Protein AF-A0A962NM46-F1 (afdb_monomer)

Structure (mmCIF, N/CA/C/O backbone):
data_AF-A0A962NM46-F1
#
_entry.id   AF-A0A962NM46-F1
#
loop_
_atom_site.group_PDB
_atom_site.id
_atom_site.type_symbol
_atom_site.label_atom_id
_atom_site.label_alt_id
_atom_site.label_comp_id
_atom_site.label_asym_id
_atom_site.label_entity_id
_atom_site.label_seq_id
_atom_site.pdbx_PDB_ins_code
_atom_site.Cartn_x
_atom_site.Cartn_y
_atom_site.Cartn_z
_atom_site.occupancy
_atom_site.B_iso_or_equiv
_atom_site.auth_seq_id
_atom_site.auth_comp_id
_atom_site.auth_asym_id
_atom_site.auth_atom_id
_atom_site.pdbx_PDB_model_num
ATOM 1 N N . MET A 1 1 ? -8.989 -58.865 26.089 1.00 31.88 1 MET A N 1
ATOM 2 C CA . MET A 1 1 ? -9.355 -58.676 24.669 1.00 31.88 1 MET A CA 1
ATOM 3 C C . MET A 1 1 ? -10.398 -57.578 24.605 1.00 31.88 1 MET A C 1
ATOM 5 O O . MET A 1 1 ? -11.474 -57.801 25.127 1.00 31.88 1 MET A O 1
ATOM 9 N N . THR A 1 2 ? -10.185 -56.383 24.078 1.00 29.22 2 THR A N 1
ATOM 10 C CA . THR A 1 2 ? -8.988 -55.623 23.687 1.00 29.22 2 THR A CA 1
ATOM 11 C C . THR A 1 2 ? -9.499 -54.190 23.529 1.00 29.22 2 THR A C 1
ATOM 13 O O . THR A 1 2 ? -10.524 -53.980 22.889 1.00 29.22 2 THR A O 1
ATOM 16 N N . GLU A 1 3 ? -8.796 -53.228 24.119 1.00 30.33 3 GLU A N 1
ATOM 17 C CA . GLU A 1 3 ? -9.032 -51.776 24.057 1.00 30.33 3 GLU A CA 1
ATOM 18 C C . GLU A 1 3 ? -8.717 -51.190 22.661 1.00 30.33 3 GLU A C 1
ATOM 20 O O . GLU A 1 3 ? -7.935 -50.255 22.536 1.00 30.33 3 GLU A O 1
ATOM 25 N N . ARG A 1 4 ? -9.260 -51.761 21.577 1.00 29.53 4 ARG A N 1
ATOM 26 C CA . ARG A 1 4 ? -8.858 -51.389 20.203 1.00 29.53 4 ARG A CA 1
ATOM 27 C C . ARG A 1 4 ? -9.951 -50.925 19.237 1.00 29.53 4 ARG A C 1
ATOM 29 O O . ARG A 1 4 ? -9.603 -50.654 18.105 1.00 29.53 4 ARG A O 1
ATOM 36 N N . ASP A 1 5 ? -11.199 -50.727 19.668 1.00 30.61 5 ASP A N 1
ATOM 37 C CA . ASP A 1 5 ? -12.300 -50.391 18.733 1.00 30.61 5 ASP A CA 1
ATOM 38 C C . ASP A 1 5 ? -13.092 -49.110 19.068 1.00 30.61 5 ASP A C 1
ATOM 40 O O . ASP A 1 5 ? -14.257 -48.965 18.704 1.00 30.61 5 ASP A O 1
ATOM 44 N N . LYS A 1 6 ? -12.488 -48.137 19.765 1.00 28.75 6 LYS A N 1
ATOM 45 C CA . LYS A 1 6 ? -13.118 -46.812 19.982 1.00 28.75 6 LYS A CA 1
ATOM 46 C C . LYS A 1 6 ? -12.271 -45.607 19.560 1.00 28.75 6 LYS A C 1
ATOM 48 O O . LYS A 1 6 ? -12.660 -44.480 19.846 1.00 28.75 6 LYS A O 1
ATOM 53 N N . SER A 1 7 ? -11.156 -45.821 18.860 1.00 29.97 7 SER A N 1
ATOM 54 C CA . SER A 1 7 ? -10.273 -44.740 18.393 1.00 29.97 7 SER A CA 1
ATOM 55 C C . SER A 1 7 ? -10.397 -44.394 16.905 1.00 29.97 7 SER A C 1
ATOM 57 O O . SER A 1 7 ? -9.749 -43.453 16.476 1.00 29.97 7 SER A O 1
ATOM 59 N N . GLU A 1 8 ? -11.231 -45.074 16.111 1.00 29.39 8 GLU A N 1
ATOM 60 C CA . GLU A 1 8 ? -11.265 -44.855 14.647 1.00 29.39 8 GLU A CA 1
ATOM 61 C C . GLU A 1 8 ? -12.450 -44.019 14.122 1.00 29.39 8 GLU A C 1
ATOM 63 O O . GLU A 1 8 ? -12.556 -43.785 12.922 1.00 29.39 8 GLU A O 1
ATOM 68 N N . HIS A 1 9 ? -13.308 -43.475 14.994 1.00 29.17 9 HIS A N 1
ATOM 69 C CA . HIS A 1 9 ? -14.426 -42.610 14.571 1.00 29.17 9 HIS A CA 1
ATOM 70 C C . HIS A 1 9 ? -14.396 -41.171 15.104 1.00 29.17 9 HIS A C 1
ATOM 72 O O . HIS A 1 9 ? -15.363 -40.433 14.925 1.00 29.17 9 HIS A O 1
ATOM 78 N N . THR A 1 10 ? -13.265 -40.724 15.657 1.00 30.36 10 THR A N 1
ATOM 79 C CA . THR A 1 10 ? -13.114 -39.344 16.164 1.00 30.36 10 THR A CA 1
ATOM 80 C C . THR A 1 10 ? -11.833 -38.650 15.690 1.00 30.36 10 THR A C 1
ATOM 82 O O . THR A 1 10 ? -11.366 -37.721 16.336 1.00 30.36 10 THR A O 1
ATOM 85 N N . GLU A 1 11 ? -11.265 -39.067 14.553 1.00 29.78 11 GLU A N 1
ATOM 86 C CA . GLU A 1 11 ? -10.057 -38.445 13.969 1.00 29.78 11 GLU A CA 1
ATOM 87 C C . GLU A 1 11 ? -10.242 -37.907 12.536 1.00 29.78 11 GLU A C 1
ATOM 89 O O . GLU A 1 11 ? -9.296 -37.412 11.933 1.00 29.78 11 GLU A O 1
ATOM 94 N N . ALA A 1 12 ? -11.466 -37.909 11.993 1.00 29.38 12 ALA A N 1
ATOM 95 C CA . ALA A 1 12 ? -11.716 -37.506 10.600 1.00 29.38 12 ALA A CA 1
ATOM 96 C C . ALA A 1 12 ? -12.562 -36.227 10.406 1.00 29.38 12 ALA A C 1
ATOM 98 O O . ALA A 1 12 ? -12.892 -35.896 9.272 1.00 29.38 12 ALA A O 1
ATOM 99 N N . HIS A 1 13 ? -12.885 -35.471 11.465 1.00 29.72 13 HIS A N 1
ATOM 100 C CA . HIS A 1 13 ? -13.749 -34.275 11.357 1.00 29.72 13 HIS A CA 1
ATOM 101 C C . HIS A 1 13 ? -13.180 -32.973 11.953 1.00 29.72 13 HIS A C 1
ATOM 103 O O . HIS A 1 13 ? -13.929 -32.031 12.187 1.00 29.72 13 HIS A O 1
ATOM 109 N N . LEU A 1 14 ? -11.859 -32.871 12.142 1.00 31.45 14 LEU A N 1
ATOM 110 C CA . LEU A 1 14 ? -11.201 -31.624 12.584 1.00 31.45 14 LEU A CA 1
ATOM 111 C C . LEU A 1 14 ? -10.217 -31.024 11.568 1.00 31.45 14 LEU A C 1
ATOM 113 O O . LEU A 1 14 ? -9.483 -30.096 11.893 1.00 31.45 14 LEU A O 1
ATOM 117 N N . ASN A 1 15 ? -10.234 -31.489 10.320 1.00 36.06 15 ASN A N 1
ATOM 118 C CA . ASN A 1 15 ? -9.473 -30.868 9.241 1.00 36.06 15 ASN A CA 1
ATOM 119 C C . ASN A 1 15 ? -10.442 -30.182 8.275 1.00 36.06 15 ASN A C 1
ATOM 121 O O . ASN A 1 15 ? -11.184 -30.877 7.585 1.00 36.06 15 ASN A O 1
ATOM 125 N N . ASN A 1 16 ? -10.419 -28.839 8.235 1.00 32.69 16 ASN A N 1
ATOM 126 C CA . ASN A 1 16 ? -10.068 -28.040 7.040 1.00 32.69 16 ASN A CA 1
ATOM 127 C C . ASN A 1 16 ? -10.710 -26.628 6.928 1.00 32.69 16 ASN A C 1
ATOM 129 O O . ASN A 1 16 ? -10.725 -26.088 5.826 1.00 32.69 16 ASN A O 1
ATOM 133 N N . GLU A 1 17 ? -11.210 -25.990 8.000 1.00 33.91 17 GLU A N 1
ATOM 134 C CA . GLU A 1 17 ? -11.895 -24.672 7.871 1.00 33.91 17 GLU A CA 1
ATOM 135 C C . GLU A 1 17 ? -11.252 -23.449 8.556 1.00 33.91 17 GLU A C 1
ATOM 137 O O . GLU A 1 17 ? -11.772 -22.346 8.427 1.00 33.91 17 GLU A O 1
ATOM 142 N N . ALA A 1 18 ? -10.077 -23.551 9.186 1.00 38.50 18 ALA A N 1
ATOM 143 C CA . ALA A 1 18 ? -9.363 -22.354 9.662 1.00 38.50 18 ALA A CA 1
ATOM 144 C C . ALA A 1 18 ? -7.853 -22.586 9.815 1.00 38.50 18 ALA A C 1
ATOM 146 O O . ALA A 1 18 ? -7.321 -22.688 10.921 1.00 38.50 18 ALA A O 1
ATOM 147 N N . LEU A 1 19 ? -7.117 -22.642 8.704 1.00 43.12 19 LEU A N 1
ATOM 148 C CA . LEU A 1 19 ? -5.683 -22.349 8.765 1.00 43.12 19 LEU A CA 1
ATOM 149 C C . LEU A 1 19 ? -5.547 -20.859 9.100 1.00 43.12 19 LEU A C 1
ATOM 151 O O . LEU A 1 19 ? -5.753 -20.008 8.236 1.00 43.12 19 LEU A O 1
ATOM 155 N N . PHE A 1 20 ? -5.264 -20.551 10.370 1.00 54.97 20 PHE A N 1
ATOM 156 C CA . PHE A 1 20 ? -5.042 -19.187 10.855 1.00 54.97 20 PHE A CA 1
ATOM 157 C C . PHE A 1 20 ? -4.118 -18.404 9.899 1.00 54.97 20 PHE A C 1
ATOM 159 O O . PHE A 1 20 ? -3.149 -18.990 9.395 1.00 54.97 20 PHE A O 1
ATOM 166 N N . PRO A 1 21 ? -4.326 -17.080 9.711 1.00 59.62 21 PRO A N 1
ATOM 167 C CA . PRO A 1 21 ? -3.437 -16.225 8.916 1.00 59.62 21 PRO A CA 1
ATOM 168 C C . PRO A 1 21 ? -1.955 -16.437 9.248 1.00 59.62 21 PRO A C 1
ATOM 170 O O . PRO A 1 21 ? -1.099 -16.363 8.372 1.00 59.62 21 PRO A O 1
ATOM 173 N N . SER A 1 22 ? -1.653 -16.807 10.496 1.00 64.06 22 SER A N 1
ATOM 174 C CA . SER A 1 22 ? -0.299 -17.054 10.970 1.00 64.06 22 SER A CA 1
ATOM 175 C C . SER A 1 22 ? 0.461 -18.163 10.231 1.00 64.06 22 SER A C 1
ATOM 177 O O . SER A 1 22 ? 1.660 -18.022 9.991 1.00 64.06 22 SER A O 1
ATOM 179 N N . VAL A 1 23 ? -0.206 -19.254 9.838 1.00 68.62 23 VAL A N 1
ATOM 180 C CA . VAL A 1 23 ? 0.435 -20.375 9.125 1.00 68.62 23 VAL A CA 1
ATOM 181 C C . VAL A 1 23 ? 0.726 -19.992 7.678 1.00 68.62 23 VAL A C 1
ATOM 183 O O . VAL A 1 23 ? 1.832 -20.224 7.190 1.00 68.62 23 VAL A O 1
ATOM 186 N N . LEU A 1 24 ? -0.237 -19.352 7.012 1.00 74.06 24 LEU A N 1
ATOM 187 C CA . LEU A 1 24 ? -0.093 -18.921 5.623 1.00 74.06 24 LEU A CA 1
ATOM 188 C C . LEU A 1 24 ? 0.945 -17.802 5.479 1.00 74.06 24 LEU A C 1
ATOM 190 O O . LEU A 1 24 ? 1.746 -17.840 4.551 1.00 74.06 24 LEU A O 1
ATOM 194 N N . ILE A 1 25 ? 1.006 -16.860 6.427 1.00 72.56 25 ILE A N 1
ATOM 195 C CA . ILE A 1 25 ? 2.055 -15.829 6.457 1.00 72.56 25 ILE A CA 1
ATOM 196 C C . ILE A 1 25 ? 3.434 -16.482 6.615 1.00 72.56 25 ILE A C 1
ATOM 198 O O . ILE A 1 25 ? 4.358 -16.132 5.888 1.00 72.56 25 ILE A O 1
ATOM 202 N N . ARG A 1 26 ? 3.589 -17.471 7.510 1.00 77.31 26 ARG A N 1
ATOM 203 C CA . ARG A 1 26 ? 4.858 -18.211 7.658 1.00 77.31 26 ARG A CA 1
ATOM 204 C C . ARG A 1 26 ? 5.228 -18.999 6.402 1.00 77.31 26 ARG A C 1
ATOM 206 O O . ARG A 1 26 ? 6.406 -19.077 6.062 1.00 77.31 26 ARG A O 1
ATOM 213 N N . GLN A 1 27 ? 4.250 -19.572 5.705 1.00 81.06 27 GLN A N 1
ATOM 214 C CA . GLN A 1 27 ? 4.488 -20.231 4.423 1.00 81.06 27 GLN A CA 1
ATOM 215 C C . GLN A 1 27 ? 4.948 -19.226 3.362 1.00 81.06 27 GLN A C 1
ATOM 217 O O . GLN A 1 27 ? 5.923 -19.491 2.664 1.00 81.06 27 GLN A O 1
ATOM 222 N N . GLU A 1 28 ? 4.315 -18.057 3.287 1.00 84.88 28 GLU A N 1
ATOM 223 C CA . GLU A 1 28 ? 4.695 -17.020 2.331 1.00 84.88 28 GLU A CA 1
ATOM 224 C C . GLU A 1 28 ? 6.080 -16.432 2.629 1.00 84.88 28 GLU A C 1
ATOM 226 O O . GLU A 1 28 ? 6.883 -16.261 1.716 1.00 84.88 28 GLU A O 1
ATOM 231 N N . ILE A 1 29 ? 6.434 -16.244 3.904 1.00 79.19 29 ILE A N 1
ATOM 232 C CA . ILE A 1 29 ? 7.799 -15.893 4.335 1.00 79.19 29 ILE A CA 1
ATOM 233 C C . ILE A 1 29 ? 8.819 -16.895 3.779 1.00 79.19 29 ILE A C 1
ATOM 235 O O . ILE A 1 29 ? 9.831 -16.491 3.203 1.00 79.19 29 ILE A O 1
ATOM 239 N N . ARG A 1 30 ? 8.535 -18.201 3.874 1.00 83.69 30 ARG A N 1
ATOM 240 C CA . ARG A 1 30 ? 9.406 -19.249 3.316 1.00 83.69 30 ARG A CA 1
ATOM 241 C C . ARG A 1 30 ? 9.459 -19.211 1.789 1.00 83.69 30 ARG A C 1
ATOM 243 O O . ARG A 1 30 ? 10.554 -19.301 1.240 1.00 83.69 30 ARG A O 1
ATOM 250 N N . ASN A 1 31 ? 8.323 -19.032 1.109 1.00 83.81 31 ASN A N 1
ATOM 251 C CA . ASN A 1 31 ? 8.256 -18.922 -0.356 1.00 83.81 31 ASN A CA 1
ATOM 252 C C . ASN A 1 31 ? 9.103 -17.752 -0.878 1.00 83.81 31 ASN A C 1
ATOM 254 O O . ASN A 1 31 ? 9.811 -17.875 -1.879 1.00 83.81 31 ASN A O 1
ATOM 258 N N . GLN A 1 32 ? 9.070 -16.626 -0.164 1.00 80.56 32 GLN A N 1
ATOM 259 C CA . GLN A 1 32 ? 9.853 -15.432 -0.475 1.00 80.56 32 GLN A CA 1
ATOM 260 C C . GLN A 1 32 ? 11.334 -15.563 -0.059 1.00 80.56 32 GLN A C 1
ATOM 262 O O . GLN A 1 32 ? 12.160 -14.739 -0.453 1.00 80.56 32 GLN A O 1
ATOM 267 N N . GLY A 1 33 ? 11.705 -16.606 0.696 1.00 78.56 33 GLY A N 1
ATOM 268 C CA . GLY A 1 33 ? 13.060 -16.813 1.216 1.00 78.56 33 GLY A CA 1
ATOM 269 C C . GLY A 1 33 ? 13.459 -15.788 2.282 1.00 78.56 33 GLY A C 1
ATOM 270 O O . GLY A 1 33 ? 14.612 -15.356 2.315 1.00 78.56 33 GLY A O 1
ATOM 271 N N . LEU A 1 34 ? 12.497 -15.361 3.101 1.00 80.44 34 LEU A N 1
ATOM 272 C CA . LEU A 1 34 ? 12.652 -14.364 4.161 1.00 80.44 34 LEU A CA 1
ATOM 273 C C . LEU A 1 34 ? 12.889 -15.038 5.528 1.00 80.44 34 LEU A C 1
ATOM 275 O O . LEU A 1 34 ? 12.496 -16.191 5.716 1.00 80.44 34 LEU A O 1
ATOM 279 N N . PRO A 1 35 ? 13.534 -14.352 6.489 1.00 74.19 35 PRO A N 1
ATOM 280 C CA . PRO A 1 35 ? 13.760 -14.897 7.829 1.00 74.19 35 PRO A CA 1
ATOM 281 C C . PRO A 1 35 ? 12.448 -15.042 8.621 1.00 74.19 35 PRO A C 1
ATOM 283 O O . PRO A 1 35 ? 11.515 -14.268 8.436 1.00 74.19 35 PRO A O 1
ATOM 286 N N . ASP A 1 36 ? 12.375 -15.998 9.555 1.00 65.00 36 ASP A N 1
ATOM 287 C CA . ASP A 1 36 ? 11.140 -16.288 10.312 1.00 65.00 36 ASP A CA 1
ATOM 288 C C . ASP A 1 36 ? 10.628 -15.095 11.147 1.00 65.00 36 ASP A C 1
ATOM 290 O O . ASP A 1 36 ? 9.420 -14.951 11.346 1.00 65.00 36 ASP A O 1
ATOM 294 N N . ASN A 1 37 ? 11.525 -14.211 11.604 1.00 66.38 37 ASN A N 1
ATOM 295 C CA . ASN A 1 37 ? 11.168 -12.980 12.325 1.00 66.38 37 ASN A CA 1
ATOM 296 C C . ASN A 1 37 ? 10.484 -11.927 11.433 1.00 66.38 37 ASN A C 1
ATOM 298 O O . ASN A 1 37 ? 10.008 -10.909 11.930 1.00 66.38 37 ASN A O 1
ATOM 302 N N . PHE A 1 38 ? 10.401 -12.166 10.122 1.00 73.31 38 PHE A N 1
ATOM 303 C CA . PHE A 1 38 ? 9.648 -11.322 9.203 1.00 73.31 38 PHE A CA 1
ATOM 304 C C . PHE A 1 38 ? 8.141 -11.364 9.494 1.00 73.31 38 PHE A C 1
ATOM 306 O O . PHE A 1 38 ? 7.422 -10.452 9.106 1.00 73.31 38 PHE A O 1
ATOM 313 N N . TYR A 1 39 ? 7.663 -12.374 10.230 1.00 65.94 39 TYR A N 1
ATOM 314 C CA . TYR A 1 39 ? 6.274 -12.463 10.679 1.00 65.94 39 TYR A CA 1
ATOM 315 C C . TYR A 1 39 ? 5.816 -11.207 11.426 1.00 65.94 39 TYR A C 1
ATOM 317 O O . TYR A 1 39 ? 4.785 -10.629 11.087 1.00 65.94 39 TYR A O 1
ATOM 325 N N . ASP A 1 40 ? 6.620 -10.748 12.386 1.00 64.19 40 ASP A N 1
ATOM 326 C CA . ASP A 1 40 ? 6.293 -9.577 13.204 1.00 64.19 40 ASP A CA 1
ATOM 327 C C . ASP A 1 40 ? 6.272 -8.297 12.354 1.00 64.19 40 ASP A C 1
ATOM 329 O O . ASP A 1 40 ? 5.532 -7.359 12.636 1.00 64.19 40 ASP A O 1
ATOM 333 N N . LEU A 1 41 ? 7.042 -8.273 11.259 1.00 74.69 41 LEU A N 1
ATOM 334 C CA . LEU A 1 41 ? 7.040 -7.171 10.297 1.00 74.69 41 LEU A CA 1
ATOM 335 C C . LEU A 1 41 ? 5.803 -7.174 9.415 1.00 74.69 41 LEU A C 1
ATOM 337 O O . LEU A 1 41 ? 5.299 -6.103 9.088 1.00 74.69 41 LEU A O 1
ATOM 341 N N . VAL A 1 42 ? 5.310 -8.355 9.045 1.00 74.19 42 VAL A N 1
ATOM 342 C CA . VAL A 1 42 ? 4.061 -8.463 8.293 1.00 74.19 42 VAL A CA 1
ATOM 343 C C . VAL A 1 42 ? 2.910 -7.931 9.127 1.00 74.19 42 VAL A C 1
ATOM 345 O O . VAL A 1 42 ? 2.148 -7.100 8.637 1.00 74.19 42 VAL A O 1
ATOM 348 N N . ASP A 1 43 ? 2.829 -8.354 10.387 1.00 69.69 43 ASP A N 1
ATOM 349 C CA . ASP A 1 43 ? 1.760 -7.914 11.274 1.00 69.69 43 ASP A CA 1
ATOM 350 C C . ASP A 1 43 ? 1.832 -6.408 11.558 1.00 69.69 43 ASP A C 1
ATOM 352 O O . ASP A 1 43 ? 0.838 -5.697 11.445 1.00 69.69 43 ASP A O 1
ATOM 356 N N . PHE A 1 44 ? 3.026 -5.887 11.847 1.00 74.25 44 PHE A N 1
ATOM 357 C CA . PHE A 1 44 ? 3.181 -4.479 12.201 1.00 74.25 44 PHE A CA 1
ATOM 358 C C . PHE A 1 44 ? 3.004 -3.526 11.007 1.00 74.25 44 PHE A C 1
ATOM 360 O O . PHE A 1 44 ? 2.372 -2.480 11.145 1.00 74.25 44 PHE A O 1
ATOM 367 N N . TRP A 1 45 ? 3.566 -3.851 9.835 1.00 84.81 45 TRP A N 1
ATOM 368 C CA . TRP A 1 45 ? 3.585 -2.930 8.691 1.00 84.81 45 TRP A CA 1
ATOM 369 C C . TRP A 1 45 ? 2.471 -3.189 7.680 1.00 84.81 45 TRP A C 1
ATOM 371 O O . TRP A 1 45 ? 1.873 -2.239 7.177 1.00 84.81 45 TRP A O 1
ATOM 381 N N . TYR A 1 46 ? 2.171 -4.451 7.365 1.00 88.50 46 TYR A N 1
ATOM 382 C CA . TYR A 1 46 ? 1.227 -4.776 6.293 1.00 88.50 46 TYR A CA 1
ATOM 383 C C . TYR A 1 46 ? -0.213 -4.959 6.790 1.00 88.50 46 TYR A C 1
ATOM 385 O O . TYR A 1 46 ? -1.137 -4.690 6.019 1.00 88.50 46 TYR A O 1
ATOM 393 N N . SER A 1 47 ? -0.451 -5.338 8.055 1.00 80.31 47 SER A N 1
ATOM 394 C CA . SER A 1 47 ? -1.822 -5.421 8.594 1.00 80.31 47 SER A CA 1
ATOM 395 C C . SER A 1 47 ? -2.542 -4.059 8.603 1.00 80.31 47 SER A C 1
ATOM 397 O O . SER A 1 47 ? -3.655 -3.993 8.080 1.00 80.31 47 SER A O 1
ATOM 399 N N . PRO A 1 48 ? -1.950 -2.939 9.080 1.00 81.62 48 PRO A N 1
ATOM 400 C CA . PRO A 1 48 ? -2.626 -1.637 9.033 1.00 81.62 48 PRO A CA 1
ATOM 401 C C . PRO A 1 48 ? -2.922 -1.182 7.602 1.00 81.62 48 PRO A C 1
ATOM 403 O O . PRO A 1 48 ? -4.007 -0.683 7.316 1.00 81.62 48 PRO A O 1
ATOM 406 N N . LEU A 1 49 ? -1.973 -1.407 6.689 1.00 91.81 49 LEU A N 1
ATOM 407 C CA . LEU A 1 49 ? -2.124 -1.051 5.283 1.00 91.81 49 LEU A CA 1
ATOM 408 C C . LEU A 1 49 ? -3.223 -1.883 4.602 1.00 91.81 49 LEU A C 1
ATOM 410 O O . LEU A 1 49 ? -4.071 -1.328 3.914 1.00 91.81 49 LEU A O 1
ATOM 414 N N . SER A 1 50 ? -3.258 -3.200 4.820 1.00 91.19 50 SER A N 1
ATOM 415 C CA . SER A 1 50 ? -4.320 -4.061 4.275 1.00 91.19 50 SER A CA 1
ATOM 416 C C . SER A 1 50 ? -5.699 -3.741 4.862 1.00 91.19 50 SER A C 1
ATOM 418 O O . SER A 1 50 ? -6.675 -3.734 4.114 1.00 91.19 50 SER A O 1
ATOM 420 N N . SER A 1 51 ? -5.775 -3.393 6.151 1.00 84.75 51 SER A N 1
ATOM 421 C CA . SER A 1 51 ? -7.004 -2.914 6.794 1.00 84.75 51 SER A CA 1
ATOM 422 C C . SER A 1 51 ? -7.527 -1.629 6.148 1.00 84.75 51 SER A C 1
ATOM 424 O O . SER A 1 51 ? -8.702 -1.552 5.791 1.00 84.75 51 SER A O 1
ATOM 426 N N . GLU A 1 52 ? -6.650 -0.648 5.911 1.00 91.12 52 GLU A N 1
ATOM 427 C CA . GLU A 1 52 ? -7.011 0.599 5.225 1.00 91.12 52 GLU A CA 1
ATOM 428 C C . GLU A 1 52 ? -7.539 0.332 3.808 1.00 91.12 52 GLU A C 1
ATOM 430 O O . GLU A 1 52 ? -8.607 0.821 3.438 1.00 91.12 52 GLU A O 1
ATOM 435 N N . LEU A 1 53 ? -6.846 -0.500 3.024 1.00 96.50 53 LEU A N 1
ATOM 436 C CA . LEU A 1 53 ? -7.281 -0.863 1.670 1.00 96.50 53 LEU A CA 1
ATOM 437 C C . LEU A 1 53 ? -8.638 -1.588 1.676 1.00 96.50 53 LEU A C 1
ATOM 439 O O . LEU A 1 53 ? -9.526 -1.269 0.881 1.00 96.50 53 LEU A O 1
ATOM 443 N N . ALA A 1 54 ? -8.832 -2.537 2.595 1.00 91.31 54 ALA A N 1
ATOM 444 C CA . ALA A 1 54 ? -10.094 -3.254 2.740 1.00 91.31 54 ALA A CA 1
ATOM 445 C C . ALA A 1 54 ? -11.241 -2.326 3.171 1.00 91.31 54 ALA A C 1
ATOM 447 O O . ALA A 1 54 ? -12.360 -2.466 2.664 1.00 91.31 54 ALA A O 1
ATOM 448 N N . SER A 1 55 ? -10.971 -1.378 4.071 1.00 88.19 55 SER A N 1
ATOM 449 C CA . SER A 1 55 ? -11.919 -0.357 4.526 1.00 88.19 55 SER A CA 1
ATOM 450 C C . SER A 1 55 ? -12.345 0.562 3.379 1.00 88.19 55 SER A C 1
ATOM 452 O O . SER A 1 55 ? -13.542 0.693 3.114 1.00 88.19 55 SER A O 1
ATOM 454 N N . ARG A 1 56 ? -11.388 1.104 2.608 1.00 93.38 56 ARG A N 1
ATOM 455 C CA . ARG A 1 56 ? -11.676 1.956 1.439 1.00 93.38 56 ARG A CA 1
ATOM 456 C C . ARG A 1 56 ? -12.573 1.268 0.418 1.00 93.38 56 ARG A C 1
ATOM 458 O O . ARG A 1 56 ? -13.579 1.848 0.019 1.00 93.38 56 ARG A O 1
ATOM 465 N N . HIS A 1 57 ? -12.269 0.021 0.056 1.00 95.62 57 HIS A N 1
ATOM 466 C CA . HIS A 1 57 ? -13.151 -0.747 -0.826 1.00 95.62 57 HIS A CA 1
ATOM 467 C C . HIS A 1 57 ? -14.534 -0.966 -0.195 1.00 95.62 57 HIS A C 1
ATOM 469 O O . HIS A 1 57 ? -15.552 -0.880 -0.871 1.00 95.62 57 HIS A O 1
ATOM 475 N N . SER A 1 58 ? -14.611 -1.265 1.104 1.00 88.75 58 SER A N 1
ATOM 476 C CA . SER A 1 58 ? -15.899 -1.540 1.762 1.00 88.75 58 SER A CA 1
ATOM 477 C C . SER A 1 58 ? -16.806 -0.305 1.835 1.00 88.75 58 SER A C 1
ATOM 479 O O . SER A 1 58 ? -18.024 -0.457 1.821 1.00 88.75 58 SER A O 1
ATOM 481 N N . ASN A 1 59 ? -16.231 0.901 1.825 1.00 87.81 59 ASN A N 1
ATOM 482 C CA . ASN A 1 59 ? -16.969 2.164 1.728 1.00 87.81 59 ASN A CA 1
ATOM 483 C C . ASN A 1 59 ? -17.498 2.455 0.311 1.00 87.81 59 ASN A C 1
ATOM 485 O O . ASN A 1 59 ? -18.444 3.226 0.163 1.00 87.81 59 ASN A O 1
ATOM 489 N N . ASN A 1 60 ? -16.924 1.839 -0.728 1.00 90.00 60 ASN A N 1
ATOM 490 C CA . ASN A 1 60 ? -17.421 1.915 -2.101 1.00 90.00 60 ASN A CA 1
ATOM 491 C C . ASN A 1 60 ? -17.303 0.552 -2.816 1.00 90.00 60 ASN A C 1
ATOM 493 O O . ASN A 1 60 ? -16.450 0.379 -3.684 1.00 90.00 60 ASN A O 1
ATOM 497 N N . PRO A 1 61 ? -18.176 -0.420 -2.496 1.00 87.75 61 PRO A N 1
ATOM 498 C CA . PRO A 1 61 ? -18.059 -1.792 -2.996 1.00 87.75 61 PRO A CA 1
ATOM 499 C C . PRO A 1 61 ? -18.503 -1.952 -4.460 1.00 87.75 61 PRO A C 1
ATOM 501 O O . PRO A 1 61 ? -18.559 -3.067 -4.971 1.00 87.75 61 PRO A O 1
ATOM 504 N N . SER A 1 62 ? -18.899 -0.859 -5.122 1.00 85.81 62 SER A N 1
ATOM 505 C CA . SER A 1 62 ? -19.466 -0.890 -6.475 1.00 85.81 62 SER A CA 1
ATOM 506 C C . SER A 1 62 ? -18.414 -1.006 -7.582 1.00 85.81 62 SER A C 1
ATOM 508 O O . SER A 1 62 ? -18.758 -1.345 -8.715 1.00 85.81 62 SER A O 1
ATOM 510 N N . ALA A 1 63 ? -17.143 -0.752 -7.263 1.00 89.44 63 ALA A N 1
ATOM 511 C CA . ALA A 1 63 ? -16.032 -0.832 -8.199 1.00 89.44 63 ALA A CA 1
ATOM 512 C C . ALA A 1 63 ? -14.775 -1.393 -7.511 1.00 89.44 63 ALA A C 1
ATOM 514 O O . ALA A 1 63 ? -14.582 -1.153 -6.318 1.00 89.44 63 ALA A O 1
ATOM 515 N N . PRO A 1 64 ? -13.898 -2.096 -8.255 1.00 96.75 64 PRO A N 1
ATOM 516 C CA . PRO A 1 64 ? -12.605 -2.502 -7.728 1.00 96.75 64 PRO A CA 1
ATOM 517 C C . PRO A 1 64 ? -11.772 -1.287 -7.314 1.00 96.75 64 PRO A C 1
ATOM 519 O O . PRO A 1 64 ? -11.694 -0.320 -8.071 1.00 96.75 64 PRO A O 1
ATOM 522 N N . LEU A 1 65 ? -11.096 -1.376 -6.169 1.00 98.31 65 LEU A N 1
ATOM 523 C CA . LEU A 1 65 ? -10.129 -0.375 -5.716 1.00 98.31 65 LEU A CA 1
ATOM 524 C C . LEU A 1 65 ? -8.800 -0.557 -6.469 1.00 98.31 65 LEU A C 1
ATOM 526 O O . LEU A 1 65 ? -8.152 -1.598 -6.320 1.00 98.31 65 LEU A O 1
ATOM 530 N N . LEU A 1 66 ? -8.371 0.438 -7.248 1.00 98.56 66 LEU A N 1
ATOM 531 C CA . LEU A 1 66 ? -7.069 0.443 -7.916 1.00 98.56 66 LEU A CA 1
ATOM 532 C C . LEU A 1 66 ? -5.984 0.993 -6.984 1.00 98.56 66 LEU A C 1
ATOM 534 O O . LEU A 1 66 ? -5.930 2.184 -6.680 1.00 98.56 66 LEU A O 1
ATOM 538 N N . VAL A 1 67 ? -5.076 0.112 -6.574 1.00 98.75 67 VAL A N 1
ATOM 539 C CA . VAL A 1 67 ? -3.950 0.424 -5.696 1.00 98.75 67 VAL A CA 1
ATOM 540 C C . VAL A 1 67 ? -2.666 0.469 -6.516 1.00 98.75 67 VAL A C 1
ATOM 542 O O . VAL A 1 67 ? -2.173 -0.566 -6.965 1.00 98.75 67 VAL A O 1
ATOM 545 N N . GLY A 1 68 ? -2.112 1.665 -6.689 1.00 98.56 68 GLY A N 1
ATOM 546 C CA . GLY A 1 68 ? -0.827 1.884 -7.343 1.00 98.56 68 GLY A CA 1
ATOM 547 C C . GLY A 1 68 ? 0.328 1.728 -6.360 1.00 98.56 68 GLY A C 1
ATOM 548 O O . GLY A 1 68 ? 0.290 2.289 -5.264 1.00 98.56 68 GLY A O 1
ATOM 549 N N . ILE A 1 69 ? 1.370 0.984 -6.733 1.00 98.75 69 ILE A N 1
ATOM 550 C CA . ILE A 1 69 ? 2.526 0.714 -5.868 1.00 98.75 69 ILE A CA 1
ATOM 551 C C . ILE A 1 69 ? 3.817 1.071 -6.606 1.00 98.75 69 ILE A C 1
ATOM 553 O O . ILE A 1 69 ? 4.227 0.389 -7.546 1.00 98.75 69 ILE A O 1
ATOM 557 N N . ASN A 1 70 ? 4.496 2.119 -6.139 1.00 98.62 70 ASN A N 1
ATOM 558 C CA . ASN A 1 70 ? 5.807 2.528 -6.639 1.00 98.62 70 ASN A CA 1
ATOM 559 C C . ASN A 1 70 ? 6.925 2.130 -5.670 1.00 98.62 70 ASN A C 1
ATOM 561 O O . ASN A 1 70 ? 6.774 2.158 -4.452 1.00 98.62 70 ASN A O 1
ATOM 565 N N . GLY A 1 71 ? 8.080 1.787 -6.222 1.00 96.69 71 GLY A N 1
ATOM 566 C CA . GLY A 1 71 ? 9.324 1.596 -5.492 1.00 96.69 71 GLY A CA 1
ATOM 567 C C . GLY A 1 71 ? 10.461 1.286 -6.457 1.00 96.69 71 GLY A C 1
ATOM 568 O O . GLY A 1 71 ? 10.253 0.658 -7.499 1.00 96.69 71 GLY A O 1
ATOM 569 N N . ALA A 1 72 ? 11.684 1.688 -6.122 1.00 92.50 72 ALA A N 1
ATOM 570 C CA . ALA A 1 72 ? 12.838 1.446 -6.984 1.00 92.50 72 ALA A CA 1
ATOM 571 C C . ALA A 1 72 ? 13.089 -0.057 -7.244 1.00 92.50 72 ALA A C 1
ATOM 573 O O . ALA A 1 72 ? 12.525 -0.952 -6.601 1.00 92.50 72 ALA A O 1
ATOM 574 N N . GLN A 1 73 ? 13.941 -0.374 -8.218 1.00 85.56 73 GLN A N 1
ATOM 575 C CA . GLN A 1 73 ? 14.351 -1.762 -8.448 1.00 85.56 73 GLN A CA 1
ATOM 576 C C . GLN A 1 73 ? 15.015 -2.337 -7.185 1.00 85.56 73 GLN A C 1
ATOM 578 O O . GLN A 1 73 ? 15.810 -1.668 -6.535 1.00 85.56 73 GLN A O 1
ATOM 583 N N . GLY A 1 74 ? 14.640 -3.562 -6.805 1.00 85.19 74 GLY A N 1
ATOM 584 C CA . GLY A 1 74 ? 15.130 -4.199 -5.578 1.00 85.19 74 GLY A CA 1
ATOM 585 C C . GLY A 1 74 ? 14.494 -3.705 -4.268 1.00 85.19 74 GLY A C 1
ATOM 586 O O . GLY A 1 74 ? 14.778 -4.278 -3.224 1.00 85.19 74 GLY A O 1
ATOM 587 N N . SER A 1 75 ? 13.586 -2.719 -4.278 1.00 90.50 75 SER A N 1
ATOM 588 C CA . SER A 1 75 ? 12.987 -2.168 -3.044 1.00 90.50 75 SER A CA 1
ATOM 589 C C . SER A 1 75 ? 11.987 -3.091 -2.324 1.00 90.50 75 SER A C 1
ATOM 591 O O . SER A 1 75 ? 11.462 -2.715 -1.288 1.00 90.50 75 SER A O 1
ATOM 593 N N . GLY A 1 76 ? 11.665 -4.271 -2.866 1.00 89.44 76 GLY A N 1
ATOM 594 C CA . GLY A 1 76 ? 10.702 -5.195 -2.244 1.00 89.44 76 GLY A CA 1
ATOM 595 C C . GLY A 1 76 ? 9.227 -4.981 -2.621 1.00 89.44 76 GLY A C 1
ATOM 596 O O . GLY A 1 76 ? 8.350 -5.471 -1.912 1.00 89.44 76 GLY A O 1
ATOM 597 N N . LYS A 1 77 ? 8.926 -4.304 -3.744 1.00 92.88 77 LYS A N 1
ATOM 598 C CA . LYS A 1 77 ? 7.550 -4.144 -4.273 1.00 92.88 77 LYS A CA 1
ATOM 599 C C . LYS A 1 77 ? 6.788 -5.466 -4.371 1.00 92.88 77 LYS A C 1
ATOM 601 O O . LYS A 1 77 ? 5.746 -5.611 -3.748 1.00 92.88 77 LYS A O 1
ATOM 606 N N . SER A 1 78 ? 7.325 -6.444 -5.104 1.00 90.06 78 SER A N 1
ATOM 607 C CA . SER A 1 78 ? 6.658 -7.736 -5.321 1.00 90.06 78 SER A CA 1
ATOM 608 C C . SER A 1 78 ? 6.431 -8.493 -4.007 1.00 90.06 78 SER A C 1
ATOM 610 O O . SER A 1 78 ? 5.400 -9.133 -3.834 1.00 90.06 78 SER A O 1
ATOM 612 N N . THR A 1 79 ? 7.353 -8.361 -3.047 1.00 90.94 79 THR A N 1
ATOM 613 C CA . THR A 1 79 ? 7.192 -8.901 -1.690 1.00 90.94 79 THR A CA 1
ATOM 614 C C . THR A 1 79 ? 6.044 -8.210 -0.952 1.00 90.94 79 THR A C 1
ATOM 616 O O . THR A 1 79 ? 5.185 -8.889 -0.400 1.00 90.94 79 THR A O 1
ATOM 619 N N . THR A 1 80 ? 5.981 -6.875 -0.996 1.00 94.12 80 THR A N 1
ATOM 620 C CA . THR A 1 80 ? 4.882 -6.084 -0.412 1.00 94.12 80 THR A CA 1
ATOM 621 C C . THR A 1 80 ? 3.537 -6.482 -1.020 1.00 94.12 80 THR A C 1
ATOM 623 O O . THR A 1 80 ? 2.594 -6.765 -0.288 1.00 94.12 80 THR A O 1
ATOM 626 N N . VAL A 1 81 ? 3.461 -6.583 -2.352 1.00 96.62 81 VAL A N 1
ATOM 627 C CA . VAL A 1 81 ? 2.262 -7.029 -3.078 1.00 96.62 81 VAL A CA 1
ATOM 628 C C . VAL A 1 81 ? 1.831 -8.422 -2.631 1.00 96.62 81 VAL A C 1
ATOM 630 O O . VAL A 1 81 ? 0.648 -8.619 -2.379 1.00 96.62 81 VAL A O 1
ATOM 633 N N . SER A 1 82 ? 2.763 -9.371 -2.484 1.00 94.56 82 SER A N 1
ATOM 634 C CA . SER A 1 82 ? 2.427 -10.737 -2.065 1.00 94.56 82 SER A CA 1
ATOM 635 C C . SER A 1 82 ? 1.802 -10.781 -0.667 1.00 94.56 82 SER A C 1
ATOM 637 O O . SER A 1 82 ? 0.766 -11.415 -0.464 1.00 94.56 82 SER A O 1
ATOM 639 N N . PHE A 1 83 ? 2.372 -10.049 0.298 1.00 92.25 83 PHE A N 1
ATOM 640 C CA . PHE A 1 83 ? 1.808 -9.990 1.648 1.00 92.25 83 PHE A CA 1
ATOM 641 C C . PHE A 1 83 ? 0.480 -9.232 1.700 1.00 92.25 83 PHE A C 1
ATOM 643 O O . PHE A 1 83 ? -0.447 -9.705 2.353 1.00 92.25 83 PHE A O 1
ATOM 650 N N . LEU A 1 84 ? 0.344 -8.108 0.988 1.00 95.81 84 LEU A N 1
ATOM 651 C CA . LEU A 1 84 ? -0.935 -7.396 0.900 1.00 95.81 84 LEU A CA 1
ATOM 652 C C . LEU A 1 84 ? -2.019 -8.277 0.284 1.00 95.81 84 LEU A C 1
ATOM 654 O O . LEU A 1 84 ? -3.107 -8.366 0.844 1.00 95.81 84 LEU A O 1
ATOM 658 N N . LYS A 1 85 ? -1.703 -8.976 -0.812 1.00 96.56 85 LYS A N 1
ATOM 659 C CA . LYS A 1 85 ? -2.588 -9.954 -1.448 1.00 96.56 85 LYS A CA 1
ATOM 660 C C . LYS A 1 85 ? -3.087 -10.980 -0.432 1.00 96.56 85 LYS A C 1
ATOM 662 O O . LYS A 1 85 ? -4.290 -11.151 -0.254 1.00 96.56 85 LYS A O 1
ATOM 667 N N . LEU A 1 86 ? -2.150 -11.622 0.267 1.00 90.88 86 LEU A N 1
ATOM 668 C CA . LEU A 1 86 ? -2.451 -12.657 1.247 1.00 90.88 86 LEU A CA 1
ATOM 669 C C . LEU A 1 86 ? -3.350 -12.139 2.378 1.00 90.88 86 LEU A C 1
ATOM 671 O O . LEU A 1 86 ? -4.328 -12.797 2.728 1.00 90.88 86 LEU A O 1
ATOM 675 N N . LEU A 1 87 ? -3.031 -10.977 2.954 1.00 85.69 87 LEU A N 1
ATOM 676 C CA . LEU A 1 87 ? -3.798 -10.397 4.060 1.00 85.69 87 LEU A CA 1
ATOM 677 C C . LEU A 1 87 ? -5.203 -9.982 3.608 1.00 85.69 87 LEU A C 1
ATOM 679 O O . LEU A 1 87 ? -6.182 -10.331 4.264 1.00 85.69 87 LEU A O 1
ATOM 683 N N . LEU A 1 88 ? -5.323 -9.318 2.457 1.00 93.50 88 LEU A N 1
ATOM 684 C CA . LEU A 1 88 ? -6.607 -8.917 1.876 1.00 93.50 88 LEU A CA 1
ATOM 685 C C . LEU A 1 88 ? -7.526 -10.118 1.613 1.00 93.50 88 LEU A C 1
ATOM 687 O O . LEU A 1 88 ? -8.700 -10.086 1.983 1.00 93.50 88 LEU A O 1
ATOM 691 N N . GLU A 1 89 ? -6.991 -11.194 1.036 1.00 93.81 89 GLU A N 1
ATOM 692 C CA . GLU A 1 89 ? -7.761 -12.407 0.740 1.00 93.81 89 GLU A CA 1
ATOM 693 C C . GLU A 1 89 ? -8.142 -13.183 2.003 1.00 93.81 89 GLU A C 1
ATOM 695 O O . GLU A 1 89 ? -9.262 -13.683 2.110 1.00 93.81 89 GLU A O 1
ATOM 700 N N . ARG A 1 90 ? -7.226 -13.304 2.972 1.00 82.81 90 ARG A N 1
ATOM 701 C CA . ARG A 1 90 ? -7.405 -14.214 4.117 1.00 82.81 90 ARG A CA 1
ATOM 702 C C . ARG A 1 90 ? -7.997 -13.565 5.356 1.00 82.81 90 ARG A C 1
ATOM 704 O O . ARG A 1 90 ? -8.721 -14.242 6.074 1.00 82.81 90 ARG A O 1
ATOM 711 N N . GLN A 1 91 ? -7.690 -12.300 5.627 1.00 78.81 91 GLN A N 1
ATOM 712 C CA . GLN A 1 91 ? -8.229 -11.586 6.789 1.00 78.81 91 GLN A CA 1
ATOM 713 C C . GLN A 1 91 ? -9.509 -10.824 6.447 1.00 78.81 91 GLN A C 1
ATOM 715 O O . GLN A 1 91 ? -10.413 -10.757 7.274 1.00 78.81 91 GLN A O 1
ATOM 720 N N . PHE A 1 92 ? -9.604 -10.278 5.232 1.00 83.06 92 PHE A N 1
ATOM 721 C CA . PHE A 1 92 ? -10.707 -9.394 4.837 1.00 83.06 92 PHE A CA 1
ATOM 722 C C . PHE A 1 92 ? -11.638 -9.993 3.776 1.00 83.06 92 PHE A C 1
ATOM 724 O O . PHE A 1 92 ? -12.600 -9.336 3.373 1.00 83.06 92 PHE A O 1
ATOM 731 N N . GLY A 1 93 ? -11.361 -11.216 3.307 1.00 89.25 93 GLY A N 1
ATOM 732 C CA . GLY A 1 93 ? -12.187 -11.917 2.320 1.00 89.25 93 GLY A CA 1
ATOM 733 C C . GLY A 1 93 ? -12.291 -11.201 0.969 1.00 89.25 93 GLY A C 1
ATOM 734 O O . GLY A 1 93 ? -13.274 -11.399 0.259 1.00 89.25 93 GLY A O 1
ATOM 735 N N . LYS A 1 94 ? -11.325 -10.338 0.624 1.00 95.50 94 LYS A N 1
ATOM 736 C CA . LYS A 1 94 ? -11.318 -9.584 -0.637 1.00 95.50 94 LYS A CA 1
ATOM 737 C C . LYS A 1 94 ? -10.735 -10.426 -1.763 1.00 95.50 94 LYS A C 1
ATOM 739 O O . LYS A 1 94 ? -9.712 -11.075 -1.589 1.00 95.50 94 LYS A O 1
ATOM 744 N N . ARG A 1 95 ? -11.329 -10.361 -2.949 1.00 97.31 95 ARG A N 1
ATOM 745 C CA . ARG A 1 95 ? -10.756 -10.910 -4.182 1.00 97.31 95 ARG A CA 1
ATOM 746 C C . ARG A 1 95 ? -9.740 -9.927 -4.732 1.00 97.31 95 ARG A C 1
ATOM 748 O O . ARG A 1 95 ? -10.054 -8.750 -4.907 1.00 97.31 95 ARG A O 1
ATOM 755 N N . THR A 1 96 ? -8.543 -10.404 -5.041 1.00 98.00 96 THR A N 1
ATOM 756 C CA . THR A 1 96 ? -7.472 -9.525 -5.503 1.00 98.00 96 THR A CA 1
ATOM 757 C C . THR A 1 96 ? -6.889 -9.979 -6.834 1.00 98.00 96 THR A C 1
ATOM 759 O O . THR A 1 96 ? -6.796 -11.172 -7.125 1.00 98.00 96 THR A O 1
ATOM 762 N N . VAL A 1 97 ? -6.474 -9.012 -7.648 1.00 98.25 97 VAL A N 1
ATOM 763 C CA . VAL A 1 97 ? -5.656 -9.240 -8.844 1.00 98.25 97 VAL A CA 1
ATOM 764 C C . VAL A 1 97 ? -4.387 -8.413 -8.713 1.00 98.25 97 VAL A C 1
ATOM 766 O O . VAL A 1 97 ? -4.433 -7.252 -8.318 1.00 98.25 97 VAL A O 1
ATOM 769 N N . THR A 1 98 ? -3.250 -9.021 -9.035 1.00 98.25 98 THR A N 1
ATOM 770 C CA . THR A 1 98 ? -1.939 -8.369 -9.016 1.00 98.25 98 THR A CA 1
ATOM 771 C C . THR A 1 98 ? -1.477 -8.124 -10.444 1.00 98.25 98 THR A C 1
ATOM 773 O O . THR A 1 98 ? -1.468 -9.063 -11.239 1.00 98.25 98 THR A O 1
ATOM 776 N N . LEU A 1 99 ? -1.067 -6.898 -10.751 1.00 98.31 99 LEU A N 1
ATOM 777 C CA . LEU A 1 99 ? -0.492 -6.504 -12.034 1.00 98.31 99 LEU A CA 1
ATOM 778 C C . LEU A 1 99 ? 0.920 -5.962 -11.802 1.00 98.31 99 LEU A C 1
ATOM 780 O O . LEU A 1 99 ? 1.131 -5.162 -10.890 1.00 98.31 99 LEU A O 1
ATOM 784 N N . SER A 1 100 ? 1.876 -6.381 -12.628 1.00 97.50 100 SER A N 1
ATOM 785 C CA . SER A 1 100 ? 3.208 -5.781 -12.689 1.00 97.50 100 SER A CA 1
ATOM 786 C C . SER A 1 100 ? 3.343 -4.999 -13.981 1.00 97.50 100 SER A C 1
ATOM 788 O O . SER A 1 100 ? 2.997 -5.505 -15.045 1.00 97.50 100 SER A O 1
ATOM 790 N N . LEU A 1 101 ? 3.894 -3.788 -13.921 1.00 97.50 101 LEU A N 1
ATOM 791 C CA . LEU A 1 101 ? 4.185 -3.006 -15.124 1.00 97.50 101 LEU A CA 1
ATOM 792 C C . LEU A 1 101 ? 5.141 -3.757 -16.069 1.00 97.50 101 LEU A C 1
ATOM 794 O O . LEU A 1 101 ? 5.049 -3.601 -17.285 1.00 97.50 101 LEU A O 1
ATOM 798 N N . ASP A 1 102 ? 6.000 -4.624 -15.521 1.00 95.75 102 ASP A N 1
ATOM 799 C CA . ASP A 1 102 ? 6.912 -5.459 -16.304 1.00 95.75 102 ASP A CA 1
ATOM 800 C C . ASP A 1 102 ? 6.166 -6.447 -17.225 1.00 95.75 102 ASP A C 1
ATOM 802 O O . ASP A 1 102 ? 6.681 -6.788 -18.288 1.00 95.75 102 ASP A O 1
ATOM 806 N N . ASP A 1 103 ? 4.954 -6.890 -16.877 1.00 97.50 103 ASP A N 1
ATOM 807 C CA . ASP A 1 103 ? 4.164 -7.786 -17.739 1.00 97.50 103 ASP A CA 1
ATOM 808 C C . ASP A 1 103 ? 3.636 -7.084 -18.999 1.00 97.50 103 ASP A C 1
ATOM 810 O O . ASP A 1 103 ? 3.280 -7.724 -19.991 1.00 97.50 103 ASP A O 1
ATOM 814 N N . PHE A 1 104 ? 3.646 -5.751 -18.981 1.00 98.06 104 PHE A N 1
ATOM 815 C CA . PHE A 1 104 ? 3.197 -4.895 -20.068 1.00 98.06 104 PHE A CA 1
ATOM 81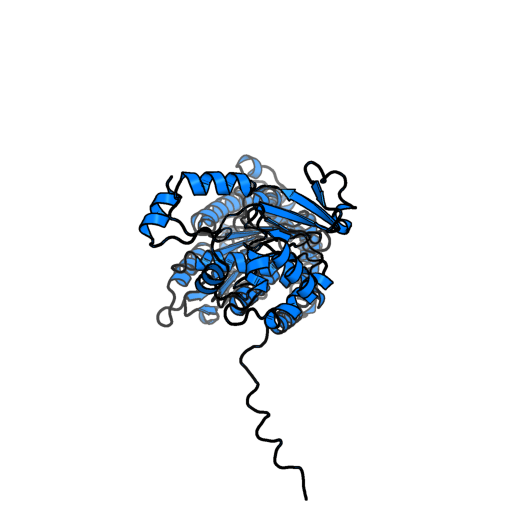6 C C . PHE A 1 104 ? 4.336 -4.382 -20.934 1.00 98.06 104 PHE A C 1
ATOM 818 O O . PHE A 1 104 ? 4.093 -3.519 -21.771 1.00 98.06 104 PHE A O 1
ATOM 825 N N . TYR A 1 105 ? 5.568 -4.882 -20.801 1.00 98.25 105 TYR A N 1
ATOM 826 C CA . TYR A 1 105 ? 6.599 -4.534 -21.777 1.00 98.25 105 TYR A CA 1
ATOM 827 C C . TYR A 1 105 ? 6.101 -4.791 -23.211 1.00 98.25 105 TYR A C 1
ATOM 829 O O . TYR A 1 105 ? 5.359 -5.743 -23.496 1.00 98.25 105 TYR A O 1
ATOM 837 N N . LEU A 1 106 ? 6.519 -3.914 -24.124 1.00 97.88 106 LEU A N 1
ATOM 838 C CA . LEU A 1 106 ? 6.386 -4.129 -25.562 1.00 97.88 106 LEU A CA 1
ATOM 839 C C . LEU A 1 106 ? 7.031 -5.469 -25.944 1.00 97.88 106 LEU A C 1
ATOM 841 O O . LEU A 1 106 ? 7.841 -6.022 -25.202 1.00 97.88 106 LEU A O 1
ATOM 845 N N . THR A 1 107 ? 6.719 -6.003 -27.112 1.00 96.50 107 THR A N 1
ATOM 846 C CA . THR A 1 107 ? 7.435 -7.164 -27.648 1.00 96.50 107 THR A CA 1
ATOM 847 C C . THR A 1 107 ? 8.866 -6.798 -28.042 1.00 96.50 107 THR A C 1
ATOM 849 O O . THR A 1 107 ? 9.208 -5.625 -28.253 1.00 96.50 107 THR A O 1
ATOM 852 N N . ARG A 1 108 ? 9.734 -7.804 -28.202 1.00 95.25 108 ARG A N 1
ATOM 853 C CA . ARG A 1 108 ? 11.106 -7.586 -28.697 1.00 95.25 108 ARG A CA 1
ATOM 854 C C . ARG A 1 108 ? 11.104 -6.885 -30.058 1.00 95.25 108 ARG A C 1
ATOM 856 O O . ARG A 1 108 ? 11.894 -5.969 -30.288 1.00 95.25 108 ARG A O 1
ATOM 863 N N . THR A 1 109 ? 10.190 -7.285 -30.940 1.00 96.88 109 THR A N 1
ATOM 864 C CA . THR A 1 109 ? 10.036 -6.710 -32.285 1.00 96.88 109 THR A CA 1
ATOM 865 C C . THR A 1 109 ? 9.638 -5.235 -32.233 1.00 96.88 109 THR A C 1
ATOM 867 O O . THR A 1 109 ? 10.196 -4.419 -32.970 1.00 96.88 109 THR A O 1
ATOM 870 N N . GLU A 1 110 ? 8.707 -4.867 -31.355 1.00 97.94 110 GLU A N 1
ATOM 871 C CA . GLU A 1 110 ? 8.291 -3.473 -31.166 1.00 97.94 110 GLU A CA 1
ATOM 872 C C . GLU A 1 110 ? 9.429 -2.614 -30.612 1.00 97.94 110 GLU A C 1
ATOM 874 O O . GLU A 1 110 ? 9.675 -1.530 -31.138 1.00 97.94 110 GLU A O 1
ATOM 879 N N . ARG A 1 111 ? 10.206 -3.117 -29.642 1.00 97.44 111 ARG A N 1
ATOM 880 C CA . ARG A 1 111 ? 11.390 -2.401 -29.131 1.00 97.44 111 ARG A CA 1
ATOM 881 C C . ARG A 1 111 ? 12.479 -2.216 -30.184 1.00 97.44 111 ARG A C 1
ATOM 883 O O . ARG A 1 111 ? 13.106 -1.162 -30.226 1.00 97.44 111 ARG A O 1
ATOM 890 N N . VAL A 1 112 ? 12.694 -3.192 -31.072 1.00 98.06 112 VAL A N 1
ATOM 891 C CA . VAL A 1 112 ? 13.618 -3.028 -32.212 1.00 98.06 112 VAL A CA 1
ATOM 892 C C . VAL A 1 112 ? 13.154 -1.885 -33.116 1.00 98.06 112 VAL A C 1
ATOM 894 O O . VAL A 1 112 ? 13.967 -1.035 -33.476 1.00 98.06 112 VAL A O 1
ATOM 897 N N . ARG A 1 113 ? 11.856 -1.808 -33.435 1.00 98.25 113 ARG A N 1
ATOM 898 C CA . ARG A 1 113 ? 11.304 -0.685 -34.213 1.00 98.25 113 ARG A CA 1
ATOM 899 C C . ARG A 1 113 ? 11.488 0.643 -33.482 1.00 98.25 113 ARG A C 1
ATOM 901 O O . ARG A 1 113 ? 12.046 1.565 -34.063 1.00 98.25 113 ARG A O 1
ATOM 908 N N . LEU A 1 114 ? 11.135 0.703 -32.198 1.00 97.56 114 LEU A N 1
ATOM 909 C CA . LEU A 1 114 ? 11.301 1.896 -31.365 1.00 97.56 114 LEU A CA 1
ATOM 910 C C . LEU A 1 114 ? 12.767 2.360 -31.305 1.00 97.56 114 LEU A C 1
ATOM 912 O O . LEU A 1 114 ? 13.049 3.553 -31.401 1.00 97.56 114 LEU A O 1
ATOM 916 N N . SER A 1 115 ? 13.710 1.416 -31.231 1.00 97.88 115 SER A N 1
ATOM 917 C CA . SER A 1 115 ? 15.146 1.709 -31.215 1.00 97.88 115 SER A CA 1
ATOM 918 C C . SER A 1 115 ? 15.670 2.309 -32.521 1.00 97.88 115 SER A C 1
ATOM 920 O O . SER A 1 115 ? 16.555 3.161 -32.504 1.00 97.88 115 SER A O 1
ATOM 922 N N . ARG A 1 116 ? 15.101 1.885 -33.654 1.00 97.81 116 ARG A N 1
ATOM 923 C CA . ARG A 1 116 ? 15.450 2.374 -34.991 1.00 97.81 116 ARG A CA 1
ATOM 924 C C . ARG A 1 116 ? 14.797 3.722 -35.277 1.00 97.81 116 ARG A C 1
ATOM 926 O O . ARG A 1 116 ? 15.439 4.610 -35.828 1.00 97.81 116 ARG A O 1
ATOM 933 N N . ASP A 1 117 ? 13.520 3.844 -34.932 1.00 97.69 117 ASP A N 1
ATOM 934 C CA . ASP A 1 117 ? 12.680 4.965 -35.343 1.00 97.69 117 ASP A CA 1
ATOM 935 C C . ASP A 1 117 ? 12.838 6.159 -34.391 1.00 97.69 117 ASP A C 1
ATOM 937 O O . ASP A 1 117 ? 12.843 7.304 -34.848 1.00 97.69 117 ASP A O 1
ATOM 941 N N . ILE A 1 118 ? 13.031 5.907 -33.088 1.00 97.38 118 ILE A N 1
ATOM 942 C CA . ILE A 1 118 ? 13.155 6.940 -32.050 1.00 97.38 118 ILE A CA 1
ATOM 943 C C . ILE A 1 118 ? 14.579 7.037 -31.502 1.00 97.38 118 ILE A C 1
ATOM 945 O O . ILE A 1 118 ? 15.226 8.060 -31.699 1.00 97.38 118 ILE A O 1
ATOM 949 N N . HIS A 1 119 ? 15.081 6.025 -30.793 1.00 98.31 119 HIS A N 1
ATOM 950 C CA . HIS A 1 119 ? 16.415 6.120 -30.190 1.00 98.31 119 HIS A CA 1
ATOM 951 C C . HIS A 1 119 ? 17.007 4.751 -29.819 1.00 98.31 119 HIS A C 1
ATOM 953 O O . HIS A 1 119 ? 16.314 3.984 -29.146 1.00 98.31 119 HIS A O 1
ATOM 959 N N . PRO A 1 120 ? 18.290 4.451 -30.129 1.00 97.62 120 PRO A N 1
ATOM 960 C CA . PRO A 1 120 ? 18.896 3.133 -29.899 1.00 97.62 120 PRO A CA 1
ATOM 961 C C . PRO A 1 120 ? 18.734 2.570 -28.479 1.00 97.62 120 PRO A C 1
ATOM 963 O O . PRO A 1 120 ? 18.569 1.363 -28.309 1.00 97.62 120 PRO A O 1
ATOM 966 N N . LEU A 1 121 ? 18.716 3.434 -27.458 1.00 97.44 121 LEU A N 1
ATOM 967 C CA . LEU A 1 121 ? 18.536 3.039 -26.053 1.00 97.44 121 LEU A CA 1
ATOM 968 C C . LEU A 1 121 ? 17.201 2.327 -25.762 1.00 97.44 121 LEU A C 1
ATOM 970 O O . LEU A 1 121 ? 17.127 1.565 -24.800 1.00 97.44 121 LEU A O 1
ATOM 974 N N . PHE A 1 122 ? 16.171 2.491 -26.599 1.00 97.69 122 PHE A N 1
ATOM 975 C CA . PHE A 1 122 ? 14.883 1.800 -26.440 1.00 97.69 122 PHE A CA 1
ATOM 976 C C . PHE A 1 122 ? 14.920 0.301 -26.765 1.00 97.69 122 PHE A C 1
ATOM 978 O O . PHE A 1 122 ? 13.929 -0.403 -26.566 1.00 97.69 122 PHE A O 1
ATOM 985 N N . ILE A 1 123 ? 16.067 -0.222 -27.212 1.00 95.38 123 ILE A N 1
ATOM 986 C CA . ILE A 1 123 ? 16.274 -1.670 -27.295 1.00 95.38 123 ILE A CA 1
ATOM 987 C C . ILE A 1 123 ? 16.234 -2.332 -25.908 1.00 95.38 123 ILE A C 1
ATOM 989 O O . ILE A 1 123 ? 15.867 -3.507 -25.793 1.00 95.38 123 ILE A O 1
ATOM 993 N N . THR A 1 124 ? 16.594 -1.571 -24.869 1.00 92.81 124 THR A N 1
ATOM 994 C CA . THR A 1 124 ? 16.537 -1.958 -23.459 1.00 92.81 124 THR A CA 1
ATOM 995 C C . THR A 1 124 ? 15.134 -1.689 -22.924 1.00 92.81 124 THR A C 1
ATOM 997 O O . THR A 1 124 ? 14.663 -0.553 -22.936 1.00 92.81 124 THR A O 1
ATOM 1000 N N . ARG A 1 125 ? 14.459 -2.728 -22.424 1.00 93.12 125 ARG A N 1
ATOM 1001 C CA . ARG A 1 125 ? 13.173 -2.584 -21.725 1.00 93.12 125 ARG A CA 1
ATOM 1002 C C . ARG A 1 125 ? 13.360 -1.871 -20.378 1.00 93.12 125 ARG A C 1
ATOM 1004 O O . ARG A 1 125 ? 14.368 -2.092 -19.708 1.00 93.12 125 ARG A O 1
ATOM 1011 N N . GLY A 1 126 ? 12.391 -1.068 -19.946 1.00 93.50 126 GLY A N 1
ATOM 1012 C CA . GLY A 1 126 ? 12.347 -0.536 -18.580 1.00 93.50 126 GLY A CA 1
ATOM 1013 C C . GLY A 1 126 ? 11.729 0.847 -18.455 1.00 93.50 126 GLY A C 1
ATOM 1014 O O . GLY A 1 126 ? 10.877 1.074 -17.601 1.00 93.50 126 GLY A O 1
ATOM 1015 N N . VAL A 1 127 ? 12.194 1.785 -19.273 1.00 96.56 127 VAL A N 1
ATOM 1016 C CA . VAL A 1 127 ? 11.777 3.191 -19.202 1.00 96.56 127 VAL A CA 1
ATOM 1017 C C . VAL A 1 127 ? 10.381 3.408 -19.796 1.00 96.56 127 VAL A C 1
ATOM 1019 O O . VAL A 1 127 ? 9.960 2.614 -20.647 1.00 96.56 127 VAL A O 1
ATOM 1022 N N . PRO A 1 128 ? 9.641 4.453 -19.373 1.00 97.81 128 PRO A N 1
ATOM 1023 C CA . PRO A 1 128 ? 8.407 4.857 -20.044 1.00 97.81 128 PRO A CA 1
ATOM 1024 C C . PRO A 1 128 ? 8.586 4.931 -21.567 1.00 97.81 128 PRO A C 1
ATOM 1026 O O . PRO A 1 128 ? 9.633 5.348 -22.063 1.00 97.81 128 PRO A O 1
ATOM 1029 N N . GLY A 1 129 ? 7.586 4.437 -22.295 1.00 97.25 129 GLY A N 1
ATOM 1030 C CA . GLY A 1 129 ? 7.651 4.193 -23.740 1.00 97.25 129 GLY A CA 1
ATOM 1031 C C . GLY A 1 129 ? 8.035 2.766 -24.132 1.00 97.25 129 GLY A C 1
ATOM 1032 O O . GLY A 1 129 ? 7.826 2.372 -25.272 1.00 97.25 129 GLY A O 1
ATOM 1033 N N . THR A 1 130 ? 8.550 1.958 -23.199 1.00 98.06 130 THR A N 1
ATOM 1034 C CA . THR A 1 130 ? 8.837 0.530 -23.450 1.00 98.06 130 THR A CA 1
ATOM 1035 C C . THR A 1 130 ? 7.744 -0.419 -22.960 1.00 98.06 130 THR A C 1
ATOM 1037 O O . THR A 1 130 ? 7.904 -1.633 -23.098 1.00 98.06 130 THR A O 1
ATOM 1040 N N . HIS A 1 131 ? 6.638 0.114 -22.434 1.00 98.44 131 HIS A N 1
ATOM 1041 C CA . HIS A 1 131 ? 5.445 -0.642 -22.053 1.00 98.44 131 HIS A CA 1
ATOM 1042 C C . HIS A 1 131 ? 4.258 -0.278 -22.945 1.00 98.44 131 HIS A C 1
ATOM 1044 O O . HIS A 1 131 ? 4.093 0.879 -23.330 1.00 98.44 131 HIS A O 1
ATOM 1050 N N . ASP A 1 132 ? 3.419 -1.271 -23.200 1.00 98.19 132 ASP A N 1
ATOM 1051 C CA . ASP A 1 132 ? 2.099 -1.180 -23.809 1.00 98.19 132 ASP A CA 1
ATOM 1052 C C . ASP A 1 132 ? 1.089 -0.681 -22.761 1.00 98.19 132 ASP A C 1
ATOM 1054 O O . ASP A 1 132 ? 0.355 -1.448 -22.131 1.00 98.19 132 ASP A O 1
ATOM 1058 N N . ILE A 1 133 ? 1.138 0.624 -22.483 1.00 98.12 133 ILE A N 1
ATOM 1059 C CA . ILE A 1 133 ? 0.342 1.236 -21.411 1.00 98.12 133 ILE A CA 1
ATOM 1060 C C . ILE A 1 133 ? -1.151 1.299 -21.753 1.00 98.12 133 ILE A C 1
ATOM 1062 O O . ILE A 1 133 ? -1.992 1.223 -20.859 1.00 98.12 133 ILE A O 1
ATOM 1066 N N . ASP A 1 134 ? -1.488 1.355 -23.042 1.00 98.38 134 ASP A N 1
ATOM 1067 C CA . ASP A 1 134 ? -2.873 1.306 -23.509 1.00 98.38 134 ASP A CA 1
ATOM 1068 C C . ASP A 1 134 ? -3.481 -0.079 -23.257 1.00 98.38 134 ASP A C 1
ATOM 1070 O O . ASP A 1 134 ? -4.619 -0.178 -22.789 1.00 98.38 134 ASP A O 1
ATOM 1074 N N . LEU A 1 135 ? -2.710 -1.159 -23.462 1.00 98.12 135 LEU A N 1
ATOM 1075 C CA . LEU A 1 135 ? -3.114 -2.498 -23.031 1.00 98.12 135 LEU A CA 1
ATOM 1076 C C . LEU A 1 135 ? -3.308 -2.564 -21.511 1.00 98.12 135 LEU A C 1
ATOM 1078 O O . LEU A 1 135 ? -4.297 -3.140 -21.056 1.00 98.12 135 LEU A O 1
ATOM 1082 N N . ALA A 1 136 ? -2.410 -1.966 -20.723 1.00 98.38 136 ALA A N 1
ATOM 1083 C CA . ALA A 1 136 ? -2.544 -1.925 -19.264 1.00 98.38 136 ALA A CA 1
ATOM 1084 C C . ALA A 1 136 ? -3.829 -1.215 -18.817 1.00 98.38 136 ALA A C 1
ATOM 1086 O O . ALA A 1 136 ? -4.601 -1.773 -18.033 1.00 98.38 136 ALA A O 1
ATOM 1087 N N . SER A 1 137 ? -4.101 -0.030 -19.367 1.00 98.38 137 SER A N 1
ATOM 1088 C CA . SER A 1 137 ? -5.334 0.725 -19.123 1.00 98.38 137 SER A CA 1
ATOM 1089 C C . SER A 1 137 ? -6.580 -0.071 -19.530 1.00 98.38 137 SER A C 1
ATOM 1091 O O . SER A 1 137 ? -7.528 -0.221 -18.750 1.00 98.38 137 SER A O 1
ATOM 1093 N N . GLY A 1 138 ? -6.552 -0.683 -20.719 1.00 98.31 138 GLY A N 1
ATOM 1094 C CA . GLY A 1 138 ? -7.629 -1.536 -21.216 1.00 98.31 138 GLY A CA 1
ATOM 1095 C C . GLY A 1 138 ? -7.911 -2.736 -20.310 1.00 98.31 138 GLY A C 1
ATOM 1096 O O . GLY A 1 138 ? -9.074 -3.071 -20.081 1.00 98.31 138 GLY A O 1
ATOM 1097 N N . ILE A 1 139 ? -6.873 -3.353 -19.739 1.00 98.25 139 ILE A N 1
ATOM 1098 C CA . ILE A 1 139 ? -7.006 -4.470 -18.797 1.00 98.25 139 ILE A CA 1
ATOM 1099 C C . ILE A 1 139 ? -7.579 -4.023 -17.459 1.00 98.25 139 ILE A C 1
ATOM 1101 O O . ILE A 1 139 ? -8.495 -4.673 -16.957 1.00 98.25 139 ILE A O 1
ATOM 1105 N N . VAL A 1 140 ? -7.114 -2.903 -16.903 1.00 98.25 140 VAL A N 1
ATOM 1106 C CA . VAL A 1 140 ? -7.697 -2.339 -15.676 1.00 98.25 140 VAL A CA 1
ATOM 1107 C C . VAL A 1 140 ? -9.187 -2.052 -15.874 1.00 98.25 140 VAL A C 1
ATOM 1109 O O . VAL A 1 140 ? -9.998 -2.400 -15.017 1.00 98.25 140 VAL A O 1
ATOM 1112 N N . SER A 1 141 ? -9.575 -1.506 -17.029 1.00 97.31 141 SER A N 1
ATOM 1113 C CA . SER A 1 141 ? -10.983 -1.300 -17.388 1.00 97.31 141 SER A CA 1
ATOM 1114 C C . SER A 1 141 ? -11.753 -2.623 -17.542 1.00 97.31 141 SER A C 1
ATOM 1116 O 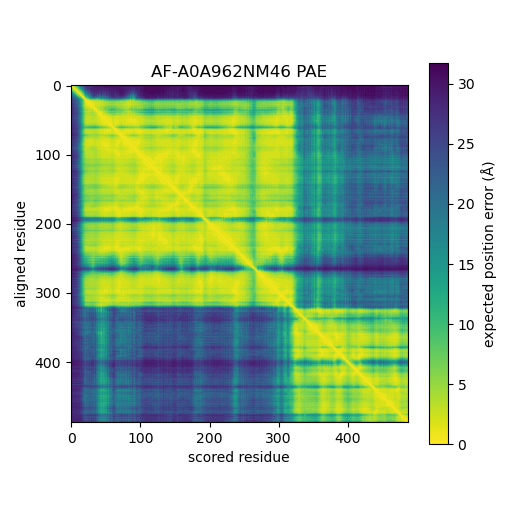O . SER A 1 141 ? -12.847 -2.782 -16.995 1.00 97.31 141 SER A O 1
ATOM 1118 N N . ALA A 1 142 ? -11.173 -3.616 -18.224 1.00 97.50 142 ALA A N 1
ATOM 1119 C CA . ALA A 1 142 ? -11.795 -4.923 -18.428 1.00 97.50 142 ALA A CA 1
ATOM 1120 C C . ALA A 1 142 ? -12.002 -5.696 -17.114 1.00 97.50 142 ALA A C 1
ATOM 1122 O O . ALA A 1 142 ? -13.035 -6.348 -16.949 1.00 97.50 142 ALA A O 1
ATOM 1123 N N . LEU A 1 143 ?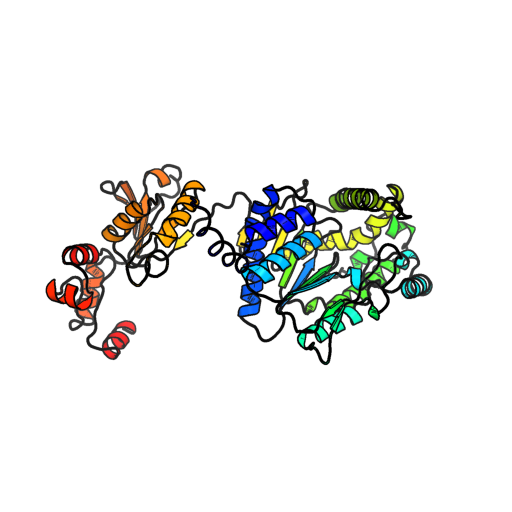 -11.070 -5.595 -16.161 1.00 97.62 143 LEU A N 1
ATOM 1124 C CA . LEU A 1 143 ? -11.173 -6.236 -14.848 1.00 97.62 143 LEU A CA 1
ATOM 1125 C C . LEU A 1 143 ? -12.416 -5.784 -14.075 1.00 97.62 143 LEU A C 1
ATOM 1127 O O . LEU A 1 143 ? -13.030 -6.611 -13.405 1.00 97.62 143 LEU A O 1
ATOM 1131 N N . LYS A 1 144 ? -12.857 -4.528 -14.241 1.00 95.25 144 LYS A N 1
ATOM 1132 C CA . LYS A 1 144 ? -14.063 -3.986 -13.585 1.00 95.25 144 LYS A CA 1
ATOM 1133 C C . LYS A 1 144 ? -15.356 -4.720 -13.965 1.00 95.25 144 LYS A C 1
ATOM 1135 O O . LYS A 1 144 ? -16.339 -4.620 -13.242 1.00 95.25 144 LYS A O 1
ATOM 1140 N N . SER A 1 145 ? -15.379 -5.439 -15.091 1.00 95.00 145 SER A N 1
ATOM 1141 C CA . SER A 1 145 ? -16.597 -6.071 -15.630 1.00 95.00 145 SER A CA 1
ATOM 1142 C C . SER A 1 145 ? -16.389 -7.481 -16.196 1.00 95.00 145 SER A C 1
ATOM 1144 O O . SER A 1 145 ? -17.266 -8.010 -16.884 1.00 95.00 145 SER A O 1
ATOM 1146 N N . CYS A 1 146 ? -15.235 -8.103 -15.938 1.00 96.38 146 CYS A N 1
ATOM 1147 C CA . CYS A 1 146 ? -14.938 -9.435 -16.457 1.00 96.38 146 CYS A CA 1
ATOM 1148 C C . CYS A 1 146 ? -15.872 -10.508 -15.872 1.00 96.38 146 CYS A C 1
ATOM 1150 O O . CYS A 1 146 ? -16.420 -10.367 -14.784 1.00 96.38 146 CYS A O 1
ATOM 1152 N N . SER A 1 147 ? -16.102 -11.575 -16.632 1.00 96.75 147 SER A N 1
ATOM 1153 C CA . SER A 1 147 ? -17.007 -12.671 -16.264 1.00 96.75 147 SER A CA 1
ATOM 1154 C C . SER A 1 147 ? -16.549 -13.986 -16.902 1.00 96.75 147 SER A C 1
ATOM 1156 O O . SER A 1 147 ? -15.680 -13.984 -17.771 1.00 96.75 147 SER A O 1
ATOM 1158 N N . GLU A 1 148 ? -17.167 -15.114 -16.551 1.00 96.12 148 GLU A N 1
ATOM 1159 C CA . GLU A 1 148 ? -16.918 -16.395 -17.234 1.00 96.12 148 GLU A CA 1
ATOM 1160 C C . GLU A 1 148 ? -17.158 -16.312 -18.752 1.00 96.12 148 GLU A C 1
ATOM 1162 O O . GLU A 1 148 ? -16.368 -16.840 -19.538 1.00 96.12 148 GLU A O 1
ATOM 1167 N N . ALA A 1 149 ? -18.209 -15.593 -19.169 1.00 96.75 149 ALA A N 1
ATOM 1168 C CA . ALA A 1 149 ? -18.554 -15.388 -20.578 1.00 96.75 149 ALA A CA 1
ATOM 1169 C C . ALA A 1 149 ? -17.607 -14.411 -21.295 1.00 96.75 149 ALA A C 1
ATOM 1171 O O . ALA A 1 149 ? -17.427 -14.499 -22.509 1.00 96.75 149 ALA A O 1
ATOM 1172 N N . LYS A 1 150 ? -17.005 -13.475 -20.552 1.00 96.81 150 LYS A N 1
ATOM 1173 C CA . LYS A 1 150 ? -16.055 -12.483 -21.064 1.00 96.81 150 LYS A CA 1
ATOM 1174 C C . LYS A 1 150 ? -14.874 -12.349 -20.092 1.00 96.81 150 LYS A C 1
ATOM 1176 O O . LYS A 1 150 ? -14.845 -11.402 -19.298 1.00 96.81 150 LYS A O 1
ATOM 1181 N N . PRO A 1 151 ? -13.932 -13.306 -20.110 1.00 97.06 151 PRO A N 1
ATOM 1182 C CA . PRO A 1 151 ? -12.789 -13.278 -19.211 1.00 97.06 151 PRO A CA 1
ATOM 1183 C C . PRO A 1 151 ? -11.828 -12.145 -19.580 1.00 97.06 151 PRO A C 1
ATOM 1185 O O . PRO A 1 151 ? -11.699 -11.782 -20.749 1.00 97.06 151 PRO A O 1
ATOM 1188 N N . CYS A 1 152 ? -11.125 -11.614 -18.584 1.00 97.94 152 CYS A N 1
ATOM 1189 C CA . CYS A 1 152 ? -9.981 -10.734 -18.791 1.00 97.94 152 CYS A CA 1
ATOM 1190 C C . CYS A 1 152 ? -8.705 -11.586 -18.869 1.00 97.94 152 CYS A C 1
ATOM 1192 O O . CYS A 1 152 ? -8.526 -12.502 -18.064 1.00 97.94 152 CYS A O 1
ATOM 1194 N N . LEU A 1 153 ? -7.839 -11.314 -19.846 1.00 97.56 153 LEU A N 1
ATOM 1195 C CA . LEU A 1 153 ? -6.563 -12.010 -20.026 1.00 97.56 153 LEU A CA 1
ATOM 1196 C C . LEU A 1 153 ? -5.428 -11.058 -19.666 1.00 97.56 153 LEU A C 1
ATOM 1198 O O . LEU A 1 153 ? -5.316 -9.997 -20.274 1.00 97.56 153 LEU A O 1
ATOM 1202 N N . LEU A 1 154 ? -4.605 -11.441 -18.695 1.00 97.94 154 LEU A N 1
ATOM 1203 C CA . LEU A 1 154 ? -3.477 -10.649 -18.215 1.00 97.94 154 LEU A CA 1
ATOM 1204 C C . LEU A 1 154 ? -2.191 -11.114 -18.906 1.00 97.94 154 LEU A C 1
ATOM 1206 O O . LEU A 1 154 ? -1.888 -12.313 -18.832 1.00 97.94 154 LEU A O 1
ATOM 1210 N N . PRO A 1 155 ? -1.437 -10.214 -19.562 1.00 97.31 155 PRO A N 1
ATOM 1211 C CA . PRO A 1 155 ? -0.204 -10.582 -20.230 1.00 97.31 155 PRO A CA 1
ATOM 1212 C C . PRO A 1 155 ? 0.808 -11.126 -19.232 1.00 97.31 155 PRO A C 1
ATOM 1214 O O . PRO A 1 155 ? 0.767 -10.827 -18.041 1.00 97.31 155 PRO A O 1
ATOM 1217 N N . VAL A 1 156 ? 1.718 -11.942 -19.749 1.00 96.31 156 VAL A N 1
ATOM 1218 C CA . VAL A 1 156 ? 2.857 -12.457 -18.996 1.00 96.31 156 VAL A CA 1
ATOM 1219 C C . VAL A 1 156 ? 4.105 -12.144 -19.800 1.00 96.31 156 VAL A C 1
ATOM 1221 O O . VAL A 1 156 ? 4.187 -12.502 -20.980 1.00 96.31 156 VAL A O 1
ATOM 1224 N N . PHE A 1 157 ? 5.077 -11.482 -19.179 1.00 94.88 157 PHE A N 1
ATOM 1225 C CA . PHE A 1 157 ? 6.358 -11.205 -19.821 1.00 94.88 157 PHE A CA 1
ATOM 1226 C C . PHE A 1 157 ? 7.426 -12.204 -19.375 1.00 94.88 157 PHE A C 1
ATOM 1228 O O . PHE A 1 157 ? 7.704 -12.361 -18.184 1.00 94.88 157 PHE A O 1
ATOM 1235 N N . ASP A 1 158 ? 8.072 -12.865 -20.334 1.00 90.06 158 ASP A N 1
ATOM 1236 C CA . ASP A 1 158 ? 9.155 -13.798 -20.054 1.00 90.06 158 ASP A CA 1
ATOM 1237 C C . ASP A 1 158 ? 10.510 -13.087 -20.164 1.00 90.06 158 ASP A C 1
ATOM 1239 O O . ASP A 1 158 ? 11.022 -12.772 -21.241 1.00 90.06 158 ASP A O 1
ATOM 1243 N N . LYS A 1 159 ? 11.125 -12.839 -19.003 1.00 86.50 159 LYS A N 1
ATOM 1244 C CA . LYS A 1 159 ? 12.436 -12.182 -18.907 1.00 86.50 159 LYS A CA 1
ATOM 1245 C C . LYS A 1 159 ? 13.580 -13.038 -19.459 1.00 86.50 159 LYS A C 1
ATOM 1247 O O . LYS A 1 159 ? 14.635 -12.472 -19.731 1.00 86.50 159 LYS A O 1
ATOM 1252 N N . SER A 1 160 ? 13.402 -14.355 -19.598 1.00 84.12 160 SER A N 1
ATOM 1253 C CA . SER A 1 160 ? 14.424 -15.260 -20.138 1.00 84.12 160 SER A CA 1
ATOM 1254 C C . SER A 1 160 ? 14.515 -15.179 -21.661 1.00 84.12 160 SER A C 1
ATOM 1256 O O . SER A 1 160 ? 15.616 -15.183 -22.208 1.00 84.12 160 SER A O 1
ATOM 1258 N N . THR A 1 161 ? 13.375 -15.024 -22.335 1.00 87.00 161 THR A N 1
ATOM 1259 C CA . THR A 1 161 ? 13.301 -14.814 -23.788 1.00 87.00 161 THR A CA 1
ATOM 1260 C C . THR A 1 161 ? 13.279 -13.333 -24.175 1.00 87.00 161 THR A C 1
ATOM 1262 O O . THR A 1 161 ? 13.366 -13.017 -25.358 1.00 87.00 161 THR A O 1
ATOM 1265 N N . ASP A 1 162 ? 13.188 -12.428 -23.192 1.00 89.38 162 ASP A N 1
ATOM 1266 C CA . ASP A 1 162 ? 13.030 -10.979 -23.376 1.00 89.38 162 ASP A CA 1
ATOM 1267 C C . ASP A 1 162 ? 11.806 -10.615 -24.239 1.00 89.38 162 ASP A C 1
ATOM 1269 O O . ASP A 1 162 ? 11.841 -9.665 -25.026 1.00 89.38 162 ASP A O 1
ATOM 1273 N N . ASP A 1 163 ? 10.710 -11.364 -24.105 1.00 94.94 163 ASP A N 1
ATOM 1274 C CA . ASP A 1 163 ? 9.505 -11.138 -24.905 1.00 94.94 163 ASP A CA 1
ATOM 1275 C C . ASP A 1 163 ? 8.214 -11.500 -24.162 1.00 94.94 163 ASP A C 1
ATOM 1277 O O . ASP A 1 163 ? 8.222 -12.187 -23.136 1.00 94.94 163 ASP A O 1
ATOM 1281 N N . ARG A 1 164 ? 7.086 -11.019 -24.686 1.00 94.38 164 ARG A N 1
ATOM 1282 C CA . ARG A 1 164 ? 5.760 -11.353 -24.164 1.00 94.38 164 ARG A CA 1
ATOM 1283 C C . ARG A 1 164 ? 5.413 -12.793 -24.529 1.00 94.38 164 ARG A C 1
ATOM 1285 O O . ARG A 1 164 ? 5.643 -13.228 -25.658 1.00 94.38 164 ARG A O 1
ATOM 1292 N N . LYS A 1 165 ? 4.808 -13.519 -23.592 1.00 94.81 165 LYS A N 1
ATOM 1293 C CA . LYS A 1 165 ? 4.277 -14.851 -23.873 1.00 94.81 165 LYS A CA 1
ATOM 1294 C C . LYS A 1 165 ? 3.109 -14.801 -24.870 1.00 94.81 165 LYS A C 1
ATOM 1296 O O . LYS A 1 165 ? 2.382 -13.798 -24.904 1.00 94.81 165 LYS A O 1
ATOM 1301 N N . PRO A 1 166 ? 2.891 -15.882 -25.640 1.00 94.38 166 PRO A N 1
ATOM 1302 C CA . PRO A 1 166 ? 1.684 -16.073 -26.442 1.00 94.38 166 PRO A CA 1
ATOM 1303 C C . PRO A 1 166 ? 0.390 -15.866 -25.637 1.00 94.38 166 PRO A C 1
ATOM 1305 O O . PRO A 1 166 ? 0.344 -16.123 -24.435 1.00 94.38 166 PRO A O 1
ATOM 1308 N N . ALA A 1 167 ? -0.666 -15.379 -26.297 1.00 92.50 167 ALA A N 1
ATOM 1309 C CA . ALA A 1 167 ? -1.917 -14.975 -25.642 1.00 92.50 167 ALA A CA 1
ATOM 1310 C C . ALA A 1 167 ? -2.684 -16.128 -24.964 1.00 92.50 167 ALA A C 1
ATOM 1312 O O . ALA A 1 167 ? -3.477 -15.894 -24.057 1.00 92.50 167 ALA A O 1
ATOM 1313 N N . ASP A 1 168 ? -2.459 -17.369 -25.388 1.00 94.19 168 ASP A N 1
ATOM 1314 C CA . ASP A 1 168 ? -3.005 -18.586 -24.780 1.00 94.19 168 ASP A CA 1
ATOM 1315 C C . ASP A 1 168 ? -2.298 -18.986 -23.473 1.00 94.19 168 ASP A C 1
ATOM 1317 O O . ASP A 1 168 ? -2.854 -19.757 -22.692 1.00 94.19 168 ASP A O 1
ATOM 1321 N N . GLU A 1 169 ? -1.126 -18.414 -23.185 1.00 94.88 169 GLU A N 1
ATOM 1322 C CA . GLU A 1 169 ? -0.418 -18.545 -21.904 1.00 94.88 169 GLU A CA 1
ATOM 1323 C C . GLU A 1 169 ? -0.697 -17.380 -20.935 1.00 94.88 169 GLU A C 1
ATOM 1325 O O . GLU A 1 169 ? -0.101 -17.304 -19.857 1.00 94.88 169 GLU A O 1
ATOM 1330 N N . TRP A 1 170 ? -1.578 -16.445 -21.302 1.00 96.38 170 TRP A N 1
ATOM 1331 C CA . TRP A 1 170 ? -1.939 -15.315 -20.445 1.00 96.38 170 TRP A CA 1
ATOM 1332 C C . TRP A 1 170 ? -2.808 -15.758 -19.268 1.00 96.38 170 TRP A C 1
ATOM 1334 O O . TRP A 1 170 ? -3.606 -16.694 -19.356 1.00 96.38 170 TRP A O 1
ATOM 1344 N N . THR A 1 171 ? -2.681 -15.054 -18.144 1.00 96.25 171 THR A N 1
ATOM 1345 C CA . THR A 1 171 ? -3.443 -15.395 -16.938 1.00 96.25 171 THR A CA 1
ATOM 1346 C C . THR A 1 171 ? -4.905 -15.013 -17.133 1.00 96.25 171 THR A C 1
ATOM 1348 O O . THR A 1 171 ? -5.224 -13.861 -17.417 1.00 96.25 171 THR A O 1
ATOM 1351 N N . ARG A 1 172 ? -5.813 -15.974 -16.962 1.00 97.25 172 ARG A N 1
ATOM 1352 C CA . ARG A 1 172 ? -7.252 -15.767 -17.150 1.00 97.25 172 ARG A CA 1
ATOM 1353 C C . ARG A 1 172 ? -7.933 -15.373 -15.838 1.00 97.25 172 ARG A C 1
ATOM 1355 O O . ARG A 1 172 ? -7.874 -16.120 -14.868 1.00 97.25 172 ARG A O 1
ATOM 1362 N N . VAL A 1 173 ? -8.641 -14.244 -15.841 1.00 97.81 173 VAL A N 1
ATOM 1363 C CA . VAL A 1 173 ? -9.489 -13.771 -14.736 1.00 97.81 173 VAL A CA 1
ATOM 1364 C C . VAL A 1 173 ? -10.946 -13.767 -15.190 1.00 97.81 173 VAL A C 1
ATOM 1366 O O . VAL A 1 173 ? -11.293 -13.149 -16.197 1.00 97.81 173 VAL A O 1
ATOM 1369 N N . THR A 1 174 ? -11.807 -14.478 -14.463 1.00 97.06 174 THR A N 1
ATOM 1370 C CA . THR A 1 174 ? -13.213 -14.695 -14.846 1.00 97.06 174 THR A CA 1
ATOM 1371 C C . THR A 1 174 ? -14.216 -14.010 -13.925 1.00 97.06 174 THR A C 1
ATOM 1373 O O . THR A 1 174 ? -15.420 -14.142 -14.128 1.00 97.06 174 THR A O 1
ATOM 1376 N N . GLN A 1 175 ? -13.750 -13.272 -12.920 1.00 95.88 175 GLN A N 1
ATOM 1377 C CA . GLN A 1 175 ? -14.602 -12.516 -12.008 1.00 95.88 175 GLN A CA 1
ATOM 1378 C C . GLN A 1 175 ? -13.950 -11.178 -11.662 1.00 95.88 175 GLN A C 1
ATOM 1380 O O . GLN A 1 175 ? -12.725 -11.146 -11.502 1.00 95.88 175 GLN A O 1
ATOM 1385 N N . PRO A 1 176 ? -14.729 -10.092 -11.497 1.00 96.75 176 PRO A N 1
ATOM 1386 C CA . PRO A 1 176 ? -14.167 -8.805 -11.119 1.00 96.75 176 PRO A CA 1
ATOM 1387 C C . PRO A 1 176 ? -13.514 -8.903 -9.734 1.00 96.75 176 PRO A C 1
ATOM 1389 O O . PRO A 1 176 ? -14.145 -9.441 -8.815 1.00 96.75 176 PRO A O 1
ATOM 1392 N N . PRO A 1 177 ? -12.269 -8.422 -9.566 1.00 97.88 177 PRO A N 1
ATOM 1393 C CA . PRO A 1 177 ? -11.650 -8.341 -8.252 1.00 97.88 177 PRO A CA 1
ATOM 1394 C C . PRO A 1 177 ? -12.301 -7.235 -7.422 1.00 97.88 177 PRO A C 1
ATOM 1396 O O . PRO A 1 177 ? -12.867 -6.291 -7.962 1.00 97.88 177 PRO A O 1
ATOM 1399 N N . ASP A 1 178 ? -12.153 -7.320 -6.107 1.00 98.44 178 ASP A N 1
ATOM 1400 C CA . ASP A 1 178 ? -12.483 -6.219 -5.203 1.00 98.44 178 ASP A CA 1
ATOM 1401 C C . ASP A 1 178 ? -11.320 -5.208 -5.163 1.00 98.44 178 ASP A C 1
ATOM 1403 O O . ASP A 1 178 ? -11.522 -4.005 -5.039 1.00 98.44 178 ASP A O 1
ATOM 1407 N N . ILE A 1 179 ? -10.071 -5.675 -5.290 1.00 98.69 179 ILE A N 1
ATOM 1408 C CA . ILE A 1 179 ? -8.874 -4.822 -5.234 1.00 98.69 179 ILE A CA 1
ATOM 1409 C C . ILE A 1 179 ? -7.881 -5.218 -6.335 1.00 98.69 179 ILE A C 1
ATOM 1411 O O . ILE A 1 179 ? -7.551 -6.395 -6.500 1.00 98.69 179 ILE A O 1
ATOM 1415 N N . ILE A 1 180 ? -7.372 -4.231 -7.073 1.00 98.75 180 ILE A N 1
ATOM 1416 C CA . ILE A 1 180 ? -6.305 -4.389 -8.068 1.00 98.75 180 ILE A CA 1
ATOM 1417 C C . ILE A 1 180 ? -5.016 -3.818 -7.473 1.00 98.75 180 ILE A C 1
ATOM 1419 O O . ILE A 1 180 ? -4.925 -2.619 -7.235 1.00 98.75 180 ILE A O 1
ATOM 1423 N N . LEU A 1 181 ? -4.014 -4.666 -7.243 1.00 98.75 181 LEU A N 1
ATOM 1424 C CA . LEU A 1 181 ? -2.680 -4.262 -6.793 1.00 98.75 181 LEU A CA 1
ATOM 1425 C C . LEU A 1 181 ? -1.772 -4.110 -8.019 1.00 98.75 181 LEU A C 1
ATOM 1427 O O . LEU A 1 181 ? -1.304 -5.113 -8.558 1.00 98.75 181 LEU A O 1
ATOM 1431 N N . PHE A 1 182 ? -1.533 -2.879 -8.470 1.00 98.62 182 PHE A N 1
ATOM 1432 C CA . PHE A 1 182 ? -0.708 -2.588 -9.642 1.00 98.62 182 PHE A CA 1
ATOM 1433 C C . PHE A 1 182 ? 0.640 -2.005 -9.211 1.00 98.62 182 PHE A C 1
ATOM 1435 O O . PHE A 1 182 ? 0.732 -0.861 -8.772 1.00 98.62 182 PHE A O 1
ATOM 1442 N N . GLU A 1 183 ? 1.707 -2.792 -9.343 1.00 98.31 183 GLU A N 1
ATOM 1443 C CA . GLU A 1 183 ? 3.065 -2.359 -9.019 1.00 98.31 183 GLU A CA 1
ATOM 1444 C C . GLU A 1 183 ? 3.899 -2.000 -10.253 1.00 98.31 183 GLU A C 1
ATOM 1446 O O . GLU A 1 183 ? 3.797 -2.624 -11.309 1.00 98.31 183 GLU A O 1
ATOM 1451 N N . GLY A 1 184 ? 4.763 -0.996 -10.110 1.00 97.31 184 GLY A N 1
ATOM 1452 C CA . GLY A 1 184 ? 5.734 -0.625 -11.132 1.00 97.31 184 GLY A CA 1
ATOM 1453 C C . GLY A 1 184 ? 6.763 0.365 -10.600 1.00 97.31 184 GLY A C 1
ATOM 1454 O O . GLY A 1 184 ? 6.460 1.231 -9.783 1.00 97.31 184 GLY A O 1
ATOM 1455 N N . TRP A 1 185 ? 8.012 0.267 -11.060 1.00 96.12 185 TRP A N 1
ATOM 1456 C CA . TRP A 1 185 ? 9.093 1.116 -10.536 1.00 96.12 185 TRP A CA 1
ATOM 1457 C C . TRP A 1 185 ? 8.919 2.611 -10.863 1.00 96.12 185 TRP A C 1
ATOM 1459 O O . TRP A 1 185 ? 9.404 3.462 -10.121 1.00 96.12 185 TRP A O 1
ATOM 1469 N N . CYS A 1 186 ? 8.216 2.920 -11.955 1.00 96.81 186 CYS A N 1
ATOM 1470 C CA . CYS A 1 186 ? 7.865 4.274 -12.378 1.00 96.81 186 CYS A CA 1
ATOM 1471 C C . CYS A 1 186 ? 6.362 4.578 -12.241 1.00 96.81 186 CYS A C 1
ATOM 1473 O O . CYS A 1 186 ? 5.890 5.552 -12.819 1.00 96.81 186 CYS A O 1
ATOM 1475 N N . TYR A 1 187 ? 5.604 3.773 -11.485 1.00 98.00 187 TYR A N 1
ATOM 1476 C CA . TYR A 1 187 ? 4.169 3.995 -11.285 1.00 98.00 187 TYR A CA 1
ATOM 1477 C C . TYR A 1 187 ? 3.910 5.360 -10.620 1.00 98.00 187 TYR A C 1
ATOM 1479 O O . TYR A 1 187 ? 4.525 5.651 -9.598 1.00 98.00 187 TYR A O 1
ATOM 1487 N N . ASN A 1 188 ? 3.045 6.213 -11.174 1.00 97.56 188 ASN A N 1
ATOM 1488 C CA . ASN A 1 188 ? 2.855 7.610 -10.734 1.00 97.56 188 ASN A CA 1
ATOM 1489 C C . ASN A 1 188 ? 4.155 8.443 -10.677 1.00 97.56 188 ASN A C 1
ATOM 1491 O O . ASN A 1 188 ? 4.240 9.391 -9.896 1.00 97.56 188 ASN A O 1
ATOM 1495 N N . ALA A 1 189 ? 5.199 8.090 -11.441 1.00 97.06 189 ALA A N 1
ATOM 1496 C CA . ALA A 1 189 ? 6.444 8.852 -11.425 1.00 97.06 189 ALA A CA 1
ATOM 1497 C C . ALA A 1 189 ? 6.198 10.324 -11.813 1.00 97.06 189 ALA A C 1
ATOM 1499 O O . ALA A 1 189 ? 5.500 10.578 -12.788 1.00 97.06 189 ALA A O 1
ATOM 1500 N N . PRO A 1 190 ? 6.786 11.307 -11.110 1.00 94.12 190 PRO A N 1
ATOM 1501 C CA . PRO A 1 190 ? 6.455 12.709 -11.333 1.00 94.12 190 PRO A CA 1
ATOM 1502 C C . PRO A 1 190 ? 6.856 13.191 -12.729 1.00 94.12 190 PRO A C 1
ATOM 1504 O O . PRO A 1 190 ? 7.962 12.914 -13.196 1.00 94.12 190 PRO A O 1
ATOM 1507 N N . LEU A 1 191 ? 6.016 14.030 -13.336 1.00 91.62 191 LEU A N 1
ATOM 1508 C CA . LEU A 1 191 ? 6.383 14.758 -14.548 1.00 91.62 191 LEU A CA 1
ATOM 1509 C C . LEU A 1 191 ? 7.509 15.766 -14.252 1.00 91.62 191 LEU A C 1
ATOM 1511 O O . LEU A 1 191 ? 7.473 16.521 -13.274 1.00 91.62 191 LEU A O 1
ATOM 1515 N N . GLN A 1 192 ? 8.538 15.767 -15.097 1.00 78.12 192 GLN A N 1
ATOM 1516 C CA . GLN A 1 192 ? 9.683 16.673 -14.991 1.00 78.12 192 GLN A CA 1
ATOM 1517 C C . GLN A 1 192 ? 9.400 18.032 -15.644 1.00 78.12 192 GLN A C 1
ATOM 1519 O O . GLN A 1 192 ? 8.571 18.155 -16.542 1.00 78.12 192 GLN A O 1
ATOM 1524 N N . GLY A 1 193 ? 10.102 19.078 -15.201 1.00 73.12 193 GLY A N 1
ATOM 1525 C CA . GLY A 1 193 ? 10.066 20.372 -15.886 1.00 73.12 193 GLY A CA 1
ATOM 1526 C C . GLY A 1 193 ? 10.958 20.366 -17.131 1.00 73.12 193 GLY A C 1
ATOM 1527 O O . GLY A 1 193 ? 12.032 19.771 -17.108 1.00 73.12 193 GLY A O 1
ATOM 1528 N N . VAL A 1 194 ? 10.570 21.095 -18.184 1.00 68.00 194 VAL A N 1
ATOM 1529 C CA . VAL A 1 194 ? 11.300 21.163 -19.473 1.00 68.00 194 VAL A CA 1
ATOM 1530 C C . VAL A 1 194 ? 12.788 21.519 -19.302 1.00 68.00 194 VAL A C 1
ATOM 1532 O O . VAL A 1 194 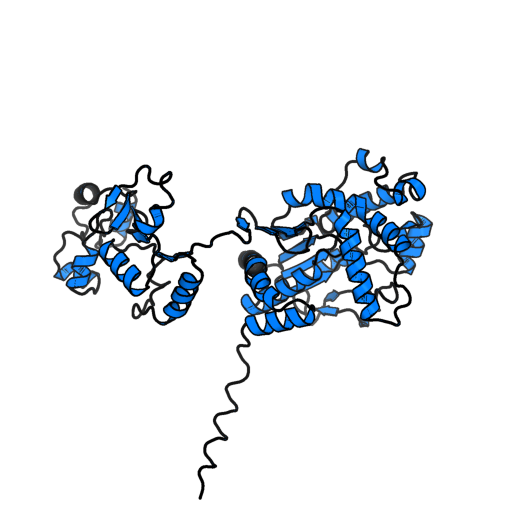? 13.642 20.961 -19.980 1.00 68.00 194 VAL A O 1
ATOM 1535 N N . VAL A 1 195 ? 13.132 22.392 -18.346 1.00 63.69 195 VAL A N 1
ATOM 1536 C CA . VAL A 1 195 ? 14.531 22.779 -18.064 1.00 63.69 195 VAL A CA 1
ATOM 1537 C C . VAL A 1 195 ? 15.373 21.596 -17.564 1.00 63.69 195 VAL A C 1
ATOM 1539 O O . VAL A 1 195 ? 16.537 21.475 -17.934 1.00 63.69 195 VAL A O 1
ATOM 1542 N N . GLN A 1 196 ? 14.784 20.688 -16.778 1.00 74.50 196 GLN A N 1
ATOM 1543 C CA . GLN A 1 196 ? 15.482 19.525 -16.213 1.00 74.50 196 GLN A CA 1
ATOM 1544 C C . GLN A 1 196 ? 15.833 18.471 -17.274 1.00 74.50 196 GLN A C 1
ATOM 1546 O O . GLN A 1 196 ? 16.720 17.649 -17.044 1.00 74.50 196 GLN A O 1
ATOM 1551 N N . LEU A 1 197 ? 15.153 18.483 -18.426 1.00 81.06 197 LEU A N 1
ATOM 1552 C CA . LEU A 1 197 ? 15.400 17.547 -19.524 1.00 81.06 197 LEU A CA 1
ATOM 1553 C C . LEU A 1 197 ? 16.636 17.914 -20.351 1.00 81.06 197 LEU A C 1
ATOM 1555 O O . LEU A 1 197 ? 17.160 17.047 -21.034 1.00 81.06 197 LEU A O 1
ATOM 1559 N N . ASN A 1 198 ? 17.144 19.147 -20.272 1.00 82.69 198 ASN A N 1
ATOM 1560 C CA . ASN A 1 198 ? 18.323 19.556 -21.044 1.00 82.69 198 ASN A CA 1
ATOM 1561 C C . ASN A 1 198 ? 19.640 19.072 -20.413 1.00 82.69 198 ASN A C 1
ATOM 1563 O O . ASN A 1 198 ? 20.604 18.767 -21.118 1.00 82.69 198 ASN A O 1
ATOM 1567 N N . GLU A 1 199 ? 19.694 18.955 -19.087 1.00 89.31 199 GLU A N 1
ATOM 1568 C CA . GLU A 1 199 ? 20.906 18.580 -18.353 1.00 89.31 199 GLU A CA 1
ATOM 1569 C C . GLU A 1 199 ? 21.000 17.065 -18.184 1.00 89.31 199 GLU A C 1
ATOM 1571 O O . GLU A 1 199 ? 20.064 16.428 -17.706 1.00 89.31 199 GLU A O 1
ATOM 1576 N N . SER A 1 200 ? 22.113 16.459 -18.606 1.00 93.44 200 SER A N 1
ATOM 1577 C CA . SER A 1 200 ? 22.369 15.027 -18.394 1.00 93.44 200 SER A CA 1
ATOM 1578 C C . SER A 1 200 ? 22.590 14.739 -16.908 1.00 93.44 200 SER A C 1
ATOM 1580 O O . SER A 1 200 ? 23.436 15.396 -16.298 1.00 93.44 200 SER A O 1
ATOM 1582 N N . VAL A 1 201 ? 21.913 13.739 -16.337 1.00 93.94 201 VAL A N 1
ATOM 1583 C CA . VAL A 1 201 ? 22.111 13.357 -14.922 1.00 93.94 201 VAL A CA 1
ATOM 1584 C C . VAL A 1 201 ? 23.207 12.311 -14.726 1.00 93.94 201 VAL A C 1
ATOM 1586 O O . VAL A 1 201 ? 23.690 12.138 -13.611 1.00 93.94 201 VAL A O 1
ATOM 1589 N N . ASN A 1 202 ? 23.622 11.628 -15.797 1.00 95.25 202 ASN A N 1
ATOM 1590 C CA . ASN A 1 202 ? 24.661 10.602 -15.755 1.00 95.25 202 ASN A CA 1
ATOM 1591 C C . ASN A 1 202 ? 25.411 10.446 -17.085 1.00 95.25 202 ASN A C 1
ATOM 1593 O O . ASN A 1 202 ? 25.188 11.175 -18.053 1.00 95.25 202 ASN A O 1
ATOM 1597 N N . THR A 1 203 ? 26.361 9.509 -17.105 1.00 96.31 203 THR A N 1
ATOM 1598 C CA . THR A 1 203 ? 27.249 9.264 -18.245 1.00 96.31 203 THR A CA 1
ATOM 1599 C C . THR A 1 203 ? 26.506 8.699 -19.454 1.00 96.31 203 THR A C 1
ATOM 1601 O O . THR A 1 203 ? 26.841 9.077 -20.575 1.00 96.31 203 THR A O 1
ATOM 1604 N N . LEU A 1 204 ? 25.500 7.846 -19.242 1.00 96.56 204 LEU A N 1
ATOM 1605 C CA . LEU A 1 204 ? 24.661 7.296 -20.307 1.00 96.56 204 LEU A CA 1
ATOM 1606 C C . LEU A 1 204 ? 23.943 8.414 -21.062 1.00 96.56 204 LEU A C 1
ATOM 1608 O O . LEU A 1 204 ? 24.087 8.509 -22.274 1.00 96.56 204 LEU A O 1
ATOM 1612 N N . GLU A 1 205 ? 23.250 9.311 -20.363 1.00 96.44 205 GLU A N 1
ATOM 1613 C CA . GLU A 1 205 ? 22.571 10.427 -21.028 1.00 96.44 205 GLU A CA 1
ATOM 1614 C C . GLU A 1 205 ? 23.557 11.374 -21.712 1.00 96.44 205 GLU A C 1
ATOM 1616 O O . GLU A 1 205 ? 23.341 11.793 -22.842 1.00 96.44 205 GLU A O 1
ATOM 1621 N N . LYS A 1 206 ? 24.680 11.682 -21.055 1.00 96.75 206 LYS A N 1
ATOM 1622 C CA . LYS A 1 206 ? 25.687 12.596 -21.607 1.00 96.75 206 LYS A CA 1
ATOM 1623 C C . LYS A 1 206 ? 26.295 12.087 -22.917 1.00 96.75 206 LYS A C 1
ATOM 1625 O O . LYS A 1 206 ? 26.561 12.883 -23.814 1.00 96.75 206 LYS A O 1
ATOM 1630 N N . ASN A 1 207 ? 26.584 10.789 -22.991 1.00 97.19 207 ASN A N 1
ATOM 1631 C CA . ASN A 1 207 ? 27.361 10.212 -24.086 1.00 97.19 207 ASN A CA 1
ATOM 1632 C C . ASN A 1 207 ? 26.487 9.543 -25.151 1.00 97.19 207 ASN A C 1
ATOM 1634 O O . ASN A 1 207 ? 26.887 9.505 -26.311 1.00 97.19 207 ASN A O 1
ATOM 1638 N N . GLU A 1 208 ? 25.335 8.993 -24.763 1.00 97.12 208 GLU A N 1
ATOM 1639 C CA . GLU A 1 208 ? 24.470 8.195 -25.637 1.00 97.12 208 GLU A CA 1
ATOM 1640 C C . GLU A 1 208 ? 23.136 8.882 -25.964 1.00 97.12 208 GLU A C 1
ATOM 1642 O O . GLU A 1 208 ? 22.491 8.448 -26.908 1.00 97.12 208 GLU A O 1
ATOM 1647 N N . ASP A 1 209 ? 22.746 9.950 -25.252 1.00 96.81 209 ASP A N 1
ATOM 1648 C CA . ASP A 1 209 ? 21.577 10.809 -25.548 1.00 96.81 209 ASP A CA 1
ATOM 1649 C C . ASP A 1 209 ? 21.938 12.320 -25.511 1.00 96.81 209 ASP A C 1
ATOM 1651 O O . ASP A 1 209 ? 21.278 13.114 -24.831 1.00 96.81 209 ASP A O 1
ATOM 1655 N N . PRO A 1 210 ? 23.017 12.765 -26.193 1.00 94.69 210 PRO A N 1
ATOM 1656 C CA . PRO A 1 210 ? 23.518 14.136 -26.060 1.00 94.69 210 PRO A CA 1
ATOM 1657 C C . PRO A 1 210 ? 22.540 15.205 -26.573 1.00 94.69 210 PRO A C 1
ATOM 1659 O O . PRO A 1 210 ? 22.600 16.349 -26.124 1.00 94.69 210 PRO A O 1
ATOM 1662 N N . ASP A 1 211 ? 21.650 14.852 -27.505 1.00 93.12 211 ASP A N 1
ATOM 1663 C CA . ASP A 1 211 ? 20.597 15.731 -28.028 1.00 93.12 211 ASP A CA 1
ATOM 1664 C C . ASP A 1 211 ? 19.302 15.680 -27.196 1.00 93.12 211 ASP A C 1
ATOM 1666 O O . ASP A 1 211 ? 18.396 16.486 -27.402 1.00 93.12 211 ASP A O 1
ATOM 1670 N N . GLY A 1 212 ? 19.230 14.773 -26.217 1.00 93.62 212 GLY A N 1
ATOM 1671 C CA . GLY A 1 212 ? 18.097 14.594 -25.325 1.00 93.62 212 GLY A CA 1
ATOM 1672 C C . GLY A 1 212 ? 16.851 13.993 -25.962 1.00 93.62 212 GLY A C 1
ATOM 1673 O O . GLY A 1 212 ? 15.770 14.095 -25.371 1.00 93.62 212 GLY A O 1
ATOM 1674 N N . ARG A 1 213 ? 16.958 13.386 -27.146 1.00 95.12 213 ARG A N 1
ATOM 1675 C CA . ARG A 1 213 ? 15.825 12.776 -27.842 1.00 95.12 213 ARG A CA 1
ATOM 1676 C C . ARG A 1 213 ? 15.211 11.625 -27.044 1.00 95.12 213 ARG A C 1
ATOM 1678 O O . ARG A 1 213 ? 13.987 11.511 -26.989 1.00 95.12 213 ARG A O 1
ATOM 1685 N N . TRP A 1 214 ? 16.031 10.786 -26.410 1.00 96.38 214 TRP A N 1
ATOM 1686 C CA . TRP A 1 214 ? 15.564 9.642 -25.622 1.00 96.38 214 TRP A CA 1
ATOM 1687 C C . TRP A 1 214 ? 14.820 10.089 -24.364 1.00 96.38 214 TRP A C 1
ATOM 1689 O O . TRP A 1 214 ? 13.678 9.679 -24.152 1.00 96.38 214 TRP A O 1
ATOM 1699 N N . ARG A 1 215 ? 15.417 10.979 -23.561 1.00 94.75 215 ARG A N 1
ATOM 1700 C CA . ARG A 1 215 ? 14.772 11.499 -22.340 1.00 94.75 215 ARG A CA 1
ATOM 1701 C C . ARG A 1 215 ? 13.546 12.372 -22.618 1.00 94.75 215 ARG A C 1
ATOM 1703 O O . ARG A 1 215 ? 12.598 12.328 -21.838 1.00 94.75 215 ARG A O 1
ATOM 1710 N N . SER A 1 216 ? 13.515 13.098 -23.738 1.00 94.31 216 SER A N 1
ATOM 1711 C CA . SER A 1 216 ? 12.319 13.851 -24.154 1.00 94.31 216 SER A CA 1
ATOM 1712 C C . SER A 1 216 ? 11.168 12.913 -24.519 1.00 94.31 216 SER A C 1
ATOM 1714 O O . SER A 1 216 ? 10.051 13.110 -24.053 1.00 94.31 216 SER A O 1
ATOM 1716 N N . TYR A 1 217 ? 11.446 11.833 -25.258 1.00 96.06 217 TYR A N 1
ATOM 1717 C CA . TYR A 1 217 ? 10.424 10.832 -25.569 1.00 96.06 217 TYR A CA 1
ATOM 1718 C C . TYR A 1 217 ? 9.924 10.105 -24.313 1.00 96.06 217 TYR A C 1
ATOM 1720 O O . TYR A 1 217 ? 8.725 9.900 -24.158 1.00 96.06 217 TYR A O 1
ATOM 1728 N N . ILE A 1 218 ? 10.812 9.753 -23.374 1.00 96.31 218 ILE A N 1
ATOM 1729 C CA . ILE A 1 218 ? 10.410 9.181 -22.074 1.00 96.31 218 ILE A CA 1
ATOM 1730 C C . ILE A 1 218 ? 9.433 10.104 -21.347 1.00 96.31 218 ILE A C 1
ATOM 1732 O O . ILE A 1 218 ? 8.450 9.628 -20.784 1.00 96.31 218 ILE A O 1
ATOM 1736 N N . TYR A 1 219 ? 9.706 11.408 -21.350 1.00 94.94 219 TYR A N 1
ATOM 1737 C CA . TYR A 1 219 ? 8.836 12.394 -20.726 1.00 94.94 219 TYR A CA 1
ATOM 1738 C C . TYR A 1 219 ? 7.448 12.431 -21.378 1.00 94.94 219 TYR A C 1
ATOM 1740 O O . TYR A 1 219 ? 6.453 12.322 -20.665 1.00 94.94 219 TYR A O 1
ATOM 1748 N N . GLU A 1 220 ? 7.375 12.503 -22.711 1.00 95.56 220 GLU A N 1
ATOM 1749 C CA . GLU A 1 220 ? 6.106 12.455 -23.458 1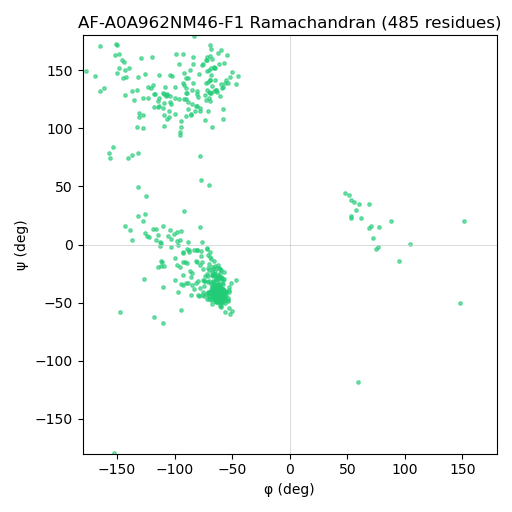.00 95.56 220 GLU A CA 1
ATOM 1750 C C . GLU A 1 220 ? 5.316 11.176 -23.144 1.00 95.56 220 GLU A C 1
ATOM 1752 O O . GLU A 1 220 ? 4.112 11.209 -22.897 1.00 95.56 220 GLU A O 1
ATOM 1757 N N . GLN A 1 221 ? 6.001 10.033 -23.082 1.00 97.38 221 GLN A N 1
ATOM 1758 C CA . GLN A 1 221 ? 5.371 8.762 -22.732 1.00 97.38 221 GLN A CA 1
ATOM 1759 C C . GLN A 1 221 ? 4.895 8.738 -21.281 1.00 97.38 221 GLN A C 1
ATOM 1761 O O . GLN A 1 221 ? 3.829 8.206 -20.999 1.00 97.38 221 GLN A O 1
ATOM 1766 N N . LEU A 1 222 ? 5.636 9.338 -20.350 1.00 96.88 222 LEU A N 1
ATOM 1767 C CA . LEU A 1 222 ? 5.201 9.425 -18.960 1.00 96.88 222 LEU A CA 1
ATOM 1768 C C . LEU A 1 222 ? 3.943 10.300 -18.811 1.00 96.88 222 LEU A C 1
ATOM 1770 O O . LEU A 1 222 ? 3.086 9.970 -17.997 1.00 96.88 222 LEU A O 1
ATOM 1774 N N . GLN A 1 223 ? 3.782 11.352 -19.625 1.00 97.12 223 GLN A N 1
ATOM 1775 C CA . GLN A 1 223 ? 2.526 12.115 -19.691 1.00 97.12 223 GLN A CA 1
ATOM 1776 C C . GLN A 1 223 ? 1.356 11.230 -20.132 1.00 97.12 223 GLN A C 1
ATOM 1778 O O . GLN A 1 223 ? 0.308 11.246 -19.490 1.00 97.12 223 GLN A O 1
ATOM 1783 N N . HIS A 1 224 ? 1.562 10.404 -21.161 1.00 97.81 224 HIS A N 1
ATOM 1784 C CA . HIS A 1 224 ? 0.554 9.436 -21.604 1.00 97.81 224 HIS A CA 1
ATOM 1785 C C . HIS A 1 224 ? 0.199 8.436 -20.495 1.00 97.81 224 HIS A C 1
ATOM 1787 O O . HIS A 1 224 ? -0.970 8.138 -20.280 1.00 97.81 224 HIS A O 1
ATOM 1793 N N . TYR A 1 225 ? 1.186 7.965 -19.721 1.00 98.25 225 TYR A N 1
ATOM 1794 C CA . TYR A 1 225 ? 0.951 7.026 -18.613 1.00 98.25 225 TYR A CA 1
ATOM 1795 C C . TYR A 1 225 ? 0.064 7.643 -17.524 1.00 98.25 225 TYR A C 1
ATOM 1797 O O . TYR A 1 225 ? -0.806 6.952 -16.986 1.00 98.25 225 TYR A O 1
ATOM 1805 N N . HIS A 1 226 ? 0.275 8.930 -17.229 1.00 97.81 226 HIS A N 1
ATOM 1806 C CA . HIS A 1 226 ? -0.602 9.738 -16.379 1.00 97.81 226 HIS A CA 1
ATOM 1807 C C . HIS A 1 226 ? -2.033 9.757 -16.894 1.00 97.81 226 HIS A C 1
ATOM 1809 O O . HIS A 1 226 ? -2.929 9.267 -16.204 1.00 97.81 226 HIS A O 1
ATOM 1815 N N . GLU A 1 227 ? -2.211 10.206 -18.133 1.00 97.44 227 GLU A N 1
ATOM 1816 C CA . GLU A 1 227 ? -3.521 10.372 -18.753 1.00 97.44 227 GLU A CA 1
ATOM 1817 C C . GLU A 1 227 ? -4.343 9.074 -18.770 1.00 97.44 227 GLU A C 1
ATOM 1819 O O . GLU A 1 227 ? -5.518 9.072 -18.396 1.00 97.44 227 GLU A O 1
ATOM 1824 N N . VAL A 1 228 ? -3.742 7.953 -19.181 1.00 97.69 228 VAL A N 1
ATOM 1825 C CA . VAL A 1 228 ? -4.511 6.726 -19.439 1.00 97.69 228 VAL A CA 1
ATOM 1826 C C . VAL A 1 228 ? -4.609 5.773 -18.260 1.00 97.69 228 VAL A C 1
ATOM 1828 O O . VAL A 1 228 ? -5.436 4.863 -18.318 1.00 97.69 228 VAL A O 1
ATOM 1831 N N . LEU A 1 229 ? -3.793 5.911 -17.212 1.00 97.62 229 LEU A N 1
ATOM 1832 C CA . LEU A 1 229 ? -3.759 4.917 -16.134 1.00 97.62 229 LEU A CA 1
ATOM 1833 C C . LEU A 1 229 ? -3.460 5.501 -14.755 1.00 97.62 229 LEU A C 1
ATOM 1835 O O . LEU A 1 229 ? -4.239 5.298 -13.828 1.00 97.62 229 LEU A O 1
ATOM 1839 N N . PHE A 1 230 ? -2.322 6.168 -14.594 1.00 97.62 230 PHE A N 1
ATOM 1840 C CA . PHE A 1 230 ? -1.801 6.560 -13.281 1.00 97.62 230 PHE A CA 1
ATOM 1841 C C . PHE A 1 230 ? -2.750 7.511 -12.540 1.00 97.62 230 PHE A C 1
ATOM 1843 O O . PHE A 1 230 ? -3.011 7.299 -11.353 1.00 97.62 230 PHE A O 1
ATOM 1850 N N . ASP A 1 231 ? -3.381 8.453 -13.246 1.00 96.06 231 ASP A N 1
ATOM 1851 C CA . ASP A 1 231 ? -4.337 9.399 -12.655 1.00 96.06 231 ASP A CA 1
ATOM 1852 C C . ASP A 1 231 ? -5.671 8.743 -12.236 1.00 96.06 231 ASP A C 1
ATOM 1854 O O . ASP A 1 231 ? -6.476 9.361 -11.542 1.00 96.06 231 ASP A O 1
ATOM 1858 N N . GLN A 1 232 ? -5.908 7.476 -12.603 1.00 95.00 232 GLN A N 1
ATOM 1859 C CA . GLN A 1 232 ? -7.085 6.699 -12.183 1.00 95.00 232 GLN A CA 1
ATOM 1860 C C . GLN A 1 232 ? -6.871 5.942 -10.862 1.00 95.00 232 GLN A C 1
ATOM 1862 O O . GLN A 1 232 ? -7.734 5.169 -10.452 1.00 95.00 232 GLN A O 1
ATOM 1867 N N . THR A 1 233 ? -5.707 6.092 -10.228 1.00 97.25 233 THR A N 1
ATOM 1868 C CA . THR A 1 233 ? -5.342 5.366 -9.005 1.00 97.25 233 THR A CA 1
ATOM 1869 C C . THR A 1 233 ? -6.160 5.847 -7.804 1.00 97.25 233 THR A C 1
ATOM 1871 O O . THR A 1 233 ? -6.134 7.030 -7.479 1.00 97.25 233 THR A O 1
ATOM 1874 N N . ASP A 1 234 ? -6.820 4.927 -7.096 1.00 97.69 234 ASP A N 1
ATOM 1875 C CA . ASP A 1 234 ? -7.644 5.240 -5.918 1.00 97.69 234 ASP A CA 1
ATOM 1876 C C . ASP A 1 234 ? -6.830 5.308 -4.613 1.00 97.69 234 ASP A C 1
ATOM 1878 O O . ASP A 1 234 ? -7.209 5.984 -3.652 1.00 97.69 234 ASP A O 1
ATOM 1882 N N . PHE A 1 235 ? -5.725 4.560 -4.550 1.00 98.25 235 PHE A N 1
ATOM 1883 C CA . PHE A 1 235 ? -4.784 4.576 -3.431 1.00 98.25 235 PHE A CA 1
ATOM 1884 C C . PHE A 1 235 ? -3.356 4.415 -3.934 1.00 98.25 235 PHE A C 1
ATOM 1886 O O . PHE A 1 235 ? -3.050 3.457 -4.647 1.00 98.25 235 PHE A O 1
ATOM 1893 N N . PHE A 1 236 ? -2.459 5.302 -3.515 1.00 98.56 236 PHE A N 1
ATOM 1894 C CA . PHE A 1 236 ? -1.067 5.276 -3.937 1.00 98.56 236 PHE A CA 1
ATOM 1895 C C . PHE A 1 236 ? -0.097 4.976 -2.785 1.00 98.56 236 PHE A C 1
ATOM 1897 O O . PHE A 1 236 ? 0.036 5.742 -1.828 1.00 98.56 236 PHE A O 1
ATOM 1904 N N . LEU A 1 237 ? 0.635 3.866 -2.912 1.00 98.69 237 LEU A N 1
ATOM 1905 C CA . LEU A 1 237 ? 1.710 3.453 -2.012 1.00 98.69 237 LEU A CA 1
ATOM 1906 C C . LEU A 1 237 ? 3.080 3.714 -2.647 1.00 98.69 237 LEU A C 1
ATOM 1908 O O . LEU A 1 237 ? 3.380 3.209 -3.729 1.00 98.69 237 LEU A O 1
ATOM 1912 N N . PHE A 1 238 ? 3.956 4.410 -1.925 1.00 98.62 238 PHE A N 1
ATOM 1913 C CA . PHE A 1 238 ? 5.358 4.578 -2.304 1.00 98.62 238 PHE A CA 1
ATOM 1914 C C . PHE A 1 238 ? 6.309 3.882 -1.321 1.00 98.62 238 PHE A C 1
ATOM 1916 O O . PHE A 1 238 ? 6.292 4.142 -0.121 1.00 98.62 238 PHE A O 1
ATOM 1923 N N . ILE A 1 239 ? 7.189 3.023 -1.835 1.00 98.25 239 ILE A N 1
ATOM 1924 C CA . ILE A 1 239 ? 8.289 2.409 -1.087 1.00 98.25 239 ILE A CA 1
ATOM 1925 C C . ILE A 1 239 ? 9.551 3.245 -1.323 1.00 98.25 239 ILE A C 1
ATOM 1927 O O . ILE A 1 239 ? 10.253 3.092 -2.327 1.00 98.25 239 ILE A O 1
ATOM 1931 N N . SER A 1 240 ? 9.829 4.141 -0.380 1.00 97.44 240 SER A N 1
ATOM 1932 C CA . SER A 1 240 ? 10.974 5.045 -0.396 1.00 97.44 240 SER A CA 1
ATOM 1933 C C . SER A 1 240 ? 12.234 4.322 0.065 1.00 97.44 240 SER A C 1
ATOM 1935 O O . SER A 1 240 ? 12.283 3.773 1.165 1.00 97.44 240 SER A O 1
ATOM 1937 N N . ILE A 1 241 ? 13.281 4.392 -0.750 1.00 95.62 241 ILE A N 1
ATOM 1938 C CA . ILE A 1 241 ? 14.635 3.955 -0.384 1.00 95.62 241 ILE A CA 1
ATOM 1939 C C . ILE A 1 241 ? 15.423 5.155 0.184 1.00 95.62 241 ILE A C 1
ATOM 1941 O O . ILE A 1 241 ? 14.981 6.289 -0.020 1.00 95.62 241 ILE A O 1
ATOM 1945 N N . PRO A 1 242 ? 16.559 4.955 0.880 1.00 93.56 242 PRO A N 1
ATOM 1946 C CA . PRO A 1 242 ? 17.350 6.069 1.415 1.00 93.56 242 PRO A CA 1
ATOM 1947 C C . PRO A 1 242 ? 17.853 7.022 0.327 1.00 93.56 242 PRO A C 1
ATOM 1949 O O . PRO A 1 242 ? 17.683 8.235 0.422 1.00 93.56 242 PRO A O 1
ATOM 1952 N N . ASP A 1 243 ? 18.449 6.463 -0.725 1.00 92.56 243 ASP A N 1
ATOM 1953 C CA . ASP A 1 243 ? 19.000 7.204 -1.851 1.00 92.56 243 ASP A CA 1
ATOM 1954 C C . ASP A 1 243 ? 19.260 6.268 -3.046 1.00 92.56 243 ASP A C 1
ATOM 1956 O O . ASP A 1 243 ? 19.174 5.042 -2.939 1.00 92.56 243 ASP A O 1
ATOM 1960 N N . PHE A 1 244 ? 19.586 6.851 -4.202 1.00 91.12 244 PHE A N 1
ATOM 1961 C CA . PHE A 1 244 ? 19.758 6.111 -5.453 1.00 91.12 244 PHE A CA 1
ATOM 1962 C C . PHE A 1 244 ? 20.899 5.077 -5.429 1.00 91.12 244 PHE A C 1
ATOM 1964 O O . PHE A 1 244 ? 20.810 4.074 -6.135 1.00 91.12 244 PHE A O 1
ATOM 1971 N N . SER A 1 245 ? 21.941 5.254 -4.604 1.00 89.12 245 SER A N 1
ATOM 1972 C CA . SER A 1 245 ? 23.056 4.293 -4.528 1.00 89.12 245 SER A CA 1
ATOM 1973 C C . SER A 1 245 ? 22.594 2.894 -4.110 1.00 89.12 245 SER A C 1
ATOM 1975 O O . SER A 1 245 ? 23.160 1.892 -4.551 1.00 89.12 245 SER A O 1
ATOM 1977 N N . LYS A 1 246 ? 21.496 2.809 -3.345 1.00 89.00 246 LYS A N 1
ATOM 1978 C CA . LYS A 1 246 ? 20.894 1.540 -2.923 1.00 89.00 246 LYS A CA 1
ATOM 1979 C C . LYS A 1 246 ? 20.287 0.738 -4.065 1.00 89.00 246 LYS A C 1
ATOM 1981 O O . LYS A 1 246 ? 20.230 -0.484 -3.968 1.00 89.00 246 LYS A O 1
ATOM 1986 N N . VAL A 1 247 ? 19.906 1.379 -5.172 1.00 85.69 247 VAL A N 1
ATOM 1987 C CA . VAL A 1 247 ? 19.430 0.661 -6.365 1.00 85.69 247 VAL A CA 1
ATOM 1988 C C . VAL A 1 247 ? 20.530 -0.237 -6.917 1.00 85.69 247 VAL A C 1
ATOM 1990 O O . VAL A 1 247 ? 20.258 -1.390 -7.241 1.00 85.69 247 VAL A O 1
ATOM 1993 N N . ALA A 1 248 ? 21.769 0.258 -6.975 1.00 78.81 248 ALA A N 1
ATOM 1994 C CA . ALA A 1 248 ? 22.894 -0.519 -7.481 1.00 78.81 248 ALA A CA 1
ATOM 1995 C C . ALA A 1 248 ? 23.196 -1.736 -6.605 1.00 78.81 248 ALA A C 1
ATOM 1997 O O . ALA A 1 248 ? 23.279 -2.860 -7.101 1.00 78.81 248 ALA A O 1
ATOM 1998 N N . GLU A 1 249 ? 23.274 -1.510 -5.294 1.00 82.44 249 GLU A N 1
ATOM 1999 C CA . GLU A 1 249 ? 23.523 -2.550 -4.298 1.00 82.44 249 GLU A CA 1
ATOM 2000 C C . GLU A 1 249 ? 22.437 -3.638 -4.335 1.00 82.44 249 GLU A C 1
ATOM 2002 O O . GLU A 1 249 ? 22.724 -4.826 -4.504 1.00 82.44 249 GLU A O 1
ATOM 2007 N N . TRP A 1 250 ? 21.166 -3.245 -4.230 1.00 84.38 250 TRP A N 1
ATOM 2008 C CA . TRP A 1 250 ? 20.062 -4.197 -4.125 1.00 84.38 250 TRP A CA 1
ATOM 2009 C C . TRP A 1 250 ? 19.747 -4.883 -5.450 1.00 84.38 250 TRP A C 1
ATOM 2011 O O . TRP A 1 250 ? 19.362 -6.056 -5.450 1.00 84.38 250 TRP A O 1
ATOM 2021 N N . ARG A 1 251 ? 19.961 -4.208 -6.587 1.00 79.75 251 ARG A N 1
ATOM 2022 C CA . ARG A 1 251 ? 19.861 -4.862 -7.893 1.00 79.75 251 ARG A CA 1
ATOM 2023 C C . ARG A 1 251 ? 20.974 -5.886 -8.084 1.00 79.75 251 ARG A C 1
ATOM 2025 O O . ARG A 1 251 ? 20.676 -6.989 -8.530 1.00 79.75 251 ARG A O 1
ATOM 2032 N N . GLY A 1 252 ? 22.209 -5.572 -7.692 1.00 74.62 252 GLY A N 1
ATOM 2033 C CA . GLY A 1 252 ? 23.315 -6.532 -7.728 1.00 74.62 252 GLY A CA 1
ATOM 2034 C C . GLY A 1 252 ? 23.004 -7.803 -6.931 1.00 74.62 252 GLY A C 1
ATOM 2035 O O . GLY A 1 252 ? 23.159 -8.912 -7.440 1.00 74.62 252 GLY A O 1
ATOM 2036 N N . LEU A 1 253 ? 22.456 -7.655 -5.720 1.00 74.12 253 LEU A N 1
ATOM 2037 C CA . LEU A 1 253 ? 22.007 -8.788 -4.900 1.00 74.12 253 LEU A CA 1
ATOM 2038 C C . LEU A 1 253 ? 20.874 -9.592 -5.563 1.00 74.12 253 LEU A C 1
ATOM 2040 O O . LEU A 1 253 ? 20.825 -10.818 -5.439 1.00 74.12 253 LEU A O 1
ATOM 2044 N N . GLN A 1 254 ? 19.956 -8.927 -6.267 1.00 72.94 254 GLN A N 1
ATOM 2045 C CA . GLN A 1 254 ? 18.884 -9.596 -7.006 1.00 72.94 254 GLN A CA 1
ATOM 2046 C C . GLN A 1 254 ? 19.426 -10.417 -8.184 1.00 72.94 254 GLN A C 1
ATOM 2048 O O . GLN A 1 254 ? 19.021 -11.568 -8.349 1.00 72.94 254 GLN A O 1
ATOM 2053 N N . GLU A 1 255 ? 20.354 -9.861 -8.967 1.00 72.31 255 GLU A N 1
ATOM 2054 C CA . GLU A 1 255 ? 21.013 -10.563 -10.077 1.00 72.31 255 GLU A CA 1
ATOM 2055 C C . GLU A 1 255 ? 21.791 -11.791 -9.578 1.00 72.31 255 GLU A C 1
ATOM 2057 O O . GLU A 1 255 ? 21.663 -12.875 -10.143 1.00 72.31 255 GLU A O 1
ATOM 2062 N N . GLN A 1 256 ? 22.504 -11.676 -8.451 1.00 70.31 256 GLN A N 1
ATOM 2063 C CA . GLN A 1 256 ? 23.191 -12.814 -7.822 1.00 70.31 256 GLN A CA 1
ATOM 2064 C C . GLN A 1 256 ? 22.217 -13.933 -7.420 1.00 70.31 256 GLN A C 1
ATOM 2066 O O . GLN A 1 256 ? 22.480 -15.113 -7.666 1.00 70.31 256 GLN A O 1
ATOM 2071 N N . LYS A 1 257 ? 21.063 -13.584 -6.833 1.00 72.00 257 LYS A N 1
ATOM 2072 C CA . LYS A 1 257 ? 20.020 -14.562 -6.475 1.00 72.00 257 LYS A CA 1
ATOM 2073 C C . LYS A 1 257 ? 19.398 -15.223 -7.710 1.00 72.00 257 LYS A C 1
ATOM 2075 O O . LYS A 1 257 ? 19.118 -16.420 -7.670 1.00 72.00 257 LYS A O 1
ATOM 2080 N N . LEU A 1 258 ? 19.175 -14.467 -8.787 1.00 68.19 258 LEU A N 1
ATOM 2081 C CA . LEU A 1 258 ? 18.672 -14.988 -10.063 1.00 68.19 258 LEU A CA 1
ATOM 2082 C C . LEU A 1 258 ? 19.668 -15.967 -10.694 1.00 68.19 258 LEU A C 1
ATOM 2084 O O . LEU A 1 258 ? 19.275 -17.074 -11.058 1.00 68.19 258 LEU A O 1
ATOM 2088 N N . ALA A 1 259 ? 20.951 -15.602 -10.734 1.00 67.62 259 ALA A N 1
ATOM 2089 C CA . ALA A 1 259 ? 22.029 -16.450 -11.237 1.00 67.62 259 ALA A CA 1
ATOM 2090 C C . ALA A 1 259 ? 22.131 -17.779 -10.467 1.00 67.62 259 ALA A C 1
ATOM 2092 O O . ALA A 1 259 ? 22.257 -18.842 -11.069 1.00 67.62 259 ALA A O 1
ATOM 2093 N N . ALA A 1 260 ? 22.006 -17.736 -9.136 1.00 65.00 260 ALA A N 1
ATOM 2094 C CA . ALA A 1 260 ? 22.044 -18.934 -8.297 1.00 65.00 260 ALA A CA 1
ATOM 2095 C C . ALA A 1 260 ? 20.844 -19.876 -8.524 1.00 65.00 260 ALA A C 1
ATOM 2097 O O . ALA A 1 260 ? 20.983 -21.091 -8.393 1.00 65.00 260 ALA A O 1
ATOM 2098 N N . ARG A 1 261 ? 19.665 -19.329 -8.856 1.00 64.88 261 ARG A N 1
ATOM 2099 C CA . ARG A 1 261 ? 18.432 -20.105 -9.093 1.00 64.88 261 ARG A CA 1
ATOM 2100 C C . ARG A 1 261 ? 18.314 -20.638 -10.521 1.00 64.88 261 ARG A C 1
ATOM 2102 O O . ARG A 1 261 ? 17.637 -21.640 -10.718 1.00 64.88 261 ARG A O 1
ATOM 2109 N N . ASN A 1 262 ? 18.965 -19.999 -11.493 1.00 62.66 262 ASN A N 1
ATOM 2110 C CA . ASN A 1 262 ? 18.961 -20.409 -12.897 1.00 62.66 262 ASN A CA 1
ATOM 2111 C C . ASN A 1 262 ? 20.392 -20.430 -13.471 1.00 62.66 262 ASN A C 1
ATOM 2113 O O . ASN A 1 262 ? 20.769 -19.532 -14.225 1.00 62.66 262 ASN A O 1
ATOM 2117 N N . PRO A 1 263 ? 21.185 -21.483 -13.185 1.00 57.81 263 PRO A N 1
ATOM 2118 C CA . PRO A 1 263 ? 22.576 -21.582 -13.642 1.00 57.81 263 PRO A CA 1
ATOM 2119 C C . PRO A 1 263 ? 22.738 -21.618 -15.170 1.00 57.81 263 PRO A C 1
ATOM 2121 O O . PRO A 1 263 ? 23.835 -21.405 -15.674 1.00 57.81 263 PRO A O 1
ATOM 2124 N N . GLN A 1 264 ? 21.662 -21.923 -15.906 1.00 52.16 264 GLN A N 1
ATOM 2125 C CA . GLN A 1 264 ? 21.647 -21.981 -17.372 1.00 52.16 264 GLN A CA 1
ATOM 2126 C C . GLN A 1 264 ? 21.119 -20.703 -18.044 1.00 52.16 264 GLN A C 1
ATOM 2128 O O . GLN A 1 264 ? 21.075 -20.645 -19.271 1.00 52.16 264 GLN A O 1
ATOM 2133 N N . ALA A 1 265 ? 20.718 -19.675 -17.283 1.00 57.09 265 ALA A N 1
ATOM 2134 C CA . ALA A 1 265 ? 20.301 -18.404 -17.870 1.00 57.09 265 ALA A CA 1
ATOM 2135 C C . ALA A 1 265 ? 21.510 -17.686 -18.492 1.00 57.09 265 ALA A C 1
ATOM 2137 O O . ALA A 1 265 ? 22.507 -17.409 -17.829 1.00 57.09 265 ALA A O 1
ATOM 2138 N N . SER A 1 266 ? 21.415 -17.373 -19.782 1.00 47.44 266 SER A N 1
ATOM 2139 C CA . SER A 1 266 ? 22.534 -16.954 -20.631 1.00 47.44 266 SER A CA 1
ATOM 2140 C C . SER A 1 266 ? 22.989 -15.494 -20.473 1.00 47.44 266 SER A C 1
ATOM 2142 O O . SER A 1 266 ? 23.702 -14.997 -21.340 1.00 47.44 266 SER A O 1
ATOM 2144 N N . ALA A 1 267 ? 22.600 -14.776 -19.416 1.00 55.44 267 ALA A N 1
ATOM 2145 C CA . ALA A 1 267 ? 22.974 -13.368 -19.258 1.00 55.44 267 ALA A CA 1
ATOM 2146 C C . ALA A 1 267 ? 22.925 -12.899 -17.795 1.00 55.44 267 ALA A C 1
ATOM 2148 O O . ALA A 1 267 ? 21.992 -12.215 -17.383 1.00 55.44 267 ALA A O 1
ATOM 2149 N N . VAL A 1 268 ? 23.949 -13.235 -17.009 1.00 61.41 268 VAL A N 1
ATOM 2150 C CA . VAL A 1 268 ? 24.251 -12.472 -15.788 1.00 61.41 268 VAL A CA 1
ATOM 2151 C C . VAL A 1 268 ? 25.032 -11.238 -16.230 1.00 61.41 268 VAL A C 1
ATOM 2153 O O . VAL A 1 268 ? 26.082 -11.375 -16.857 1.00 61.41 268 VAL A O 1
ATOM 2156 N N . MET A 1 269 ? 24.504 -10.039 -15.967 1.00 68.56 269 MET A N 1
ATOM 2157 C CA . MET A 1 269 ? 25.228 -8.799 -16.264 1.00 68.56 269 MET A CA 1
ATOM 2158 C C . MET A 1 269 ? 26.489 -8.728 -15.399 1.00 68.56 269 MET A C 1
ATOM 2160 O O . MET A 1 269 ? 26.423 -8.957 -14.190 1.00 68.56 269 MET A O 1
ATOM 2164 N N . ASP A 1 270 ? 27.628 -8.393 -16.003 1.00 77.62 270 ASP A N 1
ATOM 2165 C CA . ASP A 1 270 ? 28.812 -8.019 -15.233 1.00 77.62 270 ASP A CA 1
ATOM 2166 C C . ASP A 1 270 ? 28.607 -6.660 -14.532 1.00 77.62 270 ASP A C 1
ATOM 2168 O O . ASP A 1 270 ? 27.609 -5.964 -14.739 1.00 77.62 270 ASP A O 1
ATOM 2172 N N . GLU A 1 271 ? 29.545 -6.275 -13.665 1.00 79.44 271 GLU A N 1
ATOM 2173 C CA . GLU A 1 271 ? 29.443 -5.040 -12.880 1.00 79.44 271 GLU A CA 1
ATOM 2174 C C . GLU A 1 271 ? 29.342 -3.784 -13.765 1.00 79.44 271 GLU A C 1
ATOM 2176 O O . GLU A 1 271 ? 28.586 -2.860 -13.459 1.00 79.44 271 GLU A O 1
ATOM 2181 N N . ALA A 1 272 ? 30.053 -3.751 -14.895 1.00 84.12 272 ALA A N 1
ATOM 2182 C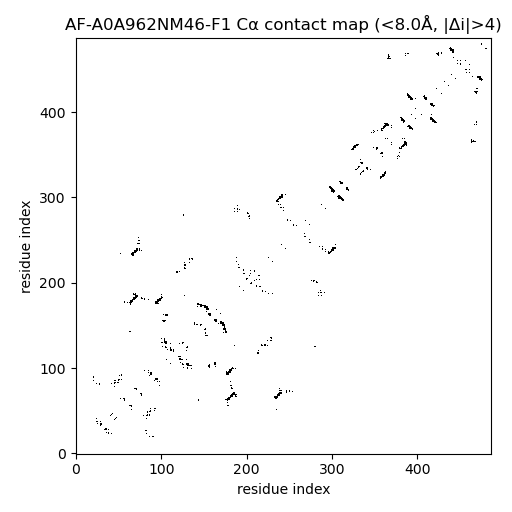 CA . ALA A 1 272 ? 30.026 -2.618 -15.816 1.00 84.12 272 ALA A CA 1
ATOM 2183 C C . ALA A 1 272 ? 28.674 -2.514 -16.541 1.00 84.12 272 ALA A C 1
ATOM 2185 O O . ALA A 1 272 ? 28.092 -1.428 -16.627 1.00 84.12 272 ALA A O 1
ATOM 2186 N N . ALA A 1 273 ? 28.145 -3.642 -17.014 1.00 83.75 273 ALA A N 1
ATOM 2187 C CA . ALA A 1 273 ? 26.832 -3.744 -17.632 1.00 83.75 273 ALA A CA 1
ATOM 2188 C C . ALA A 1 273 ? 25.721 -3.385 -16.639 1.00 83.75 273 ALA A C 1
ATOM 2190 O O . ALA A 1 273 ? 24.810 -2.642 -17.002 1.00 83.75 273 ALA A O 1
ATOM 2191 N N . LEU A 1 274 ? 25.828 -3.824 -15.381 1.00 83.69 274 LEU A N 1
ATOM 2192 C CA . LEU A 1 274 ? 24.897 -3.466 -14.314 1.00 83.69 274 LEU A CA 1
ATOM 2193 C C . LEU A 1 274 ? 24.926 -1.956 -14.029 1.00 83.69 274 LEU A C 1
ATOM 2195 O O . LEU A 1 274 ? 23.877 -1.310 -14.033 1.00 83.69 274 LEU A O 1
ATOM 2199 N N . ASN A 1 275 ? 26.114 -1.367 -13.863 1.00 86.19 275 ASN A N 1
ATOM 2200 C CA . ASN A 1 275 ? 26.276 0.074 -13.640 1.00 86.19 275 ASN A CA 1
ATOM 2201 C C . ASN A 1 275 ? 25.735 0.910 -14.808 1.00 86.19 275 ASN A C 1
ATOM 2203 O O . ASN A 1 275 ? 25.134 1.966 -14.598 1.00 86.19 275 ASN A O 1
ATOM 2207 N N . ARG A 1 276 ? 25.905 0.447 -16.051 1.00 91.19 276 ARG A N 1
ATOM 2208 C CA . ARG A 1 276 ? 25.286 1.084 -17.221 1.00 91.19 276 ARG A CA 1
ATOM 2209 C C . ARG A 1 276 ? 23.766 0.883 -17.237 1.00 91.19 276 ARG A C 1
ATOM 2211 O O . ARG A 1 276 ? 23.028 1.806 -17.562 1.00 91.19 276 ARG A O 1
ATOM 2218 N N . PHE A 1 277 ? 23.273 -0.302 -16.885 1.00 88.88 277 PHE A N 1
ATOM 2219 C CA . PHE A 1 277 ? 21.843 -0.605 -16.842 1.00 88.88 277 PHE A CA 1
ATOM 2220 C C . PHE A 1 277 ? 21.106 0.301 -15.850 1.00 88.88 277 PHE A C 1
ATOM 2222 O O . PHE A 1 277 ? 20.121 0.935 -16.224 1.00 88.88 277 PHE A O 1
ATOM 2229 N N . ILE A 1 278 ? 21.630 0.449 -14.633 1.00 90.38 278 ILE A N 1
ATOM 2230 C CA . ILE A 1 278 ? 21.045 1.281 -13.570 1.00 90.38 278 ILE A CA 1
ATOM 2231 C C . ILE A 1 278 ? 20.891 2.747 -14.003 1.00 90.38 278 ILE A C 1
ATOM 2233 O O . ILE A 1 278 ? 19.900 3.386 -13.648 1.00 90.38 278 ILE A O 1
ATOM 2237 N N . GLN A 1 279 ? 21.804 3.263 -14.831 1.00 94.25 279 GLN A N 1
ATOM 2238 C CA . GLN A 1 279 ? 21.740 4.638 -15.337 1.00 94.25 279 GLN A CA 1
ATOM 2239 C C . GLN A 1 279 ? 20.474 4.943 -16.154 1.00 94.25 279 GLN A C 1
ATOM 2241 O O . GLN A 1 279 ? 20.048 6.096 -16.168 1.00 94.25 279 GLN A O 1
ATOM 2246 N N . HIS A 1 280 ? 19.805 3.950 -16.758 1.00 94.88 280 HIS A N 1
ATOM 2247 C CA . HIS A 1 280 ? 18.530 4.199 -17.456 1.00 94.88 280 HIS A CA 1
ATOM 2248 C C . HIS A 1 280 ? 17.410 4.623 -16.492 1.00 94.88 280 HIS A C 1
ATOM 2250 O O . HIS A 1 280 ? 16.457 5.286 -16.892 1.00 94.88 280 HIS A O 1
ATOM 2256 N N . TYR A 1 281 ? 17.510 4.224 -15.223 1.00 93.19 281 TYR A N 1
ATOM 2257 C CA . TYR A 1 281 ? 16.466 4.403 -14.213 1.00 93.19 281 TYR A CA 1
ATOM 2258 C C . TYR A 1 281 ? 16.726 5.605 -13.301 1.00 93.19 281 TYR A C 1
ATOM 2260 O O . TYR A 1 281 ? 15.849 5.995 -12.526 1.00 93.19 281 TYR A O 1
ATOM 2268 N N . GLU A 1 282 ? 17.926 6.184 -13.362 1.00 94.25 282 GLU A N 1
ATOM 2269 C CA . GLU A 1 282 ? 18.424 7.149 -12.384 1.00 94.25 282 GLU A CA 1
ATOM 2270 C C . GLU A 1 282 ? 17.579 8.407 -12.280 1.00 94.25 282 GLU A C 1
ATOM 2272 O O . GLU A 1 282 ? 17.126 8.752 -11.188 1.00 94.25 282 GLU A O 1
ATOM 2277 N N . ARG A 1 283 ? 17.336 9.060 -13.416 1.00 94.31 283 ARG A N 1
ATOM 2278 C CA . ARG A 1 283 ? 16.569 10.302 -13.500 1.00 94.31 283 ARG A CA 1
ATOM 2279 C C . ARG A 1 283 ? 15.218 10.178 -12.801 1.00 94.31 283 ARG A C 1
ATOM 2281 O O . ARG A 1 283 ? 14.959 10.875 -11.823 1.00 94.31 283 ARG A O 1
AT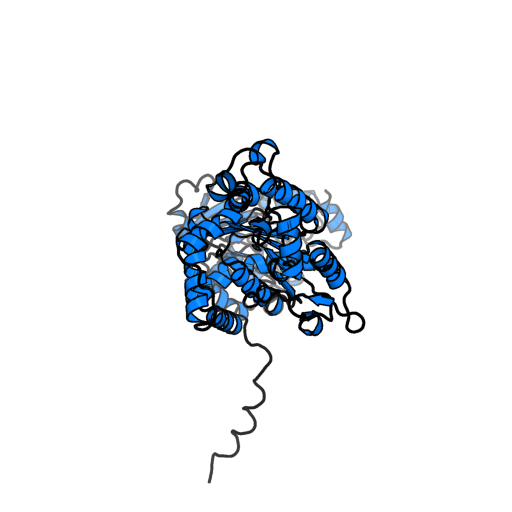OM 2288 N N . ILE A 1 284 ? 14.401 9.233 -13.264 1.00 95.12 284 ILE A N 1
ATOM 2289 C CA . ILE A 1 284 ? 13.054 9.006 -12.734 1.00 95.12 284 ILE A CA 1
ATOM 2290 C C . ILE A 1 284 ? 13.118 8.576 -11.267 1.00 95.12 284 ILE A C 1
ATOM 2292 O O . ILE A 1 284 ? 12.350 9.075 -10.454 1.00 95.12 284 ILE A O 1
ATOM 2296 N N . THR A 1 285 ? 14.052 7.698 -10.889 1.00 95.25 285 THR A N 1
ATOM 2297 C CA . THR A 1 285 ? 14.151 7.242 -9.494 1.00 95.25 285 THR A CA 1
ATOM 2298 C C . THR A 1 285 ? 14.474 8.397 -8.545 1.00 95.25 285 THR A C 1
ATOM 2300 O O . THR A 1 285 ? 13.887 8.482 -7.467 1.00 95.25 285 THR A O 1
ATOM 2303 N N . ARG A 1 286 ? 15.373 9.311 -8.930 1.00 94.69 286 ARG A N 1
ATOM 2304 C CA . ARG A 1 286 ? 15.707 10.495 -8.123 1.00 94.69 286 ARG A CA 1
ATOM 2305 C C . ARG A 1 286 ? 14.504 11.423 -7.955 1.00 94.69 286 ARG A C 1
ATOM 2307 O O . ARG A 1 286 ? 14.226 11.839 -6.833 1.00 94.69 286 ARG A O 1
ATOM 2314 N N . ASP A 1 287 ? 13.762 11.684 -9.030 1.00 94.31 287 ASP A N 1
ATOM 2315 C CA . ASP A 1 287 ? 12.514 12.453 -8.962 1.00 94.31 287 ASP A CA 1
ATOM 2316 C C . ASP A 1 287 ? 11.476 11.784 -8.061 1.00 94.31 287 ASP A C 1
ATOM 2318 O O . ASP A 1 287 ? 10.852 12.448 -7.228 1.00 94.31 287 ASP A O 1
ATOM 2322 N N . CYS A 1 288 ? 11.324 10.465 -8.194 1.00 96.69 288 CYS A N 1
ATOM 2323 C CA . CYS A 1 288 ? 10.425 9.676 -7.369 1.00 96.69 288 CYS A CA 1
ATOM 2324 C C . CYS A 1 288 ? 10.745 9.855 -5.879 1.00 96.69 288 CYS A C 1
ATOM 2326 O O . CYS A 1 288 ? 9.863 10.194 -5.092 1.00 96.69 288 CYS A O 1
ATOM 2328 N N . LEU A 1 289 ? 12.016 9.701 -5.497 1.00 96.19 289 LEU A N 1
ATOM 2329 C CA . LEU A 1 289 ? 12.461 9.850 -4.109 1.00 96.19 289 LEU A CA 1
ATOM 2330 C C . LEU A 1 289 ? 12.247 11.260 -3.562 1.00 96.19 289 LEU A C 1
ATOM 2332 O O . LEU A 1 289 ? 11.923 11.416 -2.386 1.00 96.19 289 LEU A O 1
ATOM 2336 N N . GLN A 1 290 ? 12.401 12.279 -4.405 1.00 95.44 290 GLN A N 1
ATOM 2337 C CA . GLN A 1 290 ? 12.226 13.665 -3.995 1.00 95.44 290 GLN A CA 1
ATOM 2338 C C . GLN A 1 290 ? 10.749 14.048 -3.828 1.00 95.44 290 GLN A C 1
ATOM 2340 O O . GLN A 1 290 ? 10.416 14.787 -2.902 1.00 95.44 290 GLN A O 1
ATOM 2345 N N . LYS A 1 291 ? 9.867 13.593 -4.726 1.00 96.62 291 LYS A N 1
ATOM 2346 C CA . LYS A 1 291 ? 8.511 14.154 -4.865 1.00 96.62 291 LYS A CA 1
ATOM 2347 C C . LYS A 1 291 ? 7.399 13.210 -4.399 1.00 96.62 291 LYS A C 1
ATOM 2349 O O . LYS A 1 291 ? 6.436 13.677 -3.795 1.00 96.62 291 LYS A O 1
ATOM 2354 N N . LEU A 1 292 ? 7.521 11.896 -4.617 1.00 97.50 292 LEU A N 1
ATOM 2355 C CA . LEU A 1 292 ? 6.457 10.941 -4.267 1.00 97.50 292 LEU A CA 1
ATOM 2356 C C . LEU A 1 292 ? 6.123 10.871 -2.773 1.00 97.50 292 LEU A C 1
ATOM 2358 O O . LEU A 1 292 ? 4.939 10.721 -2.462 1.00 97.50 292 LEU A O 1
ATOM 2362 N N . PRO A 1 293 ? 7.076 11.041 -1.828 1.00 97.25 293 PRO A N 1
ATOM 2363 C CA . PRO A 1 293 ? 6.738 11.026 -0.411 1.00 97.25 293 PRO A CA 1
ATOM 2364 C C . PRO A 1 293 ? 5.696 12.062 0.013 1.00 97.25 293 PRO A C 1
ATOM 2366 O O . PRO A 1 293 ? 5.062 11.864 1.046 1.00 97.25 293 PRO A O 1
ATOM 2369 N N . ALA A 1 294 ? 5.537 13.155 -0.738 1.00 95.56 294 ALA A N 1
ATOM 2370 C CA . ALA A 1 294 ? 4.579 14.212 -0.427 1.00 95.56 294 ALA A CA 1
ATOM 2371 C C . ALA A 1 294 ? 3.171 13.947 -0.986 1.00 95.56 294 ALA A C 1
ATOM 2373 O O . ALA A 1 294 ? 2.215 14.510 -0.465 1.00 95.56 294 ALA A O 1
ATOM 2374 N N . ILE A 1 295 ? 3.040 13.111 -2.022 1.00 95.19 295 ILE A N 1
ATOM 2375 C CA . ILE A 1 295 ? 1.767 12.903 -2.736 1.00 95.19 295 ILE A CA 1
ATOM 2376 C C . ILE A 1 295 ? 1.160 11.513 -2.529 1.00 95.19 295 ILE A C 1
ATOM 2378 O O . ILE A 1 295 ? -0.023 11.331 -2.784 1.00 95.19 295 ILE A O 1
ATOM 2382 N N . ALA A 1 296 ? 1.942 10.528 -2.080 1.00 98.00 296 ALA A N 1
ATOM 2383 C CA . ALA A 1 296 ? 1.429 9.186 -1.819 1.00 98.00 296 ALA A CA 1
ATOM 2384 C C . ALA A 1 296 ? 0.486 9.151 -0.604 1.00 98.00 296 ALA A C 1
ATOM 2386 O O . ALA A 1 296 ? 0.765 9.787 0.419 1.00 98.00 296 ALA A O 1
ATOM 2387 N N . ASP A 1 297 ? -0.584 8.356 -0.679 1.00 98.19 297 ASP A N 1
ATOM 2388 C CA . ASP A 1 297 ? -1.457 8.062 0.464 1.00 98.19 297 ASP A CA 1
ATOM 2389 C C . ASP A 1 297 ? -0.673 7.362 1.579 1.00 98.19 297 ASP A C 1
ATOM 2391 O O . ASP A 1 297 ? -0.838 7.682 2.759 1.00 98.19 297 ASP A O 1
ATOM 2395 N N . ALA A 1 298 ? 0.226 6.450 1.198 1.00 98.19 298 ALA A N 1
ATOM 2396 C CA . ALA A 1 298 ? 1.122 5.760 2.112 1.00 98.19 298 ALA A CA 1
ATOM 2397 C C . ALA A 1 298 ? 2.575 5.772 1.634 1.00 98.19 298 ALA A C 1
ATOM 2399 O O . ALA A 1 298 ? 2.864 5.648 0.443 1.00 98.19 298 ALA A O 1
ATOM 2400 N N . VAL A 1 299 ? 3.508 5.880 2.581 1.00 98.38 299 VAL A N 1
ATOM 2401 C CA . VAL A 1 299 ? 4.949 5.830 2.319 1.00 98.38 299 VAL A CA 1
ATOM 2402 C C . VAL A 1 299 ? 5.607 4.850 3.272 1.00 98.38 299 VAL A C 1
ATOM 2404 O O . VAL A 1 299 ? 5.703 5.132 4.461 1.00 98.38 299 VAL A O 1
ATOM 2407 N N . ILE A 1 300 ? 6.120 3.741 2.748 1.00 97.38 300 ILE A N 1
ATOM 2408 C CA . ILE A 1 300 ? 7.014 2.837 3.480 1.00 97.38 300 ILE A CA 1
ATOM 2409 C C . ILE A 1 300 ? 8.442 3.340 3.278 1.00 97.38 300 ILE A C 1
ATOM 2411 O O . ILE A 1 300 ? 8.897 3.464 2.142 1.00 97.38 300 ILE A O 1
ATOM 2415 N N . ARG A 1 301 ? 9.163 3.640 4.359 1.00 97.00 301 ARG A N 1
ATOM 2416 C CA . ARG A 1 301 ? 10.558 4.097 4.307 1.00 97.00 301 ARG A CA 1
ATOM 2417 C C . ARG A 1 301 ? 11.496 2.969 4.693 1.00 97.00 301 ARG A C 1
ATOM 2419 O O . ARG A 1 301 ? 11.414 2.450 5.804 1.00 97.00 301 ARG A O 1
ATOM 2426 N N . LEU A 1 302 ? 12.396 2.619 3.783 1.00 95.06 302 LEU A N 1
ATOM 2427 C CA . LEU A 1 302 ? 13.444 1.638 4.029 1.00 95.06 302 LEU A CA 1
ATOM 2428 C C . LEU A 1 302 ? 14.703 2.309 4.578 1.00 95.06 302 LEU A C 1
ATOM 2430 O O . LEU A 1 302 ? 15.057 3.409 4.153 1.00 95.06 302 LEU A O 1
ATOM 2434 N N . ASP A 1 303 ? 15.393 1.630 5.491 1.00 91.69 303 ASP A N 1
ATOM 2435 C CA . ASP A 1 303 ? 16.735 2.005 5.931 1.00 91.69 303 ASP A CA 1
ATOM 2436 C C . ASP A 1 303 ? 17.826 1.473 4.980 1.00 91.69 303 ASP A C 1
ATOM 2438 O O . ASP A 1 303 ? 17.569 0.805 3.972 1.00 91.69 303 ASP A O 1
ATOM 2442 N N . ALA A 1 304 ? 19.086 1.774 5.304 1.00 89.56 304 ALA A N 1
ATOM 2443 C CA . ALA A 1 304 ? 20.243 1.329 4.530 1.00 89.56 304 ALA A CA 1
ATOM 2444 C C . ALA A 1 304 ? 20.459 -0.198 4.539 1.00 89.56 304 ALA A C 1
ATOM 2446 O O . ALA A 1 304 ? 21.228 -0.694 3.715 1.00 89.56 304 ALA A O 1
ATOM 2447 N N . HIS A 1 305 ? 19.791 -0.921 5.440 1.00 88.62 305 HIS A N 1
ATOM 2448 C CA . HIS A 1 305 ? 19.860 -2.369 5.621 1.00 88.62 305 HIS A CA 1
ATOM 2449 C C . HIS A 1 305 ? 18.626 -3.093 5.062 1.00 88.62 305 HIS A C 1
ATOM 2451 O O . HIS A 1 305 ? 18.456 -4.282 5.324 1.00 88.62 305 HIS A O 1
ATOM 2457 N N . HIS A 1 306 ? 17.795 -2.397 4.274 1.00 86.81 306 HIS A N 1
ATOM 2458 C CA . HIS A 1 306 ? 16.582 -2.935 3.645 1.00 86.81 306 HIS A CA 1
ATOM 2459 C C . HIS A 1 306 ? 15.447 -3.261 4.633 1.00 86.81 306 HIS A C 1
ATOM 2461 O O . HIS A 1 306 ? 14.476 -3.917 4.259 1.00 86.81 306 HIS A O 1
ATOM 2467 N N . ASN A 1 307 ? 15.516 -2.775 5.878 1.00 87.69 307 ASN A N 1
ATOM 2468 C CA . ASN A 1 307 ? 14.406 -2.887 6.825 1.00 87.69 307 ASN A CA 1
ATOM 2469 C C . ASN A 1 307 ? 13.433 -1.721 6.657 1.00 87.69 307 ASN A C 1
ATOM 2471 O O . ASN A 1 307 ? 13.840 -0.602 6.350 1.00 87.69 307 ASN A O 1
ATOM 2475 N N . ILE A 1 308 ? 12.153 -1.953 6.954 1.00 90.44 308 ILE A N 1
ATOM 2476 C CA . ILE A 1 308 ? 11.185 -0.863 7.104 1.00 90.44 308 ILE A CA 1
ATOM 2477 C C . ILE A 1 308 ? 11.505 -0.102 8.398 1.00 90.44 308 ILE A C 1
ATOM 2479 O O . ILE A 1 308 ? 11.397 -0.658 9.495 1.00 90.44 308 ILE A O 1
ATOM 2483 N N . ALA A 1 309 ? 11.905 1.160 8.253 1.00 91.44 309 ALA A N 1
ATOM 2484 C CA . ALA A 1 309 ? 12.210 2.075 9.349 1.00 91.44 309 ALA A CA 1
ATOM 2485 C C . ALA A 1 309 ? 10.951 2.787 9.858 1.00 91.44 309 ALA A C 1
ATOM 2487 O O . ALA A 1 309 ? 10.737 2.904 11.067 1.00 91.44 309 ALA A O 1
ATOM 2488 N N . SER A 1 310 ? 10.108 3.244 8.930 1.00 93.25 310 SER A N 1
ATOM 2489 C CA . SER A 1 310 ? 8.832 3.881 9.238 1.00 93.25 310 SER A CA 1
ATOM 2490 C C . SER A 1 310 ? 7.807 3.693 8.123 1.00 93.25 310 SER A C 1
ATOM 2492 O O . SER A 1 310 ? 8.154 3.365 6.985 1.00 93.25 310 SER A O 1
ATOM 2494 N N . MET A 1 311 ? 6.537 3.924 8.450 1.00 94.50 311 MET A N 1
ATOM 2495 C CA . MET A 1 311 ? 5.444 3.992 7.490 1.00 94.50 311 MET A CA 1
ATOM 2496 C C . MET A 1 311 ? 4.545 5.186 7.799 1.00 94.50 311 MET A C 1
ATOM 2498 O O . MET A 1 311 ? 3.990 5.270 8.892 1.00 94.50 311 MET A O 1
ATOM 2502 N N . ARG A 1 312 ? 4.346 6.058 6.810 1.00 95.44 312 ARG A N 1
ATOM 2503 C CA . ARG A 1 312 ? 3.255 7.034 6.819 1.00 95.44 312 ARG A CA 1
ATOM 2504 C C . ARG A 1 312 ? 2.031 6.401 6.167 1.00 95.44 312 ARG A C 1
ATOM 2506 O O . ARG A 1 312 ? 2.160 5.868 5.069 1.00 95.44 312 ARG A O 1
ATOM 2513 N N . LEU A 1 313 ? 0.866 6.472 6.801 1.00 92.00 313 LEU A N 1
ATOM 2514 C CA . LEU A 1 313 ? -0.417 6.006 6.267 1.00 92.00 313 LEU A CA 1
ATOM 2515 C C . LEU A 1 313 ? -1.469 7.096 6.495 1.00 92.00 313 LEU A C 1
ATOM 2517 O O . LEU A 1 313 ? -1.942 7.291 7.613 1.00 92.00 313 LEU A O 1
ATOM 2521 N N . GLY A 1 314 ? -1.794 7.865 5.456 1.00 88.19 314 GLY A N 1
ATOM 2522 C CA . GLY A 1 314 ? -2.564 9.098 5.616 1.00 88.19 314 GLY A CA 1
ATOM 2523 C C . GLY A 1 314 ? -1.828 10.081 6.534 1.00 88.19 314 GLY A C 1
ATOM 2524 O O . GLY A 1 314 ? -0.712 10.506 6.222 1.00 88.19 314 GLY A O 1
ATOM 2525 N N . THR A 1 315 ? -2.449 10.419 7.668 1.00 82.62 315 THR A N 1
ATOM 2526 C CA . THR A 1 315 ? -1.878 11.269 8.731 1.00 82.62 315 THR A CA 1
ATOM 2527 C C . THR A 1 315 ? -1.166 10.483 9.836 1.00 82.62 315 THR A C 1
ATOM 2529 O O . THR A 1 315 ? -0.546 11.090 10.708 1.00 82.62 315 THR A O 1
ATOM 2532 N N . LEU A 1 316 ? -1.253 9.149 9.824 1.00 78.50 316 LEU A N 1
ATOM 2533 C CA . LEU A 1 316 ? -0.607 8.282 10.803 1.00 78.50 316 LEU A CA 1
ATOM 2534 C C . LEU A 1 316 ? 0.871 8.090 10.445 1.00 78.50 316 LEU A C 1
ATOM 2536 O O . LEU A 1 316 ? 1.192 7.748 9.309 1.00 78.50 316 LEU A O 1
ATOM 2540 N N . GLU A 1 317 ? 1.756 8.247 11.426 1.00 86.69 317 GLU A N 1
ATOM 2541 C CA . GLU A 1 317 ? 3.185 7.930 11.320 1.00 86.69 317 GLU A CA 1
ATOM 2542 C C . GLU A 1 317 ? 3.516 6.760 12.254 1.00 86.69 317 GLU A C 1
ATOM 2544 O O . GLU A 1 317 ? 3.328 6.841 13.470 1.00 86.69 317 GLU A O 1
ATOM 2549 N N . LEU A 1 318 ? 4.002 5.662 11.678 1.00 82.38 318 LEU A N 1
ATOM 2550 C CA . LEU A 1 318 ? 4.380 4.438 12.377 1.00 82.38 318 LEU A CA 1
ATOM 2551 C C . LEU A 1 318 ? 5.900 4.268 12.345 1.00 82.38 318 LEU A C 1
ATOM 2553 O O . LEU A 1 318 ? 6.515 4.311 11.281 1.00 82.38 318 LEU A O 1
ATOM 2557 N N . THR A 1 319 ? 6.509 4.014 13.497 1.00 84.75 319 THR A N 1
ATOM 2558 C CA . THR A 1 319 ? 7.919 3.632 13.656 1.00 84.75 319 THR A CA 1
ATOM 2559 C C . THR A 1 319 ? 7.994 2.380 14.529 1.00 84.75 319 THR A C 1
ATOM 2561 O O . THR A 1 319 ? 7.064 2.090 15.275 1.00 84.75 319 THR A O 1
ATOM 2564 N N . ARG A 1 320 ? 9.098 1.620 14.501 1.00 69.12 320 ARG A N 1
ATOM 2565 C CA . ARG A 1 320 ? 9.254 0.471 15.425 1.00 69.12 320 ARG A CA 1
ATOM 2566 C C . ARG A 1 320 ? 9.205 0.863 16.908 1.00 69.12 320 ARG A C 1
ATOM 2568 O O . ARG A 1 320 ? 8.935 0.016 17.751 1.00 69.12 320 ARG A O 1
ATOM 2575 N N . GLU A 1 321 ? 9.482 2.126 17.217 1.00 68.12 321 GLU A N 1
ATOM 2576 C CA . GLU A 1 321 ? 9.402 2.681 18.569 1.00 68.12 321 GLU A CA 1
ATOM 2577 C C . GLU A 1 321 ? 7.997 3.199 18.916 1.00 68.12 321 GLU A C 1
ATOM 2579 O O . GLU A 1 321 ? 7.764 3.599 20.060 1.00 68.12 321 GLU A O 1
ATOM 2584 N N . SER A 1 322 ? 7.052 3.192 17.964 1.00 60.16 322 SER A N 1
ATOM 2585 C CA . SER A 1 322 ? 5.657 3.552 18.212 1.00 60.16 322 SER A CA 1
ATOM 2586 C C . SER A 1 322 ? 5.083 2.640 19.291 1.00 60.16 322 SER A C 1
ATOM 2588 O O . SER A 1 322 ? 4.832 1.454 19.078 1.00 60.16 322 SER A O 1
ATOM 2590 N N . ARG A 1 323 ? 4.870 3.213 20.476 1.00 67.38 323 ARG A N 1
ATOM 2591 C CA . ARG A 1 323 ? 4.203 2.535 21.584 1.00 67.38 323 ARG A CA 1
ATOM 2592 C C . ARG A 1 323 ? 2.705 2.553 21.321 1.00 67.38 323 ARG A C 1
ATOM 2594 O O . ARG A 1 323 ? 2.093 3.618 21.276 1.00 67.38 323 ARG A O 1
ATOM 2601 N N . TRP A 1 324 ? 2.129 1.373 21.131 1.00 71.81 324 TRP A N 1
ATOM 2602 C CA . TRP A 1 324 ? 0.687 1.218 21.008 1.00 71.81 324 TRP A CA 1
ATOM 2603 C C . TRP A 1 324 ? 0.014 1.499 22.349 1.00 71.81 324 TRP A C 1
ATOM 2605 O O . TRP A 1 324 ? 0.517 1.104 23.399 1.00 71.81 324 TRP A O 1
ATOM 2615 N N . LEU A 1 325 ? -1.140 2.153 22.294 1.00 84.19 325 LEU A N 1
ATOM 2616 C CA . LEU A 1 325 ? -2.085 2.275 23.396 1.00 84.19 325 LEU A CA 1
ATOM 2617 C C . LEU A 1 325 ? -3.467 1.957 22.838 1.00 84.19 325 LEU A C 1
ATOM 2619 O O . LEU A 1 325 ? -3.837 2.455 21.775 1.00 84.19 325 LEU A O 1
ATOM 2623 N N . ILE A 1 326 ? -4.217 1.123 23.546 1.00 87.88 326 ILE A N 1
ATOM 2624 C CA . ILE A 1 326 ? -5.588 0.768 23.191 1.00 87.88 326 ILE A CA 1
ATOM 2625 C C . ILE A 1 326 ? -6.502 1.528 24.142 1.00 87.88 326 ILE A C 1
ATOM 2627 O O . ILE A 1 326 ? -6.375 1.377 25.350 1.00 87.88 326 ILE A O 1
ATOM 2631 N N . SER A 1 327 ? -7.411 2.339 23.608 1.00 90.69 327 SER A N 1
ATOM 2632 C CA . SER A 1 327 ? -8.529 2.904 24.368 1.00 90.69 327 SER A CA 1
ATOM 2633 C C . SER A 1 327 ? -9.797 2.196 23.926 1.00 90.69 327 SER A C 1
ATOM 2635 O O . SER A 1 327 ? -10.037 2.075 22.724 1.00 90.69 327 SER A O 1
ATOM 2637 N N . THR A 1 328 ? -10.568 1.669 24.868 1.00 89.62 328 THR A N 1
ATOM 2638 C CA . THR A 1 328 ? -11.688 0.784 24.546 1.00 89.62 328 THR A CA 1
ATOM 2639 C C . THR A 1 328 ? -12.850 0.984 25.502 1.00 89.62 328 THR A C 1
ATOM 2641 O O . THR A 1 328 ? -12.647 1.230 26.695 1.00 89.62 328 THR A O 1
ATOM 2644 N N . ASP A 1 329 ? -14.060 0.883 24.956 1.00 89.12 329 ASP A N 1
ATOM 2645 C CA . ASP A 1 329 ? -15.256 0.754 25.775 1.00 89.12 329 ASP A CA 1
ATOM 2646 C C . ASP A 1 329 ? -15.261 -0.591 26.507 1.00 89.12 329 ASP A C 1
ATOM 2648 O O . ASP A 1 329 ? -14.546 -1.533 26.161 1.00 89.12 329 ASP A O 1
ATOM 2652 N N . MET A 1 330 ? -16.045 -0.673 27.569 1.00 85.00 330 MET A N 1
ATOM 2653 C CA . MET A 1 330 ? -16.182 -1.884 28.355 1.00 85.00 330 MET A CA 1
ATOM 2654 C C . MET A 1 330 ? -17.375 -2.710 27.898 1.00 85.00 330 MET A C 1
ATOM 2656 O O . MET A 1 330 ? -17.200 -3.876 27.544 1.00 85.00 330 MET A O 1
ATOM 2660 N N . ASP A 1 331 ? -18.571 -2.122 27.897 1.00 81.56 331 ASP A N 1
ATOM 2661 C CA . ASP A 1 331 ? -19.800 -2.865 27.617 1.00 81.56 331 ASP A CA 1
ATOM 2662 C C . ASP A 1 331 ? -19.895 -3.188 26.126 1.00 81.56 331 ASP A C 1
ATOM 2664 O O . ASP A 1 331 ? -19.718 -2.320 25.276 1.00 81.56 331 ASP A O 1
ATOM 2668 N N . GLY A 1 332 ? -20.125 -4.458 25.790 1.00 74.00 332 GLY A N 1
ATOM 2669 C CA . GLY A 1 332 ? -20.212 -4.902 24.397 1.00 74.00 332 GLY A CA 1
ATOM 2670 C C . GLY A 1 332 ? -18.878 -4.990 23.655 1.00 74.00 332 GLY A C 1
ATOM 2671 O O . GLY A 1 332 ? -18.854 -5.445 22.514 1.00 74.00 332 GLY A O 1
ATOM 2672 N N . THR A 1 333 ? -17.770 -4.590 24.290 1.00 78.31 333 THR A N 1
ATOM 2673 C CA . THR A 1 333 ? -16.421 -4.684 23.710 1.00 78.31 333 THR A CA 1
ATOM 2674 C C . THR A 1 333 ? -15.515 -5.597 24.531 1.00 78.31 333 THR A C 1
ATOM 2676 O O . THR A 1 333 ? -15.060 -6.624 24.031 1.00 78.31 333 THR A O 1
ATOM 2679 N N . LEU A 1 334 ? -15.253 -5.251 25.796 1.00 79.94 334 LEU A N 1
ATOM 2680 C CA . LEU A 1 334 ? -14.468 -6.091 26.710 1.00 79.94 334 LEU A CA 1
ATOM 2681 C C . LEU A 1 334 ? -15.335 -7.091 27.472 1.00 79.94 334 LEU A C 1
ATOM 2683 O O . LEU A 1 334 ? -14.870 -8.181 27.804 1.00 79.94 334 LEU A O 1
ATOM 2687 N N . LEU A 1 335 ? -16.567 -6.690 27.775 1.00 80.50 335 LEU A N 1
ATOM 2688 C CA . LEU A 1 335 ? -17.541 -7.470 28.516 1.00 80.50 335 LEU A CA 1
ATOM 2689 C C . LEU A 1 335 ? -18.640 -7.920 27.558 1.00 80.50 335 LEU A C 1
ATOM 2691 O O . LEU A 1 335 ? -19.204 -7.108 26.820 1.00 80.50 335 LEU A O 1
ATOM 2695 N N . SER A 1 336 ? -18.940 -9.215 27.585 1.00 72.88 336 SER A N 1
ATOM 2696 C CA . SER A 1 336 ? -20.077 -9.792 26.867 1.00 72.88 336 SER A CA 1
ATOM 2697 C C . SER A 1 336 ? -21.386 -9.108 27.278 1.00 72.88 336 SER A C 1
ATOM 2699 O O . SER A 1 336 ? -21.604 -8.824 28.456 1.00 72.88 336 SER A O 1
ATOM 2701 N N . HIS A 1 337 ? -22.262 -8.849 26.304 1.00 68.38 337 HIS A N 1
ATOM 2702 C CA . HIS A 1 337 ? -23.560 -8.215 26.550 1.00 68.38 337 HIS A CA 1
ATOM 2703 C C . HIS A 1 337 ? -24.494 -9.069 27.413 1.00 68.38 337 HIS A C 1
ATOM 2705 O O . HIS A 1 337 ? -25.329 -8.513 28.123 1.00 68.38 337 HIS A O 1
ATOM 2711 N N . ASP A 1 338 ? -24.360 -10.394 27.346 1.00 67.12 338 ASP A N 1
ATOM 2712 C CA . ASP A 1 338 ? -25.349 -11.315 27.910 1.00 67.12 338 ASP A CA 1
ATOM 2713 C C . ASP A 1 338 ? -25.048 -11.686 29.368 1.00 67.12 338 ASP A C 1
ATOM 2715 O O . ASP A 1 338 ? -25.963 -11.897 30.163 1.00 67.12 338 ASP A O 1
ATOM 2719 N N . ASP A 1 339 ? -23.768 -11.768 29.731 1.00 72.69 339 ASP A N 1
ATOM 2720 C CA . ASP A 1 339 ? -23.317 -12.273 31.033 1.00 72.69 339 ASP A CA 1
ATOM 2721 C C . ASP A 1 339 ? -22.198 -11.438 31.672 1.00 72.69 339 ASP A C 1
ATOM 2723 O O . ASP A 1 339 ? -21.682 -11.811 32.726 1.00 72.69 339 ASP A O 1
ATOM 2727 N N . TYR A 1 340 ? -21.805 -10.317 31.052 1.00 70.69 340 TYR A N 1
ATOM 2728 C CA . TYR A 1 340 ? -20.671 -9.488 31.474 1.00 70.69 340 TYR A CA 1
ATOM 2729 C C . TYR A 1 340 ? -19.357 -10.276 31.640 1.00 70.69 340 TYR A C 1
ATOM 2731 O O . TYR A 1 340 ? -18.443 -9.839 32.348 1.00 70.69 340 TYR A O 1
ATOM 2739 N N . SER A 1 341 ? -19.230 -11.434 30.982 1.00 77.75 341 SER A N 1
ATOM 2740 C CA . SER A 1 341 ? -18.016 -12.242 31.029 1.00 77.75 341 SER A CA 1
ATOM 2741 C C . SER A 1 341 ? -16.880 -11.570 30.263 1.00 77.75 341 SER A C 1
ATOM 2743 O O . SER A 1 341 ? -17.071 -11.030 29.170 1.00 77.75 341 SER A O 1
ATOM 2745 N N . TYR A 1 342 ? -15.676 -11.645 30.835 1.00 80.94 342 TYR A N 1
ATOM 2746 C CA . TYR A 1 342 ? -14.426 -11.188 30.221 1.00 80.94 342 TYR A CA 1
ATOM 2747 C C . TYR A 1 342 ? -13.480 -12.351 29.876 1.00 80.94 342 TYR A C 1
ATOM 2749 O O . TYR A 1 342 ? -12.372 -12.132 29.379 1.00 80.94 342 TYR A O 1
ATOM 2757 N N . GLU A 1 343 ? -13.878 -13.603 30.130 1.00 81.62 343 GLU A N 1
ATOM 2758 C CA . GLU A 1 343 ? -12.989 -14.764 29.975 1.00 81.62 343 GLU A CA 1
ATOM 2759 C C . GLU A 1 343 ? -12.489 -14.926 28.534 1.00 81.62 343 GLU A C 1
ATOM 2761 O O . GLU A 1 343 ? -11.321 -15.257 28.320 1.00 81.62 343 GLU A O 1
ATOM 2766 N N . GLY A 1 344 ? -13.335 -14.603 27.548 1.00 78.31 344 GLY A N 1
ATOM 2767 C CA . GLY A 1 344 ? -12.974 -14.641 26.130 1.00 78.31 344 GLY A CA 1
ATOM 2768 C C . GLY A 1 344 ? -11.865 -13.653 25.748 1.00 78.31 344 GLY A C 1
ATOM 2769 O O . GLY A 1 344 ? -11.041 -13.964 24.887 1.00 78.31 344 GLY A O 1
ATOM 2770 N N . ILE A 1 345 ? -11.789 -12.491 26.413 1.00 82.56 345 ILE A N 1
ATOM 2771 C CA . ILE A 1 345 ? -10.801 -11.443 26.109 1.00 82.56 345 ILE A CA 1
ATOM 2772 C C . ILE A 1 345 ? -9.575 -11.483 27.032 1.00 82.56 345 ILE A C 1
ATOM 2774 O O . ILE A 1 345 ? -8.516 -10.951 26.687 1.00 82.56 345 ILE A O 1
ATOM 2778 N N . ALA A 1 346 ? -9.664 -12.161 28.181 1.00 79.56 346 ALA A N 1
ATOM 2779 C CA . ALA A 1 346 ? -8.588 -12.237 29.169 1.00 79.56 346 ALA A CA 1
ATOM 2780 C C . ALA A 1 346 ? -7.221 -12.686 28.596 1.00 79.56 346 ALA A C 1
ATOM 2782 O O . ALA A 1 346 ? -6.203 -12.091 28.967 1.00 79.56 346 ALA A O 1
ATOM 2783 N N . PRO A 1 347 ? -7.123 -13.677 27.677 1.00 77.44 347 PRO A N 1
ATOM 2784 C CA . PRO A 1 347 ? -5.847 -14.031 27.051 1.00 77.44 347 PRO A CA 1
ATOM 2785 C C . PRO A 1 347 ? -5.224 -12.878 26.257 1.00 77.44 347 PRO A C 1
ATOM 2787 O O . PRO A 1 347 ? -4.007 -12.688 26.314 1.00 77.44 347 PRO A O 1
ATOM 2790 N N . LEU A 1 348 ? -6.044 -12.090 25.554 1.00 81.12 348 LEU A N 1
ATOM 2791 C CA . LEU A 1 348 ? -5.578 -10.933 24.797 1.00 81.12 348 LEU A CA 1
ATOM 2792 C C . LEU A 1 348 ? -5.086 -9.832 25.738 1.00 81.12 348 LEU A C 1
ATOM 2794 O O . LEU A 1 348 ? -3.975 -9.349 25.547 1.00 81.12 348 LEU A O 1
ATOM 2798 N N . ILE A 1 349 ? -5.853 -9.490 26.778 1.00 82.56 349 ILE A N 1
ATOM 2799 C CA . ILE A 1 349 ? -5.454 -8.477 27.771 1.00 82.56 349 ILE A CA 1
ATOM 2800 C C . ILE A 1 349 ? -4.122 -8.849 28.432 1.00 82.56 349 ILE A C 1
ATOM 2802 O O . ILE A 1 349 ? -3.220 -8.015 28.519 1.00 82.56 349 ILE A O 1
ATOM 2806 N N . ARG A 1 350 ? -3.933 -10.124 28.800 1.00 77.56 350 ARG A N 1
ATOM 2807 C CA . ARG A 1 350 ? -2.647 -10.612 29.326 1.00 77.56 350 ARG A CA 1
ATOM 2808 C C . ARG A 1 350 ? -1.508 -10.458 28.320 1.00 77.56 350 ARG A C 1
ATOM 2810 O O . ARG A 1 350 ? -0.420 -10.039 28.704 1.00 77.56 350 ARG A O 1
ATOM 2817 N N . ARG A 1 351 ? -1.744 -10.764 27.039 1.00 73.25 351 ARG A N 1
ATOM 2818 C CA . ARG A 1 351 ? -0.738 -10.590 25.981 1.00 73.25 351 ARG A CA 1
ATOM 2819 C C . ARG A 1 351 ? -0.384 -9.117 25.778 1.00 73.25 351 ARG A C 1
ATOM 2821 O O . ARG A 1 351 ? 0.792 -8.806 25.642 1.00 73.25 351 ARG A O 1
ATOM 2828 N N . LEU A 1 352 ? -1.371 -8.225 25.773 1.00 83.12 352 LEU A N 1
ATOM 2829 C CA . LEU A 1 352 ? -1.160 -6.780 25.646 1.00 83.12 352 LEU A CA 1
ATOM 2830 C C . LEU A 1 352 ? -0.332 -6.243 26.821 1.00 83.12 352 LEU A C 1
ATOM 2832 O O . LEU A 1 352 ? 0.684 -5.590 26.599 1.00 83.12 352 LEU A O 1
ATOM 2836 N N . SER A 1 353 ? -0.689 -6.630 28.048 1.00 75.19 353 SER A N 1
ATOM 2837 C CA . SER A 1 353 ? 0.059 -6.287 29.264 1.00 75.19 353 SER A CA 1
ATOM 2838 C C . SER A 1 353 ? 1.507 -6.804 29.225 1.00 75.19 353 SER A C 1
ATOM 2840 O O . SER A 1 353 ? 2.442 -6.043 29.468 1.00 75.19 353 SER A O 1
ATOM 2842 N N . ALA A 1 354 ? 1.725 -8.058 28.806 1.00 69.50 354 ALA A N 1
ATOM 2843 C CA . ALA A 1 354 ? 3.066 -8.636 28.659 1.00 69.50 354 ALA A CA 1
ATOM 2844 C C . ALA A 1 354 ? 3.938 -7.913 27.615 1.00 69.50 354 ALA A C 1
ATOM 2846 O O . ALA A 1 354 ? 5.161 -7.912 27.732 1.00 69.50 354 ALA A O 1
ATOM 2847 N N . ASN A 1 355 ? 3.317 -7.280 26.615 1.00 67.38 355 ASN A N 1
ATOM 2848 C CA . ASN A 1 355 ? 3.994 -6.467 25.602 1.00 67.38 355 ASN A CA 1
ATOM 2849 C C . ASN A 1 355 ? 4.025 -4.971 25.957 1.00 67.38 355 ASN A C 1
ATOM 2851 O O . ASN A 1 355 ? 4.360 -4.154 25.105 1.00 67.38 355 ASN A O 1
ATOM 2855 N N . GLN A 1 356 ? 3.676 -4.603 27.197 1.00 74.06 356 GLN A N 1
ATOM 2856 C CA . GLN A 1 356 ? 3.653 -3.216 27.673 1.00 74.06 356 GLN A CA 1
ATOM 2857 C C . GLN A 1 356 ? 2.744 -2.292 26.840 1.00 74.06 356 GLN A C 1
ATOM 2859 O O . GLN A 1 356 ? 2.999 -1.092 26.751 1.00 74.06 356 GLN A O 1
ATOM 2864 N N . ILE A 1 357 ? 1.681 -2.840 26.240 1.00 82.88 357 ILE A N 1
ATOM 2865 C CA . ILE A 1 357 ? 0.657 -2.081 25.513 1.00 82.88 357 ILE A CA 1
ATOM 2866 C C . ILE A 1 357 ? -0.444 -1.708 26.514 1.00 82.88 357 ILE A C 1
ATOM 2868 O O . ILE A 1 357 ? -1.165 -2.603 26.969 1.00 82.88 357 ILE A O 1
ATOM 2872 N N . PRO A 1 358 ? -0.600 -0.422 26.882 1.00 83.69 358 PRO A N 1
ATOM 2873 C CA . PRO A 1 358 ? -1.618 -0.011 27.836 1.00 83.69 358 PRO A CA 1
ATOM 2874 C C . PRO A 1 358 ? -3.021 -0.198 27.254 1.00 83.69 358 PRO A C 1
ATOM 2876 O O . PRO A 1 358 ? -3.275 0.179 26.107 1.00 83.69 358 PRO A O 1
ATOM 2879 N N . VAL A 1 359 ? -3.934 -0.737 28.064 1.00 89.31 359 VAL A N 1
ATOM 2880 C CA . VAL A 1 359 ? -5.366 -0.825 27.750 1.00 89.31 359 VAL A CA 1
ATOM 2881 C C . VAL A 1 359 ? -6.094 0.160 28.653 1.00 89.31 359 VAL A C 1
ATOM 2883 O O . VAL A 1 359 ? -6.278 -0.088 29.843 1.00 89.31 359 VAL A O 1
ATOM 2886 N N . VAL A 1 360 ? -6.458 1.301 28.083 1.00 91.75 360 VAL A N 1
ATOM 2887 C CA . VAL A 1 360 ? -7.200 2.373 28.737 1.00 91.75 360 VAL A CA 1
ATOM 2888 C C . VAL A 1 360 ? -8.687 2.075 28.623 1.00 91.75 360 VAL A C 1
ATOM 2890 O O . VAL A 1 360 ? -9.258 2.105 27.534 1.00 91.75 360 VAL A O 1
ATOM 2893 N N . LEU A 1 361 ? -9.314 1.784 29.759 1.00 92.81 361 LEU A N 1
ATOM 2894 C CA . LEU A 1 361 ? -10.766 1.641 29.837 1.00 92.81 361 LEU A CA 1
ATOM 2895 C C . LEU A 1 361 ? -11.404 3.021 29.664 1.00 92.81 361 LEU A C 1
ATOM 2897 O O . LEU A 1 361 ? -10.984 3.962 30.335 1.00 92.81 361 LEU A O 1
ATOM 2901 N N . ASN A 1 362 ? -12.403 3.144 28.795 1.00 94.00 362 ASN A N 1
ATOM 2902 C CA . ASN A 1 362 ? -13.177 4.366 28.599 1.00 94.00 362 ASN A CA 1
ATOM 2903 C C . ASN A 1 362 ? -14.668 4.052 28.636 1.00 94.00 362 ASN A C 1
ATOM 2905 O O . ASN A 1 362 ? -15.173 3.417 27.726 1.00 94.00 362 ASN A O 1
ATOM 2909 N N . THR A 1 363 ? -15.364 4.475 29.687 1.00 93.38 363 THR A N 1
ATOM 2910 C CA . THR A 1 363 ? -16.700 3.957 30.004 1.00 93.38 363 THR A CA 1
ATOM 2911 C C . THR A 1 363 ? -17.605 5.026 30.613 1.00 93.38 363 THR A C 1
ATOM 2913 O O . THR A 1 363 ? -17.137 6.004 31.198 1.00 93.38 363 THR A O 1
ATOM 2916 N N . SER A 1 364 ? -18.920 4.818 30.546 1.00 92.69 364 SER A N 1
ATOM 2917 C CA . SER A 1 364 ? -19.933 5.632 31.236 1.00 92.69 364 SER A CA 1
ATOM 2918 C C . SER A 1 364 ? -20.061 5.326 32.736 1.00 92.69 364 SER A C 1
ATOM 2920 O O . SER A 1 364 ? -20.853 5.969 33.443 1.00 92.69 364 SER A O 1
ATOM 2922 N N . LYS A 1 365 ? -19.337 4.309 33.212 1.00 92.62 365 LYS A N 1
ATOM 2923 C CA . LYS A 1 365 ? -19.319 3.864 34.608 1.00 92.62 365 LYS A CA 1
ATOM 2924 C C . LYS A 1 365 ? -18.572 4.845 35.507 1.00 92.62 365 LYS A C 1
ATOM 2926 O O . LYS A 1 365 ? -17.743 5.636 35.053 1.00 92.62 365 LYS A O 1
ATOM 2931 N N . THR A 1 366 ? -18.868 4.772 36.800 1.00 94.12 366 THR A N 1
ATOM 2932 C CA . THR A 1 366 ? -18.192 5.562 37.834 1.00 94.12 366 THR A CA 1
ATOM 2933 C C . THR A 1 366 ? -16.736 5.133 38.011 1.00 94.12 366 THR A C 1
ATOM 2935 O O . THR A 1 366 ? -16.312 4.060 37.564 1.00 94.12 366 THR A O 1
ATOM 2938 N N . ARG A 1 367 ? -15.960 5.937 38.749 1.00 91.12 367 ARG A N 1
ATOM 2939 C CA . ARG A 1 367 ? -14.617 5.547 39.205 1.00 91.12 367 ARG A CA 1
ATOM 2940 C C . ARG A 1 367 ? -14.628 4.220 39.957 1.00 91.12 367 ARG A C 1
ATOM 2942 O O . ARG A 1 367 ? -13.799 3.365 39.668 1.00 91.12 367 ARG A O 1
ATOM 2949 N N . ALA A 1 368 ? -15.546 4.052 40.907 1.00 88.06 368 ALA A N 1
ATOM 2950 C CA . ALA A 1 368 ? -15.585 2.869 41.766 1.00 88.06 368 ALA A CA 1
ATOM 2951 C C . ALA A 1 368 ? -15.786 1.584 40.948 1.00 88.06 368 ALA A C 1
ATOM 2953 O O . ALA A 1 368 ? -15.063 0.604 41.127 1.00 88.06 368 ALA A O 1
ATOM 2954 N N . GLU A 1 369 ? -16.718 1.619 39.996 1.00 91.06 369 GLU A N 1
ATOM 2955 C CA . GLU A 1 369 ? -16.957 0.510 39.074 1.00 91.06 369 GLU A CA 1
ATOM 2956 C C . GLU A 1 369 ? -15.744 0.254 38.170 1.00 91.06 369 GLU A C 1
ATOM 2958 O O . GLU A 1 369 ? -15.270 -0.876 38.060 1.00 91.06 369 GLU A O 1
ATOM 2963 N N . THR A 1 370 ? -15.209 1.304 37.543 1.00 91.38 370 THR A N 1
ATOM 2964 C CA . THR A 1 370 ? -14.094 1.182 36.591 1.00 91.38 370 THR A CA 1
ATOM 2965 C C . THR A 1 370 ? -12.830 0.661 37.272 1.00 91.38 370 THR A C 1
ATOM 2967 O O . THR A 1 370 ? -12.133 -0.183 36.717 1.00 91.38 370 THR A O 1
ATOM 2970 N N . GLN A 1 371 ? -12.559 1.089 38.507 1.00 87.12 371 GLN A N 1
ATOM 2971 C CA . GLN A 1 371 ? -11.419 0.624 39.294 1.00 87.12 371 GLN A CA 1
ATOM 2972 C C . GLN A 1 371 ? -11.527 -0.867 39.637 1.00 87.12 371 GLN A C 1
ATOM 2974 O O . GLN A 1 371 ? -10.533 -1.587 39.524 1.00 87.12 371 GLN A O 1
ATOM 2979 N N . LYS A 1 372 ? -12.724 -1.351 40.001 1.00 86.44 372 LYS A N 1
ATOM 2980 C CA . LYS A 1 372 ? -12.978 -2.783 40.238 1.00 86.44 372 LYS A CA 1
ATOM 2981 C C . LYS A 1 372 ? -12.645 -3.605 38.991 1.00 86.44 372 LYS A C 1
ATOM 2983 O O . LYS A 1 372 ? -11.964 -4.623 39.080 1.00 86.44 372 LYS A O 1
ATOM 2988 N N . TRP A 1 373 ? -13.057 -3.130 37.819 1.00 87.19 373 TRP A N 1
ATOM 2989 C CA . TRP A 1 373 ? -12.758 -3.794 36.553 1.00 87.19 373 TRP A CA 1
ATOM 2990 C C . TRP A 1 373 ? -11.291 -3.711 36.147 1.00 87.19 373 TRP A C 1
ATOM 2992 O O . TRP A 1 373 ? -10.731 -4.719 35.728 1.00 87.19 373 TRP A O 1
ATOM 3002 N N . ALA A 1 374 ? -10.642 -2.561 36.323 1.00 86.12 374 ALA A N 1
ATOM 3003 C CA . ALA A 1 374 ? -9.213 -2.418 36.060 1.00 86.12 374 ALA A CA 1
ATOM 3004 C C . ALA A 1 374 ? -8.382 -3.406 36.901 1.00 86.12 374 ALA A C 1
ATOM 3006 O O . ALA A 1 374 ? -7.426 -4.003 36.403 1.00 86.12 374 ALA A O 1
ATOM 3007 N N . GLN A 1 375 ? -8.781 -3.635 38.158 1.00 83.75 375 GLN A N 1
ATOM 3008 C CA . GLN A 1 375 ? -8.169 -4.641 39.030 1.00 83.75 375 GLN A CA 1
ATOM 3009 C C . GLN A 1 375 ? -8.423 -6.072 38.539 1.00 83.75 375 GLN A C 1
ATOM 3011 O O . GLN A 1 375 ? -7.474 -6.851 38.456 1.00 83.75 375 GLN A O 1
ATOM 3016 N N . LEU A 1 376 ? -9.668 -6.412 38.181 1.00 83.81 376 LEU A N 1
ATOM 3017 C CA . LEU A 1 376 ? -10.047 -7.742 37.674 1.00 83.81 376 LEU A CA 1
ATOM 3018 C C . LEU A 1 376 ? -9.360 -8.095 36.347 1.00 83.81 376 LEU A C 1
ATOM 3020 O O . LEU A 1 376 ? -8.941 -9.233 36.141 1.00 83.81 376 LEU A O 1
ATOM 3024 N N . LEU A 1 377 ? -9.220 -7.114 35.456 1.00 80.88 377 LEU A N 1
ATOM 3025 C CA . LEU A 1 377 ? -8.540 -7.257 34.169 1.00 80.88 377 LEU A CA 1
ATOM 3026 C C . LEU A 1 377 ? -7.011 -7.158 34.292 1.00 80.88 377 LEU A C 1
ATOM 3028 O O . LEU A 1 377 ? -6.308 -7.352 33.301 1.00 80.88 377 LEU A O 1
ATOM 3032 N N . HIS A 1 378 ? -6.493 -6.868 35.491 1.00 76.12 378 HIS A N 1
ATOM 3033 C CA . HIS A 1 378 ? -5.073 -6.638 35.764 1.00 76.12 378 HIS A CA 1
ATOM 3034 C C . HIS A 1 378 ? -4.448 -5.568 34.850 1.00 76.12 378 HIS A C 1
ATOM 3036 O O . HIS A 1 378 ? -3.306 -5.688 34.399 1.00 76.12 378 HIS A O 1
ATOM 3042 N N . THR A 1 379 ? -5.205 -4.509 34.556 1.00 76.94 379 THR A N 1
ATOM 3043 C CA . THR A 1 379 ? -4.718 -3.375 33.769 1.00 76.94 379 THR A CA 1
ATOM 3044 C C . THR A 1 379 ? -4.077 -2.344 34.695 1.00 76.94 379 THR A C 1
ATOM 3046 O O . THR A 1 379 ? -4.762 -1.716 35.499 1.00 76.94 379 THR A O 1
ATOM 3049 N N . HIS A 1 380 ? -2.774 -2.106 34.543 1.00 75.19 380 HIS A N 1
ATOM 3050 C CA . HIS A 1 380 ? -2.039 -1.042 35.251 1.00 75.19 380 HIS A CA 1
ATOM 3051 C C . HIS A 1 380 ? -1.997 0.275 34.450 1.00 75.19 380 HIS A C 1
ATOM 3053 O O . HIS A 1 380 ? -1.039 1.040 34.518 1.00 75.19 380 HIS A O 1
ATOM 3059 N N . SER A 1 381 ? -3.019 0.506 33.623 1.00 84.56 381 SER A N 1
ATOM 3060 C CA . SER A 1 381 ? -3.108 1.631 32.685 1.00 84.56 381 SER A CA 1
ATOM 3061 C C . SER A 1 381 ? -3.971 2.765 33.251 1.00 84.56 381 SER A C 1
ATOM 3063 O O . SER A 1 381 ? -4.739 2.537 34.189 1.00 84.56 381 SER A O 1
ATOM 3065 N N . PRO A 1 382 ? -3.888 3.983 32.686 1.00 89.31 382 PRO A N 1
ATOM 3066 C CA . PRO A 1 382 ? -4.879 5.016 32.943 1.00 89.31 382 PRO A CA 1
ATOM 3067 C C . PRO A 1 382 ? -6.281 4.530 32.573 1.00 89.31 382 PRO A C 1
ATOM 3069 O O . PRO A 1 382 ? -6.428 3.657 31.720 1.00 89.31 382 PRO A O 1
ATOM 3072 N N . TYR A 1 383 ? -7.309 5.118 33.173 1.00 92.88 383 TYR A N 1
ATOM 3073 C CA . TYR A 1 383 ? -8.700 4.845 32.813 1.00 92.88 383 TYR A CA 1
ATOM 3074 C C . TYR A 1 383 ? -9.526 6.131 32.812 1.00 92.88 383 TYR A C 1
ATOM 3076 O O . TYR A 1 383 ? -9.210 7.105 33.500 1.00 92.88 383 TYR A O 1
ATOM 3084 N N . ILE A 1 384 ? -10.569 6.128 31.993 1.00 95.06 384 ILE A N 1
ATOM 3085 C CA . ILE A 1 384 ? -11.461 7.243 31.704 1.00 95.06 384 ILE A CA 1
ATOM 3086 C C . ILE A 1 384 ? -12.860 6.847 32.176 1.00 95.06 384 ILE A C 1
ATOM 3088 O O . ILE A 1 384 ? -13.350 5.764 31.851 1.00 95.06 384 ILE A O 1
ATOM 3092 N N . VAL A 1 385 ? -13.489 7.721 32.957 1.00 95.00 385 VAL A N 1
ATOM 3093 C CA . VAL A 1 385 ? -14.779 7.447 33.605 1.00 95.00 385 VAL A CA 1
ATOM 3094 C C . VAL A 1 385 ? -15.837 8.440 33.157 1.00 95.00 385 VAL A C 1
ATOM 3096 O O . VAL A 1 385 ? -15.513 9.527 32.668 1.00 95.00 385 VAL A O 1
ATOM 3099 N N . GLU A 1 386 ? -17.100 8.069 33.365 1.00 94.19 386 GLU A N 1
ATOM 3100 C CA . GLU A 1 386 ? -18.267 8.909 33.093 1.00 94.19 386 GLU A CA 1
ATOM 3101 C C . GLU A 1 386 ? -18.210 9.567 31.695 1.00 94.19 386 GLU A C 1
ATOM 3103 O O . GLU A 1 386 ? -18.488 10.752 31.544 1.00 94.19 386 GLU A O 1
ATOM 3108 N N . ASN A 1 387 ? -17.833 8.787 30.670 1.00 90.31 387 ASN A N 1
ATOM 3109 C CA . ASN A 1 387 ? -17.712 9.202 29.264 1.00 90.31 387 ASN A CA 1
ATOM 3110 C C . ASN A 1 387 ? -16.712 10.342 28.998 1.00 90.31 387 ASN A C 1
ATOM 3112 O O . ASN A 1 387 ? -16.923 11.164 28.106 1.00 90.31 387 ASN A O 1
ATOM 3116 N N . GLY A 1 388 ? -15.609 10.394 29.745 1.00 92.50 388 GLY A N 1
ATOM 3117 C CA . GLY A 1 388 ? -14.555 11.390 29.523 1.00 92.50 388 GLY A CA 1
ATOM 3118 C C . GLY A 1 388 ? -14.538 12.529 30.528 1.00 92.50 388 GLY A C 1
ATOM 3119 O O . GLY A 1 388 ? -13.662 13.386 30.442 1.00 92.50 388 GLY A O 1
ATOM 3120 N N . SER A 1 389 ? -15.448 12.535 31.502 1.00 94.81 389 SER A N 1
ATOM 3121 C CA . SER A 1 389 ? -15.501 13.586 32.518 1.00 94.81 389 SER A CA 1
ATOM 3122 C C . SER A 1 389 ? -14.294 13.600 33.453 1.00 94.81 389 SER A C 1
ATOM 3124 O O . SER A 1 389 ? -13.950 14.655 33.987 1.00 94.81 389 SER A O 1
ATOM 3126 N N . ALA A 1 390 ? -13.618 12.465 33.637 1.00 93.94 390 ALA A N 1
ATOM 3127 C CA . ALA A 1 390 ? -12.337 12.434 34.327 1.00 93.94 390 ALA A CA 1
ATOM 3128 C C . ALA A 1 390 ? -11.413 11.335 33.798 1.00 93.94 390 ALA A C 1
ATOM 3130 O O . ALA A 1 390 ? -11.861 10.286 33.327 1.00 93.94 390 ALA A O 1
ATOM 3131 N N . ILE A 1 391 ? -10.107 11.584 33.912 1.00 93.38 391 ILE A N 1
ATOM 3132 C CA . ILE A 1 391 ? -9.041 10.647 33.547 1.00 93.38 391 ILE A CA 1
ATOM 3133 C C . ILE A 1 391 ? -8.155 10.404 34.765 1.00 93.38 391 ILE A C 1
ATOM 3135 O O . ILE A 1 391 ? -7.616 11.349 35.343 1.00 93.38 391 ILE A O 1
ATOM 3139 N N . TYR A 1 392 ? -7.967 9.136 35.117 1.00 91.06 392 TYR A N 1
ATOM 3140 C CA . TYR A 1 392 ? -7.155 8.700 36.247 1.00 91.06 392 TYR A CA 1
ATOM 3141 C C . TYR A 1 392 ? -5.844 8.092 35.763 1.00 91.06 392 TYR A C 1
ATOM 3143 O O . TYR A 1 392 ? -5.841 7.179 34.941 1.00 91.06 392 TYR A O 1
ATOM 3151 N N . PHE A 1 393 ? -4.728 8.567 36.308 1.00 87.50 393 PHE A N 1
ATOM 3152 C CA . PHE A 1 393 ? -3.378 8.104 36.000 1.00 87.50 393 PHE A CA 1
ATOM 3153 C C . PHE A 1 393 ? -2.731 7.517 37.261 1.00 87.50 393 PHE A C 1
ATOM 3155 O O . PHE A 1 393 ? -2.528 8.261 38.223 1.00 87.50 393 PHE A O 1
ATOM 3162 N N . PRO A 1 394 ? -2.356 6.228 37.294 1.00 84.81 394 PRO A N 1
ATOM 3163 C CA . PRO A 1 394 ? -1.631 5.656 38.429 1.00 84.81 394 PRO A CA 1
ATOM 3164 C C . PRO A 1 394 ? -0.364 6.458 38.769 1.00 84.81 394 PRO A C 1
ATOM 3166 O O . PRO A 1 394 ? 0.361 6.894 37.869 1.00 84.81 394 PRO A O 1
ATOM 3169 N N . PHE A 1 395 ? -0.073 6.664 40.060 1.00 84.12 395 PHE A N 1
ATOM 3170 C CA . PHE A 1 395 ? 1.099 7.440 40.494 1.00 84.12 395 PHE A CA 1
ATOM 3171 C C . PHE A 1 395 ? 2.414 6.916 39.917 1.00 84.12 395 PHE A C 1
ATOM 3173 O O . PHE A 1 395 ? 3.244 7.716 39.481 1.00 84.12 395 PHE A O 1
ATOM 3180 N N . GLU A 1 396 ? 2.570 5.595 39.870 1.00 76.75 396 GLU A N 1
ATOM 3181 C CA . GLU A 1 396 ? 3.757 4.919 39.343 1.00 76.75 396 GLU A CA 1
ATOM 3182 C C . GLU A 1 396 ? 4.042 5.328 37.892 1.00 76.75 396 GLU A C 1
ATOM 3184 O O . GLU A 1 396 ? 5.176 5.663 37.560 1.00 76.75 396 GLU A O 1
ATOM 3189 N N . MET A 1 3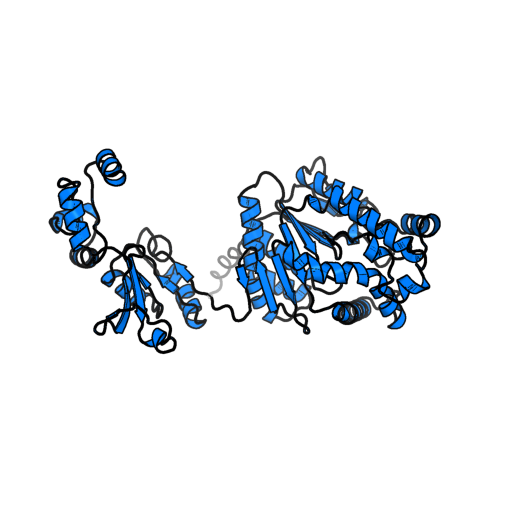97 ? 3.005 5.435 37.055 1.00 71.56 397 MET A N 1
ATOM 3190 C CA . MET A 1 397 ? 3.133 5.804 35.641 1.00 71.56 397 MET A CA 1
ATOM 3191 C C . MET A 1 397 ? 3.535 7.272 35.434 1.00 71.56 397 MET A C 1
ATOM 3193 O O . MET A 1 397 ? 4.219 7.614 34.474 1.00 71.56 397 MET A O 1
ATOM 3197 N N . MET A 1 398 ? 3.114 8.163 36.333 1.00 68.81 398 MET A N 1
ATOM 3198 C CA . MET A 1 398 ? 3.395 9.601 36.235 1.00 68.81 398 MET A CA 1
ATOM 3199 C C . MET A 1 398 ? 4.706 10.009 36.915 1.00 68.81 398 MET A C 1
ATOM 3201 O O . MET A 1 398 ? 5.080 11.186 36.863 1.00 68.81 398 MET A O 1
ATOM 3205 N N . SER A 1 399 ? 5.403 9.077 37.570 1.00 64.19 399 SER A N 1
ATOM 3206 C CA . SER A 1 399 ? 6.709 9.328 38.188 1.00 64.19 399 SER A CA 1
ATOM 3207 C C . SER A 1 399 ? 7.761 9.740 37.146 1.00 64.19 399 SER A C 1
ATOM 3209 O O . SER A 1 399 ? 8.522 10.670 37.390 1.00 64.19 399 SER A O 1
ATOM 3211 N N . GLU A 1 400 ? 7.696 9.171 35.939 1.00 53.50 400 GLU A N 1
ATOM 3212 C CA . GLU A 1 400 ? 8.592 9.464 34.809 1.00 53.50 400 GLU A CA 1
ATOM 3213 C C . GLU A 1 400 ? 8.189 10.713 33.991 1.00 53.50 400 GLU A C 1
ATOM 3215 O O . GLU A 1 400 ? 8.895 11.119 33.071 1.00 53.50 400 GLU A O 1
ATOM 3220 N N . LEU A 1 401 ? 7.048 11.346 34.305 1.00 58.47 401 LEU A N 1
ATOM 3221 C CA . LEU A 1 401 ? 6.416 12.395 33.489 1.00 58.47 401 LEU A CA 1
ATOM 3222 C C . LEU A 1 401 ? 6.176 13.699 34.272 1.00 58.47 401 LEU A C 1
ATOM 3224 O O . LEU A 1 401 ? 5.124 14.330 34.136 1.00 58.47 401 LEU A O 1
ATOM 3228 N N . GLU A 1 402 ? 7.134 14.132 35.099 1.00 60.41 402 GLU A N 1
ATOM 3229 C CA . GLU A 1 402 ? 6.986 15.307 35.982 1.00 60.41 402 GLU A CA 1
ATOM 3230 C C . GLU A 1 402 ? 6.529 16.586 35.260 1.00 60.41 402 GLU A C 1
ATOM 3232 O O . GLU A 1 402 ? 5.650 17.288 35.761 1.00 60.41 402 GLU A O 1
ATOM 3237 N N . GLY A 1 403 ? 7.020 16.840 34.042 1.00 60.41 403 GLY A N 1
ATOM 3238 C CA . GLY A 1 403 ? 6.622 18.001 33.233 1.00 60.41 403 GLY A CA 1
ATOM 3239 C C . GLY A 1 403 ? 5.183 17.968 32.694 1.00 60.41 403 GLY A C 1
ATOM 3240 O O . GLY A 1 403 ? 4.705 18.978 32.184 1.00 60.41 403 GLY A O 1
ATOM 3241 N N . ARG A 1 404 ? 4.469 16.836 32.798 1.00 66.62 404 ARG A N 1
ATOM 3242 C CA . ARG A 1 404 ? 3.093 16.657 32.284 1.00 66.62 404 ARG A CA 1
ATOM 3243 C C . ARG A 1 404 ? 2.016 16.646 33.376 1.00 66.62 404 ARG A C 1
ATOM 3245 O O . ARG A 1 404 ? 0.848 16.406 33.083 1.00 66.62 404 ARG A O 1
ATOM 3252 N N . LYS A 1 405 ? 2.382 16.944 34.629 1.00 70.62 405 LYS A N 1
ATOM 3253 C CA . LYS A 1 405 ? 1.453 16.976 35.778 1.00 70.62 405 LYS A CA 1
ATOM 3254 C C . LYS A 1 405 ? 0.624 18.263 35.889 1.00 70.62 405 LYS A C 1
ATOM 3256 O O . LYS A 1 405 ? -0.245 18.353 36.750 1.00 70.62 405 LYS A O 1
ATOM 3261 N N . ALA A 1 406 ? 0.868 19.260 35.036 1.00 76.69 406 ALA A N 1
ATOM 3262 C CA . ALA A 1 406 ? 0.191 20.556 35.104 1.00 76.69 406 ALA A CA 1
ATOM 3263 C C . ALA A 1 406 ? -1.340 20.411 35.006 1.00 76.69 406 ALA A C 1
ATOM 3265 O O . ALA A 1 406 ? -1.855 19.960 33.985 1.00 76.69 406 ALA A O 1
ATOM 3266 N N . GLY A 1 407 ? -2.064 20.795 36.062 1.00 79.81 407 GLY A N 1
ATOM 3267 C CA . GLY A 1 407 ? -3.527 20.695 36.172 1.00 79.81 407 GLY A CA 1
ATOM 3268 C C . GLY A 1 407 ? -4.068 19.292 36.489 1.00 79.81 407 GLY A C 1
ATOM 3269 O O . GLY A 1 407 ? -5.257 19.057 36.300 1.00 79.81 407 GLY A O 1
ATOM 3270 N N . LEU A 1 408 ? -3.213 18.363 36.929 1.00 86.50 408 LEU A N 1
ATOM 3271 C CA . LEU A 1 408 ? -3.657 17.133 37.584 1.00 86.50 408 LEU A CA 1
ATOM 3272 C C . LEU A 1 408 ? -3.796 17.352 39.094 1.00 86.50 408 LEU A C 1
ATOM 3274 O O . LEU A 1 408 ? -2.961 18.018 39.708 1.00 86.50 408 LEU A O 1
ATOM 3278 N N . VAL A 1 409 ? -4.805 16.728 39.695 1.00 89.75 409 VAL A N 1
ATOM 3279 C CA . VAL A 1 409 ? -5.021 16.694 41.146 1.00 89.75 409 VAL A CA 1
ATOM 3280 C C . VAL A 1 409 ? -4.510 15.363 41.697 1.00 89.75 409 VAL A C 1
ATOM 3282 O O . VAL A 1 409 ? -4.739 14.316 41.099 1.00 89.75 409 VAL A O 1
ATOM 3285 N N . ALA A 1 410 ? -3.783 15.382 42.816 1.00 89.31 410 ALA A N 1
ATOM 3286 C CA . ALA A 1 410 ? -3.320 14.156 43.465 1.00 89.31 410 ALA A CA 1
ATOM 3287 C C . ALA A 1 410 ? -4.420 13.559 44.352 1.00 89.31 410 ALA A C 1
ATOM 3289 O O . ALA A 1 410 ? -4.744 14.129 45.394 1.00 89.31 410 ALA A O 1
ATOM 3290 N N . ASP A 1 411 ? -4.910 12.374 43.999 1.00 87.00 411 ASP A N 1
ATOM 3291 C CA . ASP A 1 411 ? -5.748 11.539 44.854 1.00 87.00 411 ASP A CA 1
ATOM 3292 C C . ASP A 1 411 ? -4.849 10.525 45.579 1.00 87.00 411 ASP A C 1
ATOM 3294 O O . ASP A 1 411 ? -4.474 9.470 45.058 1.00 87.00 411 ASP A O 1
ATOM 3298 N N . ARG A 1 412 ? -4.431 10.893 46.796 1.00 86.38 412 ARG A N 1
ATOM 3299 C CA . ARG A 1 412 ? -3.532 10.066 47.618 1.00 86.38 412 ARG A CA 1
ATOM 3300 C C . ARG A 1 412 ? -4.218 8.833 48.186 1.00 86.38 412 ARG A C 1
ATOM 3302 O O . ARG A 1 412 ? -3.530 7.865 48.487 1.00 86.38 412 ARG A O 1
ATOM 3309 N N . GLU A 1 413 ? -5.533 8.860 48.349 1.00 83.75 413 GLU A N 1
ATOM 3310 C CA . GLU A 1 413 ? -6.276 7.700 48.833 1.00 83.75 413 GLU A CA 1
ATOM 3311 C C . GLU A 1 413 ? -6.244 6.586 47.782 1.00 83.75 413 GLU A C 1
ATOM 3313 O O . GLU A 1 413 ? -5.959 5.434 48.101 1.00 83.75 413 GLU A O 1
ATOM 3318 N N . HIS A 1 414 ? -6.399 6.954 46.509 1.00 81.75 414 HIS A N 1
ATOM 3319 C CA . HIS A 1 414 ? -6.468 6.008 45.395 1.00 81.75 414 HIS A CA 1
ATOM 3320 C C . HIS A 1 414 ? -5.150 5.885 44.615 1.00 81.75 414 HIS A C 1
ATOM 3322 O O . HIS A 1 414 ? -5.118 5.260 43.557 1.00 81.75 414 HIS A O 1
ATOM 3328 N N . GLN A 1 415 ? -4.064 6.475 45.128 1.00 84.44 415 GLN A N 1
ATOM 3329 C CA . GLN A 1 415 ? -2.713 6.430 44.551 1.00 84.44 415 GLN A CA 1
ATOM 3330 C C . GLN A 1 415 ? -2.664 6.826 43.060 1.00 84.44 415 GLN A C 1
ATOM 3332 O O . GLN A 1 415 ? -1.989 6.188 42.245 1.00 84.44 415 GLN A O 1
ATOM 3337 N N . CYS A 1 416 ? -3.387 7.882 42.683 1.00 87.75 416 CYS A N 1
ATOM 3338 C CA . CYS A 1 416 ? -3.483 8.322 41.292 1.00 87.75 416 CYS A CA 1
ATOM 3339 C C . CYS A 1 416 ? -3.559 9.845 41.133 1.00 87.75 416 CYS A C 1
ATOM 3341 O O . CYS A 1 416 ? -3.930 10.591 42.037 1.00 87.75 416 CYS A O 1
ATOM 3343 N N . TRP A 1 417 ? -3.170 10.314 39.952 1.00 88.75 417 TRP A N 1
ATOM 3344 C CA . TRP A 1 417 ? -3.394 11.675 39.487 1.00 88.75 417 TRP A CA 1
ATOM 3345 C C . TRP A 1 417 ? -4.691 11.732 38.690 1.00 88.75 417 TRP A C 1
ATOM 3347 O O . TRP A 1 417 ? -4.941 10.858 37.865 1.00 88.75 417 TRP A O 1
ATOM 3357 N N . VAL A 1 418 ? -5.476 12.783 38.883 1.00 91.31 418 VAL A N 1
ATOM 3358 C CA . VAL A 1 418 ? -6.781 12.950 38.243 1.00 91.31 418 VAL A CA 1
ATOM 3359 C C . VAL A 1 418 ? -6.762 14.188 37.362 1.00 91.31 418 VAL A C 1
ATOM 3361 O O . VAL A 1 418 ? -6.357 15.266 37.798 1.00 91.31 418 VAL A O 1
ATOM 3364 N N . ARG A 1 419 ? -7.198 14.037 36.112 1.00 91.00 419 ARG A N 1
ATOM 3365 C CA . ARG A 1 419 ? -7.614 15.150 35.261 1.00 91.00 419 ARG A CA 1
ATOM 3366 C C . ARG A 1 419 ? -9.129 15.217 35.292 1.00 91.00 419 ARG A C 1
ATOM 3368 O O . ARG A 1 419 ? -9.774 14.340 34.730 1.00 91.00 419 ARG A O 1
ATOM 3375 N N . GLU A 1 420 ? -9.672 16.260 35.889 1.00 92.62 420 GLU A N 1
ATOM 3376 C CA . GLU A 1 420 ? -11.105 16.537 35.845 1.00 92.62 420 GLU A CA 1
ATOM 3377 C C . GLU A 1 420 ? -11.401 17.415 34.624 1.00 92.62 420 GLU A C 1
ATOM 3379 O O . GLU A 1 420 ? -10.696 18.395 34.370 1.00 92.62 420 GLU A O 1
ATOM 3384 N N . LEU A 1 421 ? -12.390 17.011 33.830 1.00 91.25 421 LEU A N 1
ATOM 3385 C CA . LEU A 1 421 ? -12.813 17.676 32.592 1.00 91.25 421 LEU A CA 1
ATOM 3386 C C . LEU A 1 421 ? -14.315 17.987 32.595 1.00 91.25 421 LEU A C 1
ATOM 3388 O O . LEU A 1 421 ? -14.741 18.938 31.945 1.00 91.25 421 LEU A O 1
ATOM 3392 N N . GLY A 1 422 ? -15.108 17.171 33.292 1.00 90.62 422 GLY A N 1
ATOM 3393 C CA . GLY A 1 422 ? -16.557 17.296 33.368 1.00 90.62 422 GLY A CA 1
ATOM 3394 C C . GLY A 1 422 ? -17.027 18.294 34.421 1.00 90.62 422 GLY A C 1
ATOM 3395 O O . GLY A 1 422 ? -16.309 18.647 35.357 1.00 90.62 422 GLY A O 1
ATOM 3396 N N . THR A 1 423 ? -18.278 18.721 34.277 1.00 93.06 423 THR A N 1
ATOM 3397 C CA . THR A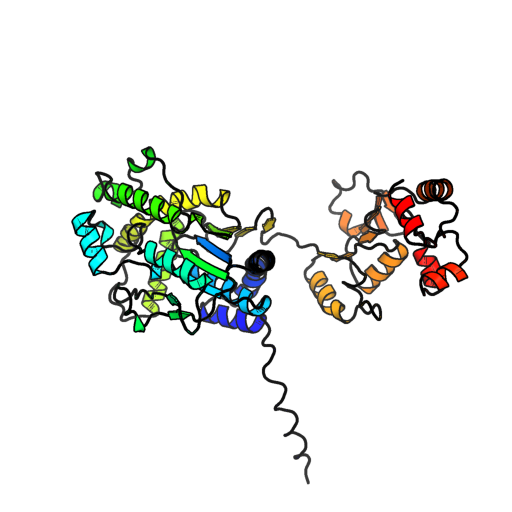 1 423 ? -18.962 19.576 35.249 1.00 93.06 423 THR A CA 1
ATOM 3398 C C . THR A 1 423 ? -19.293 18.781 36.518 1.00 93.06 423 THR A C 1
ATOM 3400 O O . THR A 1 423 ? -19.827 17.676 36.403 1.00 93.06 423 THR A O 1
ATOM 3403 N N . PRO A 1 424 ? -19.008 19.306 37.722 1.00 94.44 424 PRO A N 1
ATOM 3404 C CA . PRO A 1 424 ? -19.340 18.644 38.981 1.00 94.44 424 PRO A CA 1
ATOM 3405 C C . PRO A 1 424 ? -20.831 18.292 39.127 1.00 94.44 424 PRO A C 1
ATOM 3407 O O . PRO A 1 424 ? -21.719 19.062 38.759 1.00 94.44 424 PRO A O 1
ATOM 3410 N N . VAL A 1 425 ? -21.118 17.128 39.717 1.00 94.62 425 VAL A N 1
ATOM 3411 C CA . VAL A 1 425 ? -22.477 16.566 39.841 1.00 94.62 425 VAL A CA 1
ATOM 3412 C C . VAL A 1 425 ? -23.458 17.475 40.585 1.00 94.62 425 VAL A C 1
ATOM 3414 O O . VAL A 1 425 ? -24.643 17.475 40.277 1.00 94.62 425 VAL A O 1
ATOM 3417 N N . ASN A 1 426 ? -22.990 18.281 41.539 1.00 92.69 426 ASN A N 1
ATOM 3418 C CA . ASN A 1 426 ? -23.826 19.234 42.272 1.00 92.69 426 ASN A CA 1
ATOM 3419 C C . ASN A 1 426 ? -24.359 20.360 41.372 1.00 92.69 426 ASN A C 1
ATOM 3421 O O . ASN A 1 426 ? -25.508 20.764 41.531 1.00 92.69 426 ASN A O 1
ATOM 3425 N N . GLU A 1 427 ? -23.555 20.846 40.427 1.00 92.88 427 GLU A N 1
ATOM 3426 C CA . GLU A 1 427 ? -23.990 21.832 39.433 1.00 92.88 427 GLU A CA 1
ATOM 3427 C C . GLU A 1 427 ? -24.949 21.192 38.424 1.00 92.88 427 GLU A C 1
ATOM 3429 O O . GLU A 1 427 ? -25.991 21.764 38.105 1.00 92.88 427 GLU A O 1
ATOM 3434 N N . LEU A 1 428 ? -24.651 19.964 37.985 1.00 92.12 428 LEU A N 1
ATOM 3435 C CA . LEU A 1 428 ? -25.537 19.208 37.096 1.00 92.12 428 LEU A CA 1
ATOM 3436 C C . LEU A 1 428 ? -26.895 18.925 37.744 1.00 92.12 428 LEU A C 1
ATOM 3438 O O . LEU A 1 428 ? -27.923 19.060 37.091 1.00 92.12 428 LEU A O 1
ATOM 3442 N N . GLN A 1 429 ? -26.918 18.573 39.029 1.00 89.62 429 GLN A N 1
ATOM 3443 C CA . GLN A 1 429 ? -28.150 18.334 39.775 1.00 89.62 429 GLN A CA 1
ATOM 3444 C C . GLN A 1 429 ? -29.021 19.595 39.830 1.00 89.62 429 GLN A C 1
ATOM 3446 O O . GLN A 1 429 ? -30.211 19.520 39.548 1.00 89.62 429 GLN A O 1
ATOM 3451 N N . GLN A 1 430 ? -28.424 20.759 40.111 1.00 88.31 430 GLN A N 1
ATOM 3452 C CA . GLN A 1 430 ? -29.143 22.039 40.107 1.00 88.31 430 GLN A CA 1
ATOM 3453 C C . GLN A 1 430 ? -29.722 22.369 38.728 1.00 88.31 430 GLN A C 1
ATOM 3455 O O . GLN A 1 430 ? -30.843 22.865 38.638 1.00 88.31 430 GLN A O 1
ATOM 3460 N N . PHE A 1 431 ? -28.976 22.081 37.659 1.00 88.00 431 PHE A N 1
ATOM 3461 C CA . PHE A 1 431 ? -29.460 22.247 36.292 1.00 88.00 431 PHE A CA 1
ATOM 3462 C C . PHE A 1 431 ? -30.646 21.321 35.993 1.00 88.00 431 PHE A C 1
ATOM 3464 O O . PHE A 1 431 ? -31.662 21.782 35.480 1.00 88.00 431 PHE A O 1
ATOM 3471 N N . VAL A 1 432 ? -30.550 20.038 36.348 1.00 86.69 432 VAL A N 1
ATOM 3472 C CA . VAL A 1 432 ? -31.630 19.060 36.141 1.00 86.69 432 VAL A CA 1
ATOM 3473 C C . VAL A 1 432 ? -32.887 19.456 36.911 1.00 86.69 432 VAL A C 1
ATOM 3475 O O . VAL A 1 432 ? -33.955 19.530 36.309 1.00 86.69 432 VAL A O 1
ATOM 3478 N N . ASP A 1 433 ? -32.753 19.765 38.203 1.00 83.50 433 ASP A N 1
ATOM 3479 C CA . ASP A 1 433 ? -33.879 20.145 39.067 1.00 83.50 433 ASP A CA 1
ATOM 3480 C C . ASP A 1 433 ? -34.597 21.405 38.549 1.00 83.50 433 ASP A C 1
ATOM 3482 O O . ASP A 1 433 ? -35.797 21.577 38.766 1.00 83.50 433 ASP A O 1
ATOM 3486 N N . PHE A 1 434 ? -33.871 22.289 37.855 1.00 83.38 434 PHE A N 1
ATOM 3487 C CA . PHE A 1 434 ? -34.428 23.477 37.212 1.00 83.38 434 PHE A CA 1
ATOM 3488 C C . PHE A 1 434 ? -35.116 23.173 35.873 1.00 83.38 434 PHE A C 1
ATOM 3490 O O . PHE A 1 434 ? -36.180 23.725 35.596 1.00 83.38 434 PHE A O 1
ATOM 3497 N N . MET A 1 435 ? -34.500 22.343 35.030 1.00 80.69 435 MET A N 1
ATOM 3498 C CA . MET A 1 435 ? -34.926 22.137 33.642 1.00 80.69 435 MET A CA 1
ATOM 3499 C C . MET A 1 435 ? -36.067 21.134 33.490 1.00 80.69 435 MET A C 1
ATOM 3501 O O . MET A 1 435 ? -36.931 21.332 32.636 1.00 80.69 435 MET A O 1
ATOM 3505 N N . ASP A 1 436 ? -36.064 20.058 34.277 1.00 76.25 436 ASP A N 1
ATOM 3506 C CA . ASP A 1 436 ? -37.075 19.004 34.190 1.00 76.25 436 ASP A CA 1
ATOM 3507 C C . ASP A 1 436 ? -37.227 18.284 35.544 1.00 76.25 436 ASP A C 1
ATOM 3509 O O . ASP A 1 436 ? -36.607 17.240 35.772 1.00 76.25 436 ASP A O 1
ATOM 3513 N N . PRO A 1 437 ? -38.037 18.841 36.468 1.00 73.88 437 PRO A N 1
ATOM 3514 C CA . PRO A 1 437 ? -38.231 18.271 37.802 1.00 73.88 437 PRO A CA 1
ATOM 3515 C C . PRO A 1 437 ? -38.994 16.937 37.789 1.00 73.88 437 PRO A C 1
ATOM 3517 O O . PRO A 1 437 ? -39.025 16.249 38.811 1.00 73.88 437 PRO A O 1
ATOM 3520 N N . ASP A 1 438 ? -39.610 16.570 36.661 1.00 83.12 438 ASP A N 1
ATOM 3521 C CA . ASP A 1 438 ? -40.398 15.345 36.519 1.00 83.12 438 ASP A CA 1
ATOM 3522 C C . ASP A 1 438 ? -39.547 14.156 36.029 1.00 83.12 438 ASP A C 1
ATOM 3524 O O . ASP A 1 438 ? -39.966 12.998 36.148 1.00 83.12 438 ASP A O 1
ATOM 3528 N N . ALA A 1 439 ? -38.338 14.405 35.511 1.00 88.50 439 ALA A N 1
ATOM 3529 C CA . ALA A 1 439 ? -37.400 13.353 35.142 1.00 88.50 439 ALA A CA 1
ATOM 3530 C C . ALA A 1 439 ? -36.949 12.555 36.379 1.00 88.50 439 ALA A C 1
ATOM 3532 O O . ALA A 1 439 ? -36.527 13.108 37.399 1.00 88.50 439 ALA A O 1
ATOM 3533 N N . ILE A 1 440 ? -36.970 11.219 36.288 1.00 91.12 440 ILE A N 1
ATOM 3534 C CA . ILE A 1 440 ? -36.489 10.377 37.386 1.00 91.12 440 ILE A CA 1
ATOM 3535 C C . ILE A 1 440 ? -34.969 10.455 37.409 1.00 91.12 440 ILE A C 1
ATOM 3537 O O . ILE A 1 440 ? -34.276 9.870 36.573 1.00 91.12 440 ILE A O 1
ATOM 3541 N N . ASN A 1 441 ? -34.454 11.153 38.409 1.00 92.56 441 ASN A N 1
ATOM 3542 C CA . ASN A 1 441 ? -33.033 11.264 38.638 1.00 92.56 441 ASN A CA 1
ATOM 3543 C C . ASN A 1 441 ? -32.497 10.024 39.365 1.00 92.56 441 ASN A C 1
ATOM 3545 O O . ASN A 1 441 ? -32.894 9.700 40.489 1.00 92.56 441 ASN A O 1
ATOM 3549 N N . PHE A 1 442 ? -31.567 9.319 38.720 1.00 93.44 442 PHE A N 1
ATOM 3550 C CA . PHE A 1 442 ? -31.018 8.070 39.240 1.00 93.44 442 PHE A CA 1
ATOM 3551 C C . PHE A 1 442 ? -30.295 8.235 40.589 1.00 93.44 442 PHE A C 1
ATOM 3553 O O . PHE A 1 442 ? -30.296 7.310 41.412 1.00 93.44 442 PHE A O 1
ATOM 3560 N N . LEU A 1 443 ? -29.714 9.412 40.840 1.00 91.62 443 LEU A N 1
ATOM 3561 C CA . LEU A 1 443 ? -28.984 9.721 42.068 1.00 91.62 443 LEU A CA 1
ATOM 3562 C C . LEU A 1 443 ? -29.913 9.919 43.269 1.00 91.62 443 LEU A C 1
ATOM 3564 O O . LEU A 1 443 ? -29.528 9.586 44.388 1.00 91.62 443 LEU A O 1
ATOM 3568 N N . THR A 1 444 ? -31.130 10.425 43.048 1.00 90.62 444 THR A N 1
ATOM 3569 C CA . THR A 1 444 ? -32.057 10.813 44.127 1.00 90.62 444 THR A CA 1
ATOM 3570 C C . THR A 1 444 ? -33.286 9.911 44.254 1.00 90.62 444 THR A C 1
ATOM 3572 O O . THR A 1 444 ? -33.951 9.937 45.290 1.00 90.62 444 THR A O 1
ATOM 3575 N N . CYS A 1 445 ? -33.594 9.085 43.248 1.00 92.12 445 CYS A N 1
ATOM 3576 C CA . CYS A 1 445 ? -34.712 8.143 43.316 1.00 92.12 445 CYS A CA 1
ATOM 3577 C C . CYS A 1 445 ? -34.543 7.096 44.435 1.00 92.12 445 CYS A C 1
ATOM 3579 O O . CYS A 1 445 ? -33.455 6.874 44.976 1.00 92.12 445 CYS A O 1
ATOM 3581 N N . THR A 1 446 ? -35.621 6.396 44.789 1.00 94.38 446 THR A N 1
ATOM 3582 C CA . THR A 1 446 ? -35.531 5.325 45.796 1.00 94.38 446 THR A CA 1
ATOM 3583 C C . THR A 1 446 ? -34.679 4.157 45.288 1.00 94.38 446 THR A C 1
ATOM 3585 O O . THR A 1 446 ? -34.599 3.910 44.086 1.00 94.38 446 THR A O 1
ATOM 3588 N N . GLU A 1 447 ? -34.032 3.413 46.190 1.00 93.44 447 GLU A N 1
ATOM 3589 C CA . GLU A 1 447 ? -33.226 2.241 45.804 1.00 93.44 447 GLU A CA 1
ATOM 3590 C C . GLU A 1 447 ? -34.059 1.204 45.033 1.00 93.44 447 GLU A C 1
ATOM 3592 O O . GLU A 1 447 ? -33.622 0.713 43.997 1.00 93.44 447 GLU A O 1
ATOM 3597 N N . ALA A 1 448 ? -35.306 0.968 45.456 1.00 93.81 448 ALA A N 1
ATOM 3598 C CA . ALA A 1 448 ? -36.233 0.081 44.755 1.00 93.81 448 ALA A CA 1
ATOM 3599 C C . ALA A 1 448 ? -36.527 0.542 43.314 1.00 93.81 448 ALA A C 1
ATOM 3601 O O . ALA A 1 448 ? -36.570 -0.285 42.406 1.00 93.81 448 ALA A O 1
ATOM 3602 N N . GLN A 1 449 ? -36.691 1.851 43.085 1.00 93.06 449 GLN A N 1
ATOM 3603 C CA . GLN A 1 449 ? -36.857 2.399 41.734 1.00 93.06 449 GLN A CA 1
ATOM 3604 C C . GLN A 1 449 ? -35.588 2.231 40.899 1.00 93.06 449 GLN A C 1
ATOM 3606 O O . GLN A 1 449 ? -35.675 1.788 39.759 1.00 93.06 449 GLN A O 1
ATOM 3611 N N . ALA A 1 450 ? -34.414 2.535 41.456 1.00 93.56 450 ALA A N 1
ATOM 3612 C CA . ALA A 1 450 ? -33.145 2.362 40.752 1.00 93.56 450 ALA A CA 1
ATOM 3613 C C . ALA A 1 450 ? -32.921 0.906 40.322 1.00 93.56 450 ALA A C 1
ATOM 3615 O O . ALA A 1 450 ? -32.564 0.658 39.171 1.00 93.56 450 ALA A O 1
ATOM 3616 N N . MET A 1 451 ? -33.187 -0.053 41.212 1.00 94.81 451 MET A N 1
ATOM 3617 C CA . MET A 1 451 ? -33.108 -1.480 40.895 1.00 94.81 451 MET A CA 1
ATOM 3618 C C . MET A 1 451 ? -34.108 -1.873 39.803 1.00 94.81 451 MET A C 1
ATOM 3620 O O . MET A 1 451 ? -33.742 -2.583 38.874 1.00 94.81 451 MET A O 1
ATOM 3624 N N . ALA A 1 452 ? -35.349 -1.382 39.865 1.00 92.75 452 ALA A N 1
ATOM 3625 C CA . ALA A 1 452 ? -36.361 -1.672 38.849 1.00 92.75 452 ALA A CA 1
ATOM 3626 C C . ALA A 1 452 ? -36.002 -1.102 37.465 1.00 92.75 452 ALA A C 1
ATOM 3628 O O . ALA A 1 452 ? -36.276 -1.742 36.454 1.00 92.75 452 ALA A O 1
ATOM 3629 N N . LEU A 1 453 ? -35.380 0.080 37.417 1.00 90.38 453 LEU A N 1
ATOM 3630 C CA . LEU A 1 453 ? -34.978 0.738 36.169 1.00 90.38 453 LEU A CA 1
ATOM 3631 C C . LEU A 1 453 ? -33.746 0.102 35.518 1.00 90.38 453 LEU A C 1
ATOM 3633 O O . LEU A 1 453 ? -33.599 0.171 34.302 1.00 90.38 453 LEU A O 1
ATOM 3637 N N . THR A 1 454 ? -32.844 -0.471 36.317 1.00 88.19 454 THR A N 1
ATOM 3638 C CA . THR A 1 454 ? -31.517 -0.904 35.842 1.00 88.19 454 THR A CA 1
ATOM 3639 C C . THR A 1 454 ? -31.296 -2.412 35.886 1.00 88.19 454 THR A C 1
ATOM 3641 O O . THR A 1 454 ? -30.389 -2.907 35.228 1.00 88.19 454 THR A O 1
ATOM 3644 N N . GLY A 1 455 ? -32.082 -3.148 36.674 1.00 88.94 455 GLY A N 1
ATOM 3645 C CA . GLY A 1 455 ? -31.846 -4.564 36.963 1.00 88.94 455 GLY A CA 1
ATOM 3646 C C . GLY A 1 455 ? -30.655 -4.834 37.894 1.00 88.94 455 GLY A C 1
ATOM 3647 O O . GLY A 1 455 ? -30.315 -5.993 38.115 1.00 88.94 455 GLY A O 1
ATOM 3648 N N . LEU A 1 456 ? -30.016 -3.794 38.444 1.00 87.62 456 LEU A N 1
ATOM 3649 C CA . LEU A 1 456 ? -28.829 -3.917 39.293 1.00 87.62 456 LEU A CA 1
ATOM 3650 C C . LEU A 1 456 ? -29.150 -4.414 40.711 1.00 87.62 456 LEU A C 1
ATOM 3652 O O . LEU A 1 456 ? -30.242 -4.205 41.246 1.00 87.62 456 LEU A O 1
ATOM 3656 N N . THR A 1 457 ? -28.152 -5.026 41.355 1.00 89.94 457 THR A N 1
ATOM 3657 C CA . THR A 1 457 ? -28.223 -5.387 42.778 1.00 89.94 457 THR A CA 1
ATOM 3658 C C . THR A 1 457 ? -28.139 -4.137 43.673 1.00 89.94 457 THR A C 1
ATOM 3660 O O . THR A 1 457 ? -27.636 -3.100 43.235 1.00 89.94 457 THR A O 1
ATOM 3663 N N . PRO A 1 458 ? -28.554 -4.202 44.954 1.00 91.50 458 PRO A N 1
ATOM 3664 C CA . PRO A 1 458 ? -28.410 -3.070 45.879 1.00 91.50 458 PRO A CA 1
ATOM 3665 C C . PRO A 1 458 ? -26.964 -2.572 46.048 1.00 91.50 458 PRO A C 1
ATOM 3667 O O . PRO A 1 458 ? -26.719 -1.403 46.344 1.00 91.50 458 PRO A O 1
ATOM 3670 N N . GLU A 1 459 ? -25.974 -3.455 45.912 1.00 88.81 459 GLU A N 1
ATOM 3671 C CA . GLU A 1 459 ? -24.560 -3.072 45.960 1.00 88.81 459 GLU A CA 1
ATOM 3672 C C . GLU A 1 459 ? -24.146 -2.313 44.696 1.00 88.81 459 GLU A C 1
ATOM 3674 O O . GLU A 1 459 ? -23.575 -1.226 44.796 1.00 88.81 459 GLU A O 1
ATOM 3679 N N . ASP A 1 460 ? -24.520 -2.821 43.521 1.00 87.06 460 ASP A N 1
ATOM 3680 C CA . ASP A 1 460 ? -24.177 -2.195 42.243 1.00 87.06 460 ASP A CA 1
ATOM 3681 C C . ASP A 1 460 ? -24.908 -0.861 42.039 1.00 87.06 460 ASP A C 1
ATOM 3683 O O . ASP A 1 460 ? -24.320 0.080 41.514 1.00 87.06 460 ASP A O 1
ATOM 3687 N N . VAL A 1 461 ? -26.146 -0.714 42.535 1.00 90.69 461 VAL A N 1
ATOM 3688 C CA . VAL A 1 461 ? -26.849 0.583 42.555 1.00 90.69 461 VAL A CA 1
ATOM 3689 C C . VAL A 1 461 ? -26.061 1.616 43.360 1.00 90.69 461 VAL A C 1
ATOM 3691 O O . VAL A 1 461 ? -25.911 2.757 42.923 1.00 90.69 461 VAL A O 1
ATOM 3694 N N . ARG A 1 462 ? -25.526 1.236 44.527 1.00 90.19 462 ARG A N 1
ATOM 3695 C CA . ARG A 1 462 ? -24.715 2.146 45.352 1.00 90.19 462 ARG A CA 1
ATOM 3696 C C . ARG A 1 462 ? -23.412 2.528 44.653 1.00 90.19 462 ARG A C 1
ATOM 3698 O O . ARG A 1 462 ? -23.037 3.697 44.701 1.00 90.19 462 ARG A O 1
ATOM 3705 N N . ALA A 1 463 ? -22.763 1.587 43.967 1.00 88.56 463 ALA A N 1
ATOM 3706 C CA . ALA A 1 463 ? -21.573 1.873 43.169 1.00 88.56 463 ALA A CA 1
ATOM 3707 C C . ALA A 1 463 ? -21.886 2.812 41.988 1.00 88.56 463 ALA A C 1
ATOM 3709 O O . ALA A 1 463 ? -21.235 3.843 41.844 1.00 88.56 463 ALA A O 1
ATOM 3710 N N . ALA A 1 464 ? -22.936 2.524 41.214 1.00 90.44 464 ALA A N 1
ATOM 3711 C CA . ALA A 1 464 ? -23.358 3.309 40.052 1.00 90.44 464 ALA A CA 1
ATOM 3712 C C . ALA A 1 464 ? -23.872 4.718 40.401 1.00 90.44 464 ALA A C 1
ATOM 3714 O O . ALA A 1 464 ? -23.903 5.599 39.536 1.00 90.44 464 ALA A O 1
ATOM 3715 N N . ARG A 1 465 ? -24.290 4.938 41.655 1.00 92.94 465 ARG A N 1
ATOM 3716 C CA . ARG A 1 465 ? -24.665 6.254 42.200 1.00 92.94 465 ARG A CA 1
ATOM 3717 C C . ARG A 1 465 ? -23.479 7.097 42.646 1.00 92.94 465 ARG A C 1
ATOM 3719 O O . ARG A 1 465 ? -23.655 8.295 42.842 1.00 92.94 465 ARG A O 1
ATOM 3726 N N . ASN A 1 466 ? -22.288 6.519 42.791 1.00 91.88 466 ASN A N 1
ATOM 3727 C CA . ASN A 1 466 ? -21.084 7.253 43.176 1.00 91.88 466 ASN A CA 1
ATOM 3728 C C . ASN A 1 466 ? -20.498 8.045 41.988 1.00 91.88 466 ASN A C 1
ATOM 3730 O O . ASN A 1 466 ? -19.351 7.839 41.588 1.00 91.88 466 ASN A O 1
ATOM 3734 N N . ARG A 1 467 ? -21.333 8.893 41.379 1.00 93.69 467 ARG A N 1
ATOM 3735 C CA . ARG A 1 467 ? -21.014 9.738 40.225 1.00 93.69 467 ARG A CA 1
ATOM 3736 C C . ARG A 1 467 ? -20.536 11.096 40.692 1.00 93.69 467 ARG A C 1
ATOM 3738 O O . ARG A 1 467 ? -21.130 11.688 41.591 1.00 93.69 467 ARG A O 1
ATOM 3745 N N . ALA A 1 468 ? -19.494 11.595 40.046 1.00 93.50 468 ALA A N 1
ATOM 3746 C CA . ALA A 1 468 ? -18.939 12.910 40.332 1.00 93.50 468 ALA A CA 1
ATOM 3747 C C . ALA A 1 468 ? -19.202 13.922 39.209 1.00 93.50 468 ALA A C 1
ATOM 3749 O O . ALA A 1 468 ? -19.160 15.121 39.484 1.00 93.50 468 ALA A O 1
ATOM 3750 N N . TRP A 1 469 ? -19.536 13.476 37.990 1.00 95.38 469 TRP A N 1
ATOM 3751 C CA . TRP A 1 469 ? -19.653 14.359 36.819 1.00 95.38 469 TRP A CA 1
ATOM 3752 C C . TRP A 1 469 ? -20.780 13.998 35.846 1.00 95.38 469 TRP A C 1
ATOM 3754 O O . TRP A 1 469 ? -20.783 14.431 34.694 1.00 95.38 469 TRP A O 1
ATOM 3764 N N . SER A 1 470 ? -21.734 13.172 36.266 1.00 94.19 470 SER A N 1
ATOM 3765 C CA . SER A 1 470 ? -22.866 12.785 35.431 1.00 94.19 470 SER A CA 1
ATOM 3766 C C . SER A 1 470 ? -24.102 12.487 36.267 1.00 94.19 470 SER A C 1
ATOM 3768 O O . SER A 1 470 ? -24.021 11.984 37.388 1.00 94.19 470 SER A O 1
ATOM 3770 N N . VAL A 1 471 ? -25.264 12.779 35.687 1.00 93.44 471 VAL A N 1
ATOM 3771 C CA . VAL A 1 471 ? -26.577 12.548 36.294 1.00 93.44 471 VAL A CA 1
ATOM 3772 C C . VAL A 1 471 ? -27.423 11.746 35.302 1.00 93.44 471 VAL A C 1
ATOM 3774 O O . VAL A 1 471 ? -27.933 12.314 34.337 1.00 93.44 471 VAL A O 1
ATOM 3777 N N . PRO A 1 472 ? -27.550 10.418 35.474 1.00 92.19 472 PRO A N 1
ATOM 3778 C CA . PRO A 1 472 ? -28.420 9.612 34.631 1.00 92.19 472 PRO A CA 1
ATOM 3779 C C . PRO A 1 472 ? -29.886 9.941 34.915 1.00 92.19 472 PRO A C 1
ATOM 3781 O O . PRO A 1 472 ? -30.320 9.932 36.070 1.00 92.19 472 PRO A O 1
ATOM 3784 N N . LEU A 1 473 ? -30.644 10.196 33.853 1.00 92.19 473 LEU A N 1
ATOM 3785 C CA . LEU A 1 473 ? -32.061 10.534 33.920 1.00 92.19 473 LEU A CA 1
ATOM 3786 C C . LEU A 1 473 ? -32.883 9.491 33.178 1.00 92.19 473 LEU A C 1
ATOM 3788 O O . LEU A 1 473 ? -32.525 9.078 32.072 1.00 92.19 473 LEU A O 1
ATOM 3792 N N . HIS A 1 474 ? -34.005 9.106 33.773 1.00 91.06 474 HIS A N 1
ATOM 3793 C CA . HIS A 1 474 ? -35.029 8.319 33.108 1.00 91.06 474 HIS A CA 1
ATOM 3794 C C . HIS A 1 474 ? -36.268 9.185 32.875 1.00 91.06 474 HIS A C 1
ATOM 3796 O O . HIS A 1 474 ? -36.917 9.640 33.819 1.00 91.06 474 HIS A O 1
ATOM 3802 N N . PHE A 1 475 ? -36.610 9.377 31.604 1.00 88.88 475 PHE A N 1
ATOM 3803 C CA . PHE A 1 475 ? -37.790 10.125 31.181 1.00 88.88 475 PHE A CA 1
ATOM 3804 C C . PHE A 1 475 ? -38.982 9.181 31.013 1.00 88.88 475 PHE A C 1
ATOM 3806 O O . PHE A 1 475 ? -38.819 8.022 30.634 1.00 88.88 475 PHE A O 1
ATOM 3813 N N . SER A 1 476 ? -40.187 9.676 31.288 1.00 82.44 476 SER A N 1
ATOM 3814 C CA . SER A 1 476 ? -41.435 8.919 31.126 1.00 82.44 476 SER A CA 1
ATOM 3815 C C . SER A 1 476 ? -41.726 8.550 29.667 1.00 82.44 476 SER A C 1
ATOM 3817 O O . SER A 1 476 ? -42.325 7.505 29.414 1.00 82.44 476 SER A O 1
ATOM 3819 N N . ASP A 1 477 ? -41.279 9.373 28.712 1.00 84.88 477 ASP A N 1
ATOM 3820 C CA . ASP A 1 477 ? -41.373 9.107 27.279 1.00 84.88 477 ASP A CA 1
ATOM 3821 C C . ASP A 1 477 ? -40.229 9.751 26.464 1.00 84.88 477 ASP A C 1
ATOM 3823 O O . ASP A 1 477 ? -39.412 10.539 26.953 1.00 84.88 477 ASP A O 1
ATOM 3827 N N . SER A 1 478 ? -40.162 9.395 25.177 1.00 81.56 478 SER A N 1
ATOM 3828 C CA . SER A 1 478 ? -39.143 9.881 24.241 1.00 81.56 478 SER A CA 1
ATOM 3829 C C . SER A 1 478 ? -39.289 11.359 23.862 1.00 81.56 478 SER A C 1
ATOM 3831 O O . SER A 1 478 ? -38.321 11.966 23.399 1.00 81.56 478 SER A O 1
ATOM 3833 N N . GLN A 1 479 ? -40.484 11.939 24.004 1.00 82.38 479 GLN A N 1
ATOM 3834 C CA . GLN A 1 479 ? -40.745 13.333 23.656 1.00 82.38 479 GLN A CA 1
ATOM 3835 C C . GLN A 1 479 ? -40.176 14.267 24.729 1.00 82.38 479 GLN A C 1
ATOM 3837 O O . GLN A 1 479 ? -39.498 15.233 24.375 1.00 82.38 479 GLN A O 1
ATOM 3842 N N . ALA A 1 480 ? -40.366 13.934 26.008 1.00 79.94 480 ALA A N 1
ATOM 3843 C CA . ALA A 1 480 ? -39.757 14.628 27.142 1.00 79.94 480 ALA A CA 1
ATOM 3844 C C . ALA A 1 480 ? -38.221 14.610 27.045 1.00 79.94 480 ALA A C 1
ATOM 3846 O O . ALA A 1 480 ? -37.581 15.662 27.033 1.00 79.94 480 ALA A O 1
ATOM 3847 N N . ALA A 1 481 ? -37.631 13.432 26.805 1.00 83.62 481 ALA A N 1
ATOM 3848 C CA . ALA A 1 481 ? -36.186 13.302 26.591 1.00 83.62 481 ALA A CA 1
ATOM 3849 C C . ALA A 1 481 ? -35.678 14.149 25.404 1.00 83.62 481 ALA A C 1
ATOM 3851 O O . ALA A 1 481 ? -34.585 14.717 25.446 1.00 83.62 481 ALA A O 1
ATOM 3852 N N . GLY A 1 482 ? -36.457 14.229 24.320 1.00 81.50 482 GLY A N 1
ATOM 3853 C CA . GLY A 1 482 ? -36.124 15.029 23.141 1.00 81.50 482 GLY A CA 1
ATOM 3854 C C . GLY A 1 482 ? -36.217 16.541 23.371 1.00 81.50 482 GLY A C 1
ATOM 3855 O O . GLY A 1 482 ? -35.447 17.286 22.764 1.00 81.50 482 GLY A O 1
ATOM 3856 N N . ALA A 1 483 ? -37.135 16.992 24.229 1.00 80.44 483 ALA A N 1
ATOM 3857 C CA . ALA A 1 483 ? -37.252 18.391 24.631 1.00 80.44 483 ALA A CA 1
ATOM 3858 C C . ALA A 1 483 ? -36.072 18.806 25.518 1.00 80.44 483 ALA A C 1
ATOM 3860 O O . ALA A 1 483 ? -35.425 19.807 25.221 1.00 80.44 483 ALA A O 1
ATOM 3861 N N . PHE A 1 484 ? -35.730 17.982 26.513 1.00 83.38 484 PHE A N 1
ATOM 3862 C CA . PHE A 1 484 ? -34.594 18.215 27.406 1.00 83.38 484 PHE A CA 1
ATOM 3863 C C . PHE A 1 484 ? -33.266 18.338 26.647 1.00 83.38 484 PHE A C 1
ATOM 3865 O O . PHE A 1 484 ? -32.494 19.249 26.897 1.00 83.38 484 PHE A O 1
ATOM 3872 N N . LYS A 1 485 ? -33.010 17.478 25.649 1.00 81.50 485 LYS A N 1
ATOM 3873 C CA . LYS A 1 485 ? -31.771 17.532 24.842 1.00 81.50 485 LYS A CA 1
ATOM 3874 C C . LYS A 1 485 ? -31.596 18.810 24.010 1.00 81.50 485 LYS A C 1
ATOM 3876 O O . LYS A 1 485 ? -30.496 19.052 23.521 1.00 81.50 485 LYS A O 1
ATOM 3881 N N . LYS A 1 486 ? -32.676 19.550 23.740 1.00 79.19 486 LYS A N 1
ATOM 3882 C CA . LYS A 1 486 ? -32.652 20.770 22.914 1.00 79.19 486 LYS A CA 1
ATOM 3883 C C . LYS A 1 486 ? -32.522 22.049 23.735 1.00 79.19 486 LYS A C 1
ATOM 3885 O O . LYS A 1 486 ? -32.226 23.086 23.143 1.00 79.19 486 LYS A O 1
ATOM 3890 N N . ALA A 1 487 ? -32.848 21.972 25.019 1.00 66.50 487 ALA A N 1
ATOM 3891 C CA . ALA A 1 487 ? -32.869 23.088 25.948 1.00 66.50 487 ALA A CA 1
ATOM 3892 C C . ALA A 1 487 ? -31.500 23.221 26.625 1.00 66.50 487 ALA A C 1
ATOM 3894 O O . ALA A 1 487 ? -31.089 24.381 26.846 1.00 66.50 487 ALA A O 1
#

Nearest PDB structures (foldseek):
  2zos-assembly1_A  TM=8.475E-01  e=1.887E-09  Pyrococcus horikoshii
  1wzc-assembly1_A  TM=8.563E-01  e=9.159E-09  Pyrococcus horikoshii
  1kyt-assembly1_A  TM=8.211E-01  e=7.349E-04  Thermoplasma acidophilum
  3dnp-assembly1_A-2  TM=7.631E-01  e=5.068E-03  Bacillus subtilis
  1nrw-assembly1_A  TM=5.186E-01  e=6.166E-04  Bacillus subtilis

Sequence (487 aa):
MTERDKSEHTEAHLNNEALFPSVLIRQEIRNQGLPDNFYDLVDFWYSPLSSELASRHSNNPSAPLLVGINGAQGSGKSTTVSFLKLLLERQFGKRTVTLSLDDFYLTRTERVRLSRDIHPLFITRGVPGTHDIDLASGIVSALKSCSEAKPCLLPVFDKSTDDRKPADEWTRVTQPPDIILFEGWCYNAPLQGVVQLNESVNTLEKNEDPDGRWRSYIYEQLQHYHEVLFDQTDFFLFISIPDFSKVAEWRGLQEQKLAARNPQASAVMDEAALNRFIQHYERITRDCLQKLPAIADAVIRLDAHHNIASMRLGTLELTRESRWLISTDMDGTLLSHDDYSYEGIAPLIRRLSANQIPVVLNTSKTRAETQKWAQLLHTHSPYIVENGSAIYFPFEMMSELEGRKAGLVADREHQCWVRELGTPVNELQQFVDFMDPDAINFLTCTEAQAMALTGLTPEDVRAARNRAWSVPLHFSDSQAAGAFKKA

Solvent-accessible surface area (backbone atoms only — not comparable to full-atom values): 27750 Å² total; per-residue (Å²): 141,72,102,75,85,82,74,84,86,81,77,83,83,86,82,88,88,74,84,50,70,67,59,58,51,53,50,47,34,54,76,72,71,49,62,80,75,48,55,63,49,43,57,67,60,42,45,61,52,31,49,50,54,52,48,57,27,67,78,45,73,89,51,49,36,36,32,38,33,22,24,52,65,64,64,47,58,72,58,52,50,51,53,38,48,50,46,28,39,71,77,66,70,39,45,69,45,80,46,52,51,70,32,32,41,43,42,52,70,55,23,50,49,43,15,72,77,74,32,67,72,44,61,54,76,79,50,57,71,35,44,42,56,67,60,50,30,50,45,61,57,39,36,66,70,18,26,80,94,50,56,34,69,40,66,41,48,38,78,90,79,56,30,55,55,61,79,90,74,28,51,76,39,44,59,49,40,46,31,37,44,38,36,26,64,65,49,76,50,69,87,79,57,78,75,65,61,74,58,63,91,48,69,61,40,51,74,76,33,72,87,28,61,54,64,50,48,27,51,57,33,44,52,50,43,36,76,64,41,44,75,71,49,73,40,37,39,33,42,39,64,78,53,74,72,51,38,58,57,38,38,51,55,48,52,55,54,50,44,73,75,38,81,81,60,93,73,77,72,52,72,68,55,44,59,56,55,54,55,74,50,43,68,61,49,52,47,31,65,73,50,44,76,80,72,36,48,25,34,41,32,32,43,97,83,74,43,79,52,35,35,36,50,72,91,46,78,46,42,88,81,61,78,62,70,48,76,40,54,43,82,72,68,51,20,43,80,88,75,61,49,42,74,89,46,45,66,56,51,52,51,34,52,77,68,72,32,41,56,26,46,39,30,75,46,21,59,66,52,48,51,54,48,34,59,75,65,69,44,94,39,42,39,29,22,49,70,61,23,31,38,41,34,46,46,79,75,49,66,85,39,70,93,71,48,81,83,48,46,81,39,76,91,77,49,24,34,33,38,79,70,42,62,51,32,71,60,52,48,55,50,42,59,70,75,46,71,83,45,46,39,58,77,77,51,54,69,71,54,48,30,71,76,67,74,45,52,79,65,53,48,56,40,66,49,56,46,60,45,58,82,61,69,49,56,98,46,72,66,60,49,55,51,60,77,75,108

Radius of gyration: 31.09 Å; Cα contacts (8 Å, |Δi|>4): 715; chains: 1; bounding box: 72×82×84 Å

Mean predicted aligned error: 13.15 Å

Foldseek 3Di:
DDPPPPPPPPPPPPDDDDPDLQVVVQVLCVVVVHDSVCSVVLVQPQLVVLVVLLVVLVVPVLWAAEEEEAEFALLCLVVSVVSSCSCNCRVRVFFEDEAEQLLFFDFCVVLVVCCVVFNVVSNDAAFQVRGPLLLVLVLSVCLRPAAQVRWRFGWGQDPLVRGIDDSVPTDTHHHRTNYYHYYYNLQCQDQDDPVVLQDQPDDCCVPRVNVSRVVVVSNVSVVVSCVRPRVPHNAYEYEAEPDLVVSLVSVLVVLVVVCVVCVPRPDSDDSVRSVSSSSVCRVSNRSCNVPVVVPGQKYFYADPVSDGQWMDHRPDIDGPPDAAEAEDEQAPTQADPPHRDNPVCLVVLVVCVVVVHAYEYAYLAAPLVVVVVCVVSVGQAWYAYNRRQKIKHALVRCVVPVVPLVQWDDDPVVRTTMRGRADFPVVVVVVCCVQPVPWDWLLPDDLVVNCVVPVDDSVVSVRRNPDTHDIDTDDPDPVVVVVSVVD

pLDDT: mean 85.81, std 14.9, range [28.75, 98.75]

Secondary structure (DSSP, 8-state):
--S-SSSSSSSSSS-SS---HHHHHHHHHHHHT--TTHHHHIIIIIHHHHHHHHHHHHH-TTS-EEEEEEE-TTSSHHHHHHHHHHHHHHHS---EEEEEGGGGBPPHHHHHHHHHHT-GGGGSS-STTSB-HHHHHHHHHHHTT--SSS-EEE--EETTTTEEPPGGGSEEE-S--SEEEEEETTTTPPPPPGGGGTS--SHHHHHH-TT-HHHHHHHHHHHHHHHHTGGG-SEEEEEE-S-THHHHHHHHHHHHHHHHH-TT-S-PPPHHHHHHHHHTTHHHHHHHHHHHHHH-SEEEEE-TTS-EEEEEETTEEEETT----EEE-SBTTTB-TTT---TTTHHHHHHHHHTT--EEEE-SS-HHHHHHHHHHTT--S-EEEGGGTEEEEEHHHHTT-GGG-TT-EEETTTTEEEEE-SPPHHHHHHHHHHH-TTSEETTTS-HHHHHHHH---HHHHHHHT--SS---EE-SSHHHHHHHTT-